Protein 3KC2 (pdb70)

Solvent-accessible surface area: 25862 Å² total

Sequence (640 aa):
KKIAFAFDIDGVLFRGKKPIAGASDALKLLNRNKIPYILLTNGGGFSERARTEFISSKLDVDVSPLQIIQSHTPYKSLVNKYSRILAVGTPSVRGVAEGYGFQDVVHQTDIVRYNRDIAPFSGLSDEQVEYSRDIPDLTTKKFDAVLVFNDPHDWAADIQIISDAINSENGLNTLRNEKSGKPSIPIYFSNQDLLWANPYKLNRFGQGAFRLLVRRLYLELNGEPLQDYTLGKPTKLTYDFAHHVLIDWEKRLSGTKPSTSPFHAVFVGDNPASDIIGAQNYGWNSCLVKTGVYNEGDDLKECKPTLIVNDVFDAVTKTLEKYAKIAFAFDIDGVLFRGKKPIAGASDALKLLNRNKIPYILLTNGGGFSERARTEFISSSKLDVDVSPLQIIQSHTPYKSLVNKYSRILAVGTPSVRGVAEEGYGFQDVVHQTDIVRYNRDIAPFSGLSDEQVEYSRDIPDLTTKKFDAVLVFNDPHDWAADIQIISDAINSENGLNTLRNEKSGKPSIPIYFSNQDLLWANPYKLNRFGQGAFRLLVRRLYLELNGEPLQDYTLGKPTKLTYDFAHHVLIDWEKRLSPFHAVFVGDNPASDIIGAQNYGWNSCCLVKTGVYNEGDDLKECKPTLIVNDVFDAVTKTLEKYA

B-factor: mean 12.55, std 7.12, range [2.0, 49.91]

Nearest PDB structures (foldseek):
  3kc2-assembly1_A  TM=1.002E+00  e=7.718E-72  Saccharomyces cerevisiae
  2hx1-assembly1_D  TM=7.689E-01  e=4.331E-15  Cytophaga hutchinsonii
  1ydf-assembly1_A  TM=7.908E-01  e=2.152E-14  Streptococcus pneumoniae TIGR4
  1yv9-assembly1_B  TM=8.209E-01  e=1.863E-13  Enterococcus faecalis V583
  2p69-assembly1_A-2  TM=7.576E-01  e=8.704E-13  Homo sapiens

Foldseek 3Di:
DAEEEEDEPFLFQAFALAGDPCNLVLVVVCVVVVHYYAYAYQADQAQLVVVQVSVCVRSVHRDDSLRYDYLCPVVLVCQVPWQEEAEEAELSSQVNCVVSPRNFYAYLLQVCLVPVVLQVQFPDDPVNVCRYDPGPCPPPDFGAEYEYGFHHDGLSSRLSSVLCQQQACLGPPGGDDAADLETSHAYEERDLAQWKGHPDPATDGTVVVVVVVSQVVSCVVRVHTHDHHYHGFLDPVSLVVSQVSRVVVVVVVVCPDVSNPPYNAYEEDADLRGQQNSCVVSPHAYEHECSMDDHPPDDNVPGDHPYYYHHNNCVSVVCVVPRD/DEAEEAEPFLAQAFALAGDPLNLVLVVVCVVVVHYYAYAYQADQAQLQVVQVSSCVRSVHRDDSLRYDYLCPVCLVCQVPWQEEAEEAELSSQVNCVVSPRNHYAYLLQVCLVPVVLQVQFPADPVNVVRHDHDPCQPPDFGAEYEYGFHHDGLSSRLSSVLCQQQAQLGPPGGDPAADLETSHAYEQRDLDQWKGHPDPATDGTVVVSVVVSQVVSCVVRVHTHPYHYHGFLDPVSVVVSVVSRVVVVVVSVDDPAYEEEADLRGQQNSQVVNVHAYEHECSMDDHPVDDSPPGDHPYYYHHNSCVSVVCVVPPD

Structure (mmCIF, N/CA/C/O backbone):
data_3KC2
#
_entry.id   3KC2
#
_cell.length_a   143.734
_cell.length_b   67.095
_cell.length_c   76.899
_cell.angle_alpha   90.00
_cell.angle_beta   110.45
_cell.angle_gamma   90.00
#
_symmetry.space_group_name_H-M   'C 1 2 1'
#
loop_
_entity.id
_entity.type
_entity.pdbx_description
1 polymer 'Uncharacterized protein YKR070W'
2 non-polymer 'PHOSPHATE ION'
3 non-polymer 'MAGNESIUM ION'
4 water water
#
loop_
_atom_site.group_PDB
_atom_site.id
_atom_site.type_symbol
_atom_site.label_atom_id
_atom_site.label_alt_id
_atom_site.label_comp_id
_atom_site.label_asym_id
_atom_site.label_entity_id
_atom_site.label_seq_id
_atom_site.pdbx_PDB_ins_code
_atom_site.Cartn_x
_atom_site.Cartn_y
_atom_site.Cartn_z
_atom_site.occupancy
_atom_site.B_iso_or_equiv
_atom_site.auth_seq_id
_atom_site.auth_comp_id
_atom_site.auth_asym_id
_atom_site.auth_atom_id
_atom_site.pdbx_PDB_model_num
ATOM 1 N N . LYS A 1 12 ? 17.623 68.366 -22.451 1.00 23.75 12 LYS A N 1
ATOM 2 C CA . LYS A 1 12 ? 18.209 69.201 -21.355 1.00 22.82 12 LYS A CA 1
ATOM 3 C C . LYS A 1 12 ? 17.238 70.260 -20.824 1.00 22.01 12 LYS A C 1
ATOM 4 O O . LYS A 1 12 ? 17.648 71.390 -20.464 1.00 22.27 12 LYS A O 1
ATOM 10 N N . LYS A 1 13 ? 15.963 69.907 -20.706 1.00 20.28 13 LYS A N 1
ATOM 11 C CA . LYS A 1 13 ? 15.027 70.822 -20.075 1.00 19.83 13 LYS A CA 1
ATOM 12 C C . LYS A 1 13 ? 15.335 70.870 -18.579 1.00 17.81 13 LYS A C 1
ATOM 13 O O . LYS A 1 13 ? 15.236 71.930 -17.951 1.00 19.04 13 LYS A O 1
ATOM 19 N N . ILE A 1 14 ? 15.635 69.724 -17.987 1.00 14.28 14 ILE A N 1
ATOM 20 C CA . ILE A 1 14 ? 15.670 69.698 -16.512 1.00 13.63 14 ILE A CA 1
ATOM 21 C C . ILE A 1 14 ? 16.545 68.568 -15.971 1.00 11.70 14 ILE A C 1
ATOM 22 O O . ILE A 1 14 ? 16.647 67.492 -16.580 1.00 10.92 14 ILE A O 1
ATOM 27 N N . ALA A 1 15 ? 17.180 68.845 -14.822 1.00 10.06 15 ALA A N 1
ATOM 28 C CA . ALA A 1 15 ? 17.907 67.816 -14.049 1.00 9.21 15 ALA A CA 1
ATOM 29 C C . ALA A 1 15 ? 17.532 68.020 -12.588 1.00 9.12 15 ALA A C 1
ATOM 30 O O . ALA A 1 15 ? 17.129 69.130 -12.203 1.00 8.44 15 ALA A O 1
ATOM 32 N N . PHE A 1 16 ? 17.673 66.948 -11.809 1.00 8.92 16 PHE A N 1
ATOM 33 C CA . PHE A 1 16 ? 17.430 66.946 -10.371 1.00 8.93 16 PHE A CA 1
ATOM 34 C C . PHE A 1 16 ? 18.709 66.659 -9.603 1.00 8.45 16 PHE A C 1
ATOM 35 O O . PHE A 1 16 ? 19.560 65.896 -10.035 1.00 8.51 16 PHE A O 1
ATOM 43 N N . ALA A 1 17 ? 18.824 67.304 -8.446 1.00 7.87 17 ALA A N 1
ATOM 44 C CA . ALA A 1 17 ? 19.877 67.000 -7.487 1.00 7.62 17 ALA A CA 1
ATOM 45 C C . ALA A 1 17 ? 19.193 66.606 -6.183 1.00 7.72 17 ALA A C 1
ATOM 46 O O . ALA A 1 17 ? 18.544 67.455 -5.524 1.00 8.36 17 ALA A O 1
ATOM 48 N N . PHE A 1 18 ? 19.304 65.333 -5.794 1.00 7.39 18 PHE A N 1
ATOM 49 C CA . PHE A 1 18 ? 18.605 64.853 -4.598 1.00 6.40 18 PHE A CA 1
ATOM 50 C C . PHE A 1 18 ? 19.519 64.843 -3.401 1.00 7.60 18 PHE A C 1
ATOM 51 O O . PHE A 1 18 ? 20.629 64.307 -3.444 1.00 7.95 18 PHE A O 1
ATOM 59 N N . ASP A 1 19 ? 19.045 65.433 -2.323 1.00 7.64 19 ASP A N 1
ATOM 60 C CA . ASP A 1 19 ? 19.581 65.140 -1.007 1.00 7.93 19 ASP A CA 1
ATOM 61 C C . ASP A 1 19 ? 19.257 63.669 -0.648 1.00 8.08 19 ASP A C 1
ATOM 62 O O . ASP A 1 19 ? 18.345 63.083 -1.241 1.00 9.35 19 ASP A O 1
ATOM 67 N N . ILE A 1 20 ? 20.016 63.071 0.270 1.00 7.94 20 ILE A N 1
ATOM 68 C CA . ILE A 1 20 ? 19.758 61.694 0.702 1.00 7.58 20 ILE A CA 1
ATOM 69 C C . ILE A 1 20 ? 19.049 61.644 2.048 1.00 7.39 20 ILE A C 1
ATOM 70 O O . ILE A 1 20 ? 17.869 61.217 2.104 1.00 8.02 20 ILE A O 1
ATOM 75 N N . ASP A 1 21 ? 19.700 62.095 3.125 1.00 7.37 21 ASP A N 1
ATOM 76 C CA . ASP A 1 21 ? 19.075 61.970 4.455 1.00 7.81 21 ASP A CA 1
ATOM 77 C C . ASP A 1 21 ? 17.845 62.883 4.609 1.00 7.31 21 ASP A C 1
ATOM 78 O O . ASP A 1 21 ? 17.934 64.080 4.460 1.00 7.75 21 ASP A O 1
ATOM 83 N N . GLY A 1 22 ? 16.690 62.265 4.869 1.00 7.20 22 GLY A N 1
ATOM 84 C CA . GLY A 1 22 ? 15.432 62.975 4.996 1.00 6.67 22 GLY A CA 1
ATOM 85 C C . GLY A 1 22 ? 14.686 63.189 3.693 1.00 6.48 22 GLY A C 1
ATOM 86 O O . GLY A 1 22 ? 13.608 63.807 3.683 1.00 7.05 22 GLY A O 1
ATOM 87 N N . VAL A 1 23 ? 15.245 62.686 2.609 1.00 6.84 23 VAL A N 1
ATOM 88 C CA . VAL A 1 23 ? 14.650 62.787 1.276 1.00 7.28 23 VAL A CA 1
ATOM 89 C C . VAL A 1 23 ? 14.517 61.397 0.627 1.00 7.75 23 VAL A C 1
ATOM 90 O O . VAL A 1 23 ? 13.413 60.984 0.289 1.00 8.45 23 VAL A O 1
ATOM 94 N N . LEU A 1 24 ? 15.620 60.680 0.449 1.00 7.96 24 LEU A N 1
ATOM 95 C CA . LEU A 1 24 ? 15.589 59.317 -0.085 1.00 7.74 24 LEU A CA 1
ATOM 96 C C . LEU A 1 24 ? 15.612 58.225 1.003 1.00 8.73 24 LEU A C 1
ATOM 97 O O . LEU A 1 24 ? 15.090 57.118 0.774 1.00 8.72 24 LEU A O 1
ATOM 102 N N . PHE A 1 25 ? 16.248 58.534 2.143 1.00 8.28 25 PHE A N 1
ATOM 103 C CA . PHE A 1 25 ? 16.472 57.561 3.223 1.00 7.77 25 PHE A CA 1
ATOM 104 C C . PHE A 1 25 ? 16.279 58.229 4.555 1.00 9.32 25 PHE A C 1
ATOM 105 O O . PHE A 1 25 ? 16.506 59.436 4.702 1.00 8.29 25 PHE A O 1
ATOM 113 N N . ARG A 1 26 ? 15.884 57.422 5.536 1.00 8.50 26 ARG A N 1
ATOM 114 C CA . ARG A 1 26 ? 16.117 57.750 6.942 1.00 9.37 26 ARG A CA 1
ATOM 115 C C . ARG A 1 26 ? 16.992 56.578 7.445 1.00 8.89 26 ARG A C 1
ATOM 116 O O . ARG A 1 26 ? 16.523 55.439 7.515 1.00 9.18 26 ARG A O 1
ATOM 124 N N . GLY A 1 27 ? 18.268 56.843 7.724 1.00 8.13 27 GLY A N 1
ATOM 125 C CA . GLY A 1 27 ? 19.214 55.789 8.027 1.00 7.74 27 GLY A CA 1
ATOM 126 C C . GLY A 1 27 ? 19.431 54.916 6.834 1.00 9.31 27 GLY A C 1
ATOM 127 O O . GLY A 1 27 ? 19.661 55.398 5.737 1.00 9.48 27 GLY A O 1
ATOM 128 N N . LYS A 1 28 ? 19.300 53.609 7.054 1.00 9.04 28 LYS A N 1
ATOM 129 C CA . LYS A 1 28 ? 19.462 52.616 6.015 1.00 9.95 28 LYS A CA 1
ATOM 130 C C . LYS A 1 28 ? 18.140 52.325 5.295 1.00 9.65 28 LYS A C 1
ATOM 131 O O . LYS A 1 28 ? 18.113 51.560 4.336 1.00 10.24 28 LYS A O 1
ATOM 137 N N . LYS A 1 29 ? 17.048 52.926 5.762 1.00 10.18 29 LYS A N 1
ATOM 138 C CA . LYS A 1 29 ? 15.722 52.603 5.255 1.00 10.96 29 LYS A CA 1
ATOM 139 C C . LYS A 1 29 ? 15.252 53.620 4.217 1.00 10.27 29 LYS A C 1
ATOM 140 O O . LYS A 1 29 ? 15.149 54.823 4.507 1.00 9.20 29 LYS A O 1
ATOM 146 N N . PRO A 1 30 ? 14.933 53.147 3.010 1.00 10.09 30 PRO A N 1
ATOM 147 C CA . PRO A 1 30 ? 14.350 54.062 2.043 1.00 10.69 30 PRO A CA 1
ATOM 148 C C . PRO A 1 30 ? 13.084 54.715 2.538 1.00 10.17 30 PRO A C 1
ATOM 149 O O . PRO A 1 30 ? 12.243 54.066 3.209 1.00 10.97 30 PRO A O 1
ATOM 153 N N . ILE A 1 31 ? 12.908 55.991 2.198 1.00 10.74 31 ILE A N 1
ATOM 154 C CA . ILE A 1 31 ? 11.624 56.670 2.353 1.00 10.45 31 ILE A CA 1
ATOM 155 C C . ILE A 1 31 ? 10.641 56.204 1.278 1.00 11.20 31 ILE A C 1
ATOM 156 O O . ILE A 1 31 ? 11.014 55.953 0.141 1.00 10.77 31 ILE A O 1
ATOM 161 N N . ALA A 1 32 ? 9.392 56.014 1.675 1.00 11.73 32 ALA A N 1
ATOM 162 C CA . ALA A 1 32 ? 8.350 55.554 0.749 1.00 11.94 32 ALA A CA 1
ATOM 163 C C . ALA A 1 32 ? 8.312 56.530 -0.425 1.00 12.87 32 ALA A C 1
ATOM 164 O O . ALA A 1 32 ? 8.265 57.758 -0.222 1.00 14.14 32 ALA A O 1
ATOM 166 N N . GLY A 1 33 ? 8.332 55.981 -1.637 1.00 13.26 33 GLY A N 1
ATOM 167 C CA . GLY A 1 33 ? 8.313 56.773 -2.850 1.00 13.24 33 GLY A CA 1
ATOM 168 C C . GLY A 1 33 ? 9.682 57.129 -3.399 1.00 13.06 33 GLY A C 1
ATOM 169 O O . GLY A 1 33 ? 9.774 57.572 -4.539 1.00 13.62 33 GLY A O 1
ATOM 170 N N . ALA A 1 34 ? 10.747 56.942 -2.617 1.00 12.70 34 ALA A N 1
ATOM 171 C CA . ALA A 1 34 ? 12.074 57.322 -3.091 1.00 12.42 34 ALA A CA 1
ATOM 172 C C . ALA A 1 34 ? 12.487 56.515 -4.314 1.00 13.03 34 ALA A C 1
ATOM 173 O O . ALA A 1 34 ? 12.951 57.085 -5.306 1.00 13.68 34 ALA A O 1
ATOM 175 N N . SER A 1 35 ? 12.305 55.196 -4.244 1.00 12.81 35 SER A N 1
ATOM 176 C CA . SER A 1 35 ? 12.657 54.317 -5.347 1.00 13.11 35 SER A CA 1
ATOM 177 C C . SER A 1 35 ? 11.817 54.690 -6.560 1.00 13.55 35 SER A C 1
ATOM 178 O O . SER A 1 35 ? 12.342 54.824 -7.667 1.00 12.68 35 SER A O 1
ATOM 181 N N . ASP A 1 36 ? 10.521 54.896 -6.336 1.00 13.70 36 ASP A N 1
ATOM 182 C CA . ASP A 1 36 ? 9.595 55.267 -7.413 1.00 14.56 36 ASP A CA 1
ATOM 183 C C . ASP A 1 36 ? 9.965 56.596 -8.084 1.00 13.96 36 ASP A C 1
ATOM 184 O O . ASP A 1 36 ? 9.854 56.737 -9.296 1.00 14.29 36 ASP A O 1
ATOM 189 N N . ALA A 1 37 ? 10.415 57.566 -7.305 1.00 13.26 37 ALA A N 1
ATOM 190 C CA . ALA A 1 37 ? 10.841 58.852 -7.860 1.00 12.26 37 ALA A CA 1
ATOM 191 C C . ALA A 1 37 ? 12.022 58.717 -8.832 1.00 12.69 37 ALA A C 1
ATOM 192 O O . ALA A 1 37 ? 11.989 59.289 -9.935 1.00 12.74 37 ALA A O 1
ATOM 194 N N . LEU A 1 38 ? 13.048 57.978 -8.435 1.00 12.23 38 LEU A N 1
ATOM 195 C CA . LEU A 1 38 ? 14.189 57.762 -9.313 1.00 12.35 38 LEU A CA 1
ATOM 196 C C . LEU A 1 38 ? 13.806 56.926 -10.536 1.00 13.04 38 LEU A C 1
ATOM 197 O O . LEU A 1 38 ? 14.277 57.207 -11.640 1.00 12.98 38 LEU A O 1
ATOM 202 N N . LYS A 1 39 ? 12.962 55.907 -10.345 1.00 12.39 39 LYS A N 1
ATOM 203 C CA . LYS A 1 39 ? 12.499 55.085 -11.480 1.00 13.26 39 LYS A CA 1
ATOM 204 C C . LYS A 1 39 ? 11.714 55.952 -12.456 1.00 13.44 39 LYS A C 1
ATOM 205 O O . LYS A 1 39 ? 11.852 55.802 -13.676 1.00 13.65 39 LYS A O 1
ATOM 211 N N . LEU A 1 40 ? 10.903 56.868 -11.925 1.00 13.89 40 LEU A N 1
ATOM 212 C CA . LEU A 1 40 ? 10.154 57.807 -12.771 1.00 13.71 40 LEU A CA 1
ATOM 213 C C . LEU A 1 40 ? 11.110 58.658 -13.597 1.00 13.61 40 LEU A C 1
ATOM 214 O O . LEU A 1 40 ? 10.937 58.781 -14.803 1.00 14.78 40 LEU A O 1
ATOM 219 N N . LEU A 1 41 ? 12.173 59.175 -12.984 1.00 12.85 41 LEU A N 1
ATOM 220 C CA . LEU A 1 41 ? 13.133 59.957 -13.752 1.00 12.73 41 LEU A CA 1
ATOM 221 C C . LEU A 1 41 ? 13.795 59.127 -14.831 1.00 13.15 41 LEU A C 1
ATOM 222 O O . LEU A 1 41 ? 13.926 59.587 -15.983 1.00 12.88 41 LEU A O 1
ATOM 227 N N . ASN A 1 42 ? 14.200 57.907 -14.468 1.00 12.41 42 ASN A N 1
ATOM 228 C CA . ASN A 1 42 ? 14.867 57.016 -15.406 1.00 13.12 42 ASN A CA 1
ATOM 229 C C . ASN A 1 42 ? 13.982 56.597 -16.586 1.00 14.09 42 ASN A C 1
ATOM 230 O O . ASN A 1 42 ? 14.484 56.484 -17.701 1.00 14.59 42 ASN A O 1
ATOM 235 N N . ARG A 1 43 ? 12.686 56.393 -16.347 1.00 14.32 43 ARG A N 1
ATOM 236 C CA . ARG A 1 43 ? 11.749 56.084 -17.462 1.00 15.65 43 ARG A CA 1
ATOM 237 C C . ARG A 1 43 ? 11.667 57.246 -18.422 1.00 15.27 43 ARG A C 1
ATOM 238 O O . ARG A 1 43 ? 11.483 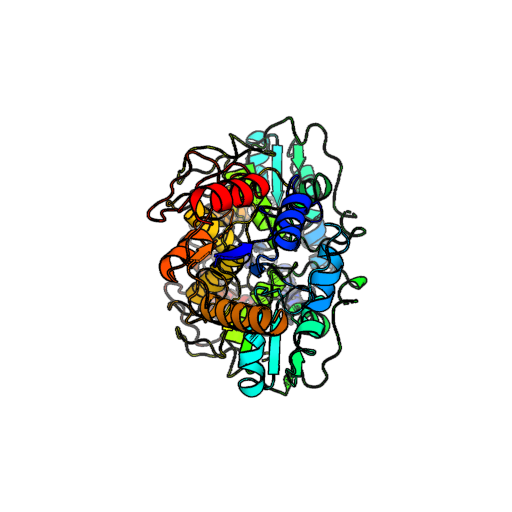57.046 -19.622 1.00 15.57 43 ARG A O 1
ATOM 246 N N . ASN A 1 44 ? 11.824 58.455 -17.898 1.00 14.91 44 ASN A N 1
ATOM 247 C CA . ASN A 1 44 ? 11.720 59.687 -18.670 1.00 15.18 44 ASN A CA 1
ATOM 248 C C . ASN A 1 44 ? 13.053 60.218 -19.168 1.00 15.26 44 ASN A C 1
ATOM 249 O O . ASN A 1 44 ? 13.087 61.267 -19.826 1.00 15.12 44 ASN A O 1
ATOM 254 N N . LYS A 1 45 ? 14.137 59.492 -18.871 1.00 14.50 45 LYS A N 1
ATOM 255 C CA . LYS A 1 45 ? 15.492 59.867 -19.268 1.00 14.99 45 LYS A CA 1
ATOM 256 C C . LYS A 1 45 ? 15.861 61.256 -18.751 1.00 13.66 45 LYS A C 1
ATOM 257 O O . LYS A 1 45 ? 16.573 62.013 -19.392 1.00 13.00 45 LYS A O 1
ATOM 263 N N . ILE A 1 46 ? 15.398 61.564 -17.549 1.00 13.06 46 ILE A N 1
ATOM 264 C CA . ILE A 1 46 ? 15.712 62.841 -16.929 1.00 12.34 46 ILE A CA 1
ATOM 265 C C . ILE A 1 46 ? 16.879 62.618 -15.977 1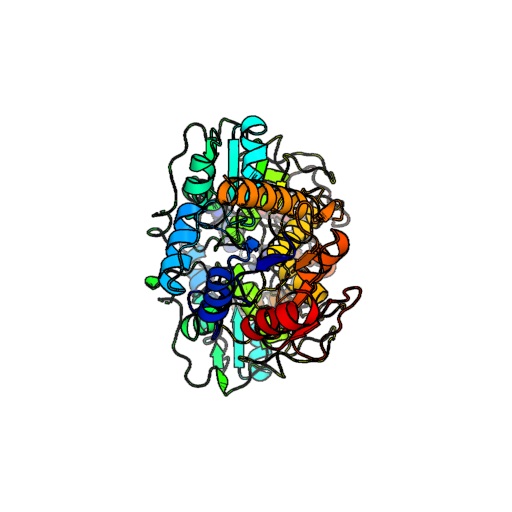.00 11.56 46 ILE A C 1
ATOM 266 O O . ILE A 1 46 ? 16.778 61.800 -15.061 1.00 11.14 46 ILE A O 1
ATOM 271 N N . PRO A 1 47 ? 17.989 63.330 -16.200 1.00 10.95 47 PRO A N 1
ATOM 272 C CA . PRO A 1 47 ? 19.155 63.019 -15.389 1.00 10.40 47 PRO A CA 1
ATOM 273 C C . PRO A 1 47 ? 19.084 63.526 -13.972 1.00 8.97 47 PRO A C 1
ATOM 274 O O . PRO A 1 47 ? 18.435 64.556 -13.680 1.00 8.47 47 PRO A O 1
ATOM 278 N N . TYR A 1 48 ? 19.802 62.842 -13.096 1.00 7.68 48 TYR A N 1
ATOM 279 C CA . TYR A 1 48 ? 19.952 63.322 -11.732 1.00 7.89 48 TYR A CA 1
ATOM 280 C C . TYR A 1 48 ? 21.301 62.993 -11.124 1.00 8.01 48 TYR A C 1
ATOM 281 O O . TYR A 1 48 ? 22.007 62.102 -11.590 1.00 8.18 48 TYR A O 1
ATOM 290 N N . ILE A 1 49 ? 21.624 63.747 -10.086 1.00 7.37 49 ILE A N 1
ATOM 291 C CA . ILE A 1 49 ? 22.734 63.471 -9.187 1.00 7.10 49 ILE A CA 1
ATOM 292 C C . ILE A 1 49 ? 22.211 63.418 -7.755 1.00 6.87 49 ILE A C 1
ATOM 293 O O . ILE A 1 49 ? 21.087 63.837 -7.450 1.00 8.17 49 ILE A O 1
ATOM 298 N N . LEU A 1 50 ? 23.043 62.842 -6.893 1.00 7.69 50 LEU A N 1
ATOM 299 C CA . LEU A 1 50 ? 22.845 62.836 -5.450 1.00 7.36 50 LEU A CA 1
ATOM 300 C C . LEU A 1 50 ? 23.854 63.759 -4.810 1.00 7.17 50 LEU A C 1
ATOM 301 O O . LEU A 1 50 ? 25.044 63.687 -5.108 1.00 8.20 50 LEU A O 1
ATOM 306 N N . LEU A 1 51 ? 23.359 64.666 -3.979 1.00 7.24 51 LEU A N 1
ATOM 307 C CA . LEU A 1 51 ? 24.205 65.680 -3.329 1.00 7.78 51 LEU A CA 1
ATOM 308 C C . LEU A 1 51 ? 23.884 65.639 -1.856 1.00 8.15 51 LEU A C 1
ATOM 309 O O . LEU A 1 51 ? 22.869 66.171 -1.394 1.00 7.21 51 LEU A O 1
ATOM 314 N N . THR A 1 52 ? 24.799 65.022 -1.105 1.00 7.43 52 THR A N 1
ATOM 315 C CA . THR A 1 52 ? 24.597 64.773 0.304 1.00 7.14 52 THR A CA 1
ATOM 316 C C . THR A 1 52 ? 25.729 65.385 1.127 1.00 6.15 52 THR A C 1
ATOM 317 O O . THR A 1 52 ? 26.886 65.355 0.727 1.00 6.75 52 THR A O 1
ATOM 321 N N . ASN A 1 53 ? 25.394 65.882 2.309 1.00 6.44 53 ASN A N 1
ATOM 322 C CA . ASN A 1 53 ? 26.377 66.249 3.309 1.00 6.19 53 ASN A CA 1
ATOM 323 C C . ASN A 1 53 ? 26.803 65.077 4.208 1.00 6.64 53 ASN A C 1
ATOM 324 O O . ASN A 1 53 ? 27.626 65.275 5.108 1.00 7.66 53 ASN A O 1
ATOM 329 N N . GLY A 1 54 ? 26.256 63.904 3.942 1.00 7.17 54 GLY A N 1
ATOM 330 C CA . GLY A 1 54 ? 26.693 62.661 4.559 1.00 6.78 54 GLY A CA 1
ATOM 331 C C . GLY A 1 54 ? 27.954 62.181 3.892 1.00 6.78 54 GLY A C 1
ATOM 332 O O . GLY A 1 54 ? 28.427 62.782 2.940 1.00 7.75 54 GLY A O 1
ATOM 333 N N . GLY A 1 55 ? 28.527 61.124 4.459 1.00 7.95 55 GLY A N 1
ATOM 334 C CA . GLY A 1 55 ? 29.781 60.580 3.975 1.00 6.74 55 GLY A CA 1
ATOM 335 C C . GLY A 1 55 ? 30.288 59.521 4.939 1.00 6.52 55 GLY A C 1
ATOM 336 O O . GLY A 1 55 ? 29.625 59.165 5.942 1.00 7.33 55 GLY A O 1
ATOM 337 N N . GLY A 1 56 ? 31.444 59.002 4.639 1.00 7.14 56 GLY A N 1
ATOM 338 C CA . GLY A 1 56 ? 32.103 57.979 5.436 1.00 7.29 56 GLY A CA 1
ATOM 339 C C . GLY A 1 56 ? 32.703 56.868 4.606 1.00 7.49 56 GLY A C 1
ATOM 340 O O . GLY A 1 56 ? 33.743 56.354 4.946 1.00 7.86 56 GLY A O 1
ATOM 341 N N . PHE A 1 57 ? 31.976 56.446 3.581 1.00 7.91 57 PHE A N 1
ATOM 342 C CA . PHE A 1 57 ? 32.409 55.383 2.691 1.00 8.19 57 PHE A CA 1
ATOM 343 C C . PHE A 1 57 ? 32.744 55.970 1.333 1.00 8.03 57 PHE A C 1
ATOM 344 O O . PHE A 1 57 ? 32.441 57.133 1.017 1.00 8.13 57 PHE A O 1
ATOM 352 N N . SER A 1 58 ? 33.422 55.178 0.521 1.00 8.48 58 SER A N 1
ATOM 353 C CA . SER A 1 58 ? 33.746 55.626 -0.796 1.00 8.19 58 SER A CA 1
ATOM 354 C C . SER A 1 58 ? 32.496 55.916 -1.604 1.00 8.53 58 SER A C 1
ATOM 355 O O . SER A 1 58 ? 31.405 55.407 -1.324 1.00 8.38 58 SER A O 1
ATOM 358 N N . GLU A 1 59 ? 32.664 56.702 -2.649 1.00 9.14 59 GLU A N 1
ATOM 359 C CA . GLU A 1 59 ? 31.532 57.002 -3.539 1.00 9.24 59 GLU A CA 1
ATOM 360 C C . GLU A 1 59 ? 31.012 55.695 -4.148 1.00 9.46 59 GLU A C 1
ATOM 361 O O . GLU A 1 59 ? 29.799 55.512 -4.316 1.00 8.50 59 GLU A O 1
ATOM 367 N N . ARG A 1 60 ? 31.929 54.788 -4.458 1.00 10.31 60 ARG A N 1
ATOM 368 C CA . ARG A 1 60 ? 31.514 53.479 -4.975 1.00 10.96 60 ARG A CA 1
ATOM 369 C C . ARG A 1 60 ? 30.706 52.664 -3.944 1.00 10.50 60 ARG A C 1
ATOM 370 O O . ARG A 1 60 ? 29.609 52.158 -4.248 1.00 9.65 60 ARG A O 1
ATOM 378 N N . ALA A 1 61 ? 31.230 52.531 -2.730 1.00 9.32 61 ALA A N 1
ATOM 379 C CA . ALA A 1 61 ? 30.534 51.734 -1.727 1.00 8.57 61 ALA A CA 1
ATOM 380 C C . ALA A 1 61 ? 29.149 52.348 -1.426 1.00 8.75 61 ALA A C 1
ATOM 381 O O . ALA A 1 61 ? 28.144 51.622 -1.220 1.00 8.54 61 ALA A O 1
ATOM 383 N N . ARG A 1 62 ? 29.100 53.677 -1.340 1.00 8.05 62 ARG A N 1
ATOM 384 C CA . ARG A 1 62 ? 27.853 54.343 -1.002 1.00 7.88 62 ARG A CA 1
ATOM 385 C C . ARG A 1 62 ? 26.784 54.148 -2.085 1.00 8.08 62 ARG A C 1
ATOM 386 O O . ARG A 1 62 ? 25.625 53.812 -1.781 1.00 8.23 62 ARG A O 1
ATOM 394 N N . THR A 1 63 ? 27.167 54.341 -3.341 1.00 9.09 63 THR A N 1
ATOM 395 C CA . THR A 1 63 ? 26.228 54.112 -4.440 1.00 10.05 63 THR A CA 1
ATOM 396 C C . THR A 1 63 ? 25.848 52.624 -4.606 1.00 10.83 63 THR A C 1
ATOM 397 O O . THR A 1 63 ? 24.712 52.324 -5.074 1.00 11.02 63 THR A O 1
ATOM 401 N N . GLU A 1 64 ? 26.755 51.689 -4.266 1.00 11.16 64 GLU A N 1
ATOM 402 C CA . GLU A 1 64 ? 26.395 50.254 -4.274 1.00 12.10 64 GLU A CA 1
ATOM 403 C C . GLU A 1 64 ? 25.266 49.996 -3.294 1.00 11.74 64 GLU A C 1
ATOM 404 O O . GLU A 1 64 ? 24.276 49.339 -3.629 1.00 11.67 64 GLU A O 1
ATOM 410 N N . PHE A 1 65 ? 25.383 50.561 -2.090 1.00 10.75 65 PHE A N 1
ATOM 411 C CA . PHE A 1 65 ? 24.366 50.382 -1.087 1.00 10.98 65 PHE A CA 1
ATOM 412 C C . PHE A 1 65 ? 23.037 51.018 -1.532 1.00 10.62 65 PHE A C 1
ATOM 413 O O . PHE A 1 65 ? 21.984 50.394 -1.470 1.00 11.63 65 PHE A O 1
ATOM 421 N N . ILE A 1 66 ? 23.093 52.253 -1.995 1.00 10.44 66 ILE A N 1
ATOM 422 C CA . ILE A 1 66 ? 21.880 52.958 -2.405 1.00 10.91 66 ILE A CA 1
ATOM 423 C C . ILE A 1 66 ? 21.187 52.224 -3.584 1.00 11.62 66 ILE A C 1
ATOM 424 O O . ILE A 1 66 ? 19.954 52.067 -3.579 1.00 11.46 66 ILE A O 1
ATOM 429 N N . SER A 1 67 ? 21.987 51.764 -4.546 1.00 11.97 67 SER A N 1
ATOM 430 C CA . SER A 1 67 ? 21.501 50.989 -5.684 1.00 10.84 67 SER A CA 1
ATOM 431 C C . SER A 1 67 ? 20.718 49.760 -5.235 1.00 11.96 67 SER A C 1
ATOM 432 O O . SER A 1 67 ? 19.588 49.491 -5.730 1.00 11.90 67 SER A O 1
ATOM 435 N N . SER A 1 68 ? 21.299 49.021 -4.294 1.00 12.17 68 SER A N 1
ATOM 436 C CA . SER A 1 68 ? 20.685 47.811 -3.803 1.00 14.06 68 SER A CA 1
ATOM 437 C C . SER A 1 68 ? 19.376 48.114 -3.103 1.00 13.94 68 SER A C 1
ATOM 438 O O . SER A 1 68 ? 18.389 47.425 -3.315 1.00 12.69 68 SER A O 1
ATOM 441 N N . LYS A 1 69 ? 19.366 49.144 -2.266 1.00 13.43 69 LYS A N 1
ATOM 442 C CA . LYS A 1 69 ? 18.188 49.453 -1.474 1.00 12.82 69 LYS A CA 1
ATOM 443 C C . LYS A 1 69 ? 17.036 50.096 -2.240 1.00 12.88 69 LYS A C 1
ATOM 444 O O . LYS A 1 69 ? 15.891 49.874 -1.886 1.00 13.35 69 LYS A O 1
ATOM 450 N N . LEU A 1 70 ? 17.342 50.903 -3.259 1.00 12.74 70 LEU A N 1
ATOM 451 C CA . LEU A 1 70 ? 16.319 51.546 -4.104 1.00 12.75 70 LEU A CA 1
ATOM 452 C C . LEU A 1 70 ? 15.999 50.799 -5.402 1.00 14.44 70 LEU A C 1
ATOM 453 O O . LEU A 1 70 ? 15.134 51.253 -6.170 1.00 15.16 70 LEU A O 1
ATOM 458 N N . ASP A 1 71 ? 16.708 49.698 -5.657 1.00 14.39 71 ASP A N 1
ATOM 459 C CA . ASP A 1 71 ? 16.517 48.908 -6.890 1.00 15.05 71 ASP A CA 1
ATOM 460 C C . ASP A 1 71 ? 16.639 49.782 -8.141 1.00 14.35 71 ASP A C 1
ATOM 461 O O . ASP A 1 71 ? 15.832 49.671 -9.086 1.00 14.55 71 ASP A O 1
ATOM 466 N N . VAL A 1 72 ? 17.622 50.673 -8.125 1.00 13.92 72 VAL A N 1
ATOM 467 C CA . VAL A 1 72 ? 18.017 51.437 -9.312 1.00 13.79 72 VAL A CA 1
ATOM 468 C C . VAL A 1 72 ? 19.529 51.407 -9.433 1.00 12.87 72 VAL A C 1
ATOM 469 O O . VAL A 1 72 ? 20.252 51.187 -8.465 1.00 13.77 72 VAL A O 1
ATOM 473 N N . ASP A 1 73 ? 20.016 51.648 -10.631 1.00 11.91 73 ASP A N 1
ATOM 474 C CA . ASP A 1 73 ? 21.443 51.672 -10.854 1.00 11.77 73 ASP A CA 1
ATOM 475 C C . ASP A 1 73 ? 21.987 53.097 -10.673 1.00 11.36 73 ASP A C 1
ATOM 476 O O . ASP A 1 73 ? 21.810 53.945 -11.541 1.00 10.89 73 ASP A O 1
ATOM 481 N N . VAL A 1 74 ? 22.605 53.367 -9.518 1.00 10.39 74 VAL A N 1
ATOM 482 C CA . VAL A 1 74 ? 23.230 54.660 -9.252 1.00 10.96 74 VAL A CA 1
ATOM 483 C C . VAL A 1 74 ? 24.723 54.497 -9.482 1.00 9.94 74 VAL A C 1
ATOM 484 O O . VAL A 1 74 ? 25.399 53.653 -8.871 1.00 9.74 74 VAL A O 1
ATOM 488 N N . SER A 1 75 ? 25.250 55.283 -10.412 1.00 9.09 75 SER A N 1
ATOM 489 C CA . SER A 1 75 ? 26.652 55.247 -10.727 1.00 8.96 75 SER A CA 1
ATOM 490 C C . SER A 1 75 ? 27.489 55.948 -9.660 1.00 9.09 75 SER A C 1
ATOM 491 O O . SER A 1 75 ? 27.048 56.930 -9.109 1.00 9.18 75 SER A O 1
ATOM 494 N N . PRO A 1 76 ? 28.694 55.457 -9.386 1.00 8.82 76 PRO A N 1
ATOM 495 C CA . PRO A 1 76 ? 29.582 56.232 -8.534 1.00 10.15 76 PRO A CA 1
ATOM 496 C C . PRO A 1 76 ? 29.906 57.627 -9.082 1.00 11.18 76 PRO A C 1
ATOM 497 O O . PRO A 1 76 ? 30.427 58.460 -8.338 1.00 12.25 76 PRO A O 1
ATOM 501 N N . LEU A 1 77 ? 29.614 57.871 -10.349 1.00 10.85 77 LEU A N 1
ATOM 502 C CA . LEU A 1 77 ? 29.820 59.179 -10.992 1.00 9.90 77 LEU A CA 1
ATOM 503 C C . LEU A 1 77 ? 28.626 60.135 -10.804 1.00 9.61 77 LEU A C 1
ATOM 504 O O . LEU A 1 77 ? 28.659 61.257 -11.304 1.00 10.86 77 LEU A O 1
ATOM 509 N N . GLN A 1 78 ? 27.600 59.695 -10.077 1.00 8.96 78 GLN A N 1
ATOM 510 C CA . GLN A 1 78 ? 26.390 60.489 -9.851 1.00 9.31 78 GLN A CA 1
ATOM 511 C C . GLN A 1 78 ? 26.285 61.053 -8.445 1.00 9.74 78 GLN A C 1
ATOM 512 O O . GLN A 1 78 ? 25.251 61.611 -8.117 1.00 9.12 78 GLN A O 1
ATOM 518 N N . ILE A 1 79 ? 27.319 60.933 -7.616 1.00 8.58 79 ILE A N 1
ATOM 519 C CA . ILE A 1 79 ? 27.185 61.282 -6.203 1.00 8.75 79 ILE A CA 1
ATOM 520 C C . ILE A 1 79 ? 28.244 62.267 -5.757 1.00 8.70 79 ILE A C 1
ATOM 521 O O . ILE A 1 79 ? 29.423 62.138 -6.150 1.00 9.63 79 ILE A O 1
ATOM 526 N N . ILE A 1 80 ? 27.831 63.251 -4.959 1.00 7.60 80 ILE A N 1
ATOM 527 C CA . ILE A 1 80 ? 28.743 64.117 -4.223 1.00 7.99 80 ILE A CA 1
ATOM 528 C C . ILE A 1 80 ? 28.417 63.982 -2.758 1.00 7.65 80 ILE A C 1
ATOM 529 O O . ILE A 1 80 ? 27.296 64.229 -2.350 1.00 8.22 80 ILE A O 1
ATOM 534 N N . GLN A 1 81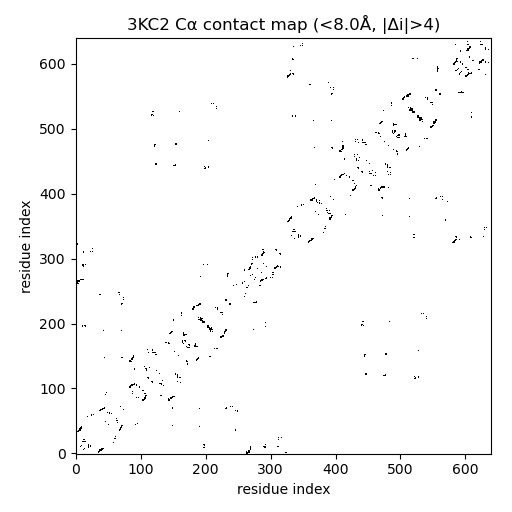 ? 29.399 63.533 -1.979 1.00 7.77 81 GLN A N 1
ATOM 535 C CA . GLN A 1 81 ? 29.283 63.440 -0.549 1.00 6.88 81 GLN A CA 1
ATOM 536 C C . GLN A 1 81 ? 30.055 64.607 0.066 1.00 7.41 81 GLN A C 1
ATOM 537 O O . GLN A 1 81 ? 30.791 65.323 -0.626 1.00 7.95 81 GLN A O 1
ATOM 543 N N . SER A 1 82 ? 29.965 64.737 1.380 1.00 8.09 82 SER A N 1
ATOM 544 C CA . SER A 1 82 ? 30.606 65.866 2.077 1.00 9.12 82 SER A CA 1
ATOM 545 C C . SER A 1 82 ? 32.067 65.964 1.718 1.00 9.20 82 SER A C 1
ATOM 546 O O . SER A 1 82 ? 32.565 67.054 1.396 1.00 9.17 82 SER A O 1
ATOM 549 N N . HIS A 1 83 ? 32.744 64.819 1.746 1.00 9.38 83 HIS A N 1
ATOM 550 C CA . HIS A 1 83 ? 34.208 64.760 1.515 1.00 9.02 83 HIS A CA 1
ATOM 551 C C . HIS A 1 83 ? 34.686 64.597 0.096 1.00 8.61 83 HIS A C 1
ATOM 552 O O . HIS A 1 83 ? 35.883 64.612 -0.133 1.00 8.60 83 HIS A O 1
ATOM 559 N N . THR A 1 84 ? 33.769 64.450 -0.857 1.00 7.92 84 THR A N 1
ATOM 560 C CA . THR A 1 84 ? 34.192 64.220 -2.206 1.00 7.50 84 THR A CA 1
ATOM 561 C C . THR A 1 84 ? 35.101 65.358 -2.706 1.00 6.96 84 THR A C 1
ATOM 562 O O . THR A 1 84 ? 36.099 65.086 -3.369 1.00 7.22 84 THR A O 1
ATOM 566 N N . PRO A 1 85 ? 34.805 66.630 -2.377 1.00 7.54 85 PRO A N 1
ATOM 567 C CA . PRO A 1 85 ? 35.722 67.690 -2.860 1.00 8.10 85 PRO A CA 1
ATOM 568 C C . PRO A 1 85 ? 37.108 67.708 -2.205 1.00 7.98 85 PRO A C 1
ATOM 569 O O . PRO A 1 85 ? 37.991 68.396 -2.682 1.00 10.07 85 PRO A O 1
ATOM 573 N N . TYR A 1 86 ? 37.322 66.920 -1.162 1.00 8.97 86 TYR A N 1
ATOM 574 C CA . TYR A 1 86 ? 38.677 66.789 -0.613 1.00 8.70 86 TYR A CA 1
ATOM 575 C C . TYR A 1 86 ? 39.672 66.179 -1.607 1.00 10.80 86 TYR A C 1
ATOM 576 O O . TYR A 1 86 ? 40.881 66.275 -1.413 1.00 9.70 86 TYR A O 1
ATOM 585 N N . LYS A 1 87 ? 39.172 65.593 -2.690 1.00 10.69 87 LYS A N 1
ATOM 586 C CA . LYS A 1 87 ? 40.077 65.174 -3.773 1.00 11.72 87 LYS A CA 1
ATOM 587 C C . LYS A 1 87 ? 40.985 66.307 -4.266 1.00 11.77 87 LYS A C 1
ATOM 588 O O . LYS A 1 87 ? 42.096 66.066 -4.714 1.00 13.86 87 LYS A O 1
ATOM 594 N N . SER A 1 88 ? 40.511 67.542 -4.181 1.00 12.47 88 SER A N 1
ATOM 595 C CA . SER A 1 88 ? 41.266 68.711 -4.643 1.00 13.11 88 SER A CA 1
ATOM 596 C C . SER A 1 88 ? 42.461 69.067 -3.749 1.00 12.51 88 SER A C 1
ATOM 597 O O . SER A 1 88 ? 43.304 69.875 -4.136 1.00 13.26 88 SER A O 1
ATOM 600 N N . LEU A 1 89 ? 42.525 68.461 -2.561 1.00 12.00 89 LEU A N 1
ATOM 601 C CA . LEU A 1 89 ? 43.531 68.806 -1.557 1.00 11.43 89 LEU A CA 1
ATOM 602 C C . LEU A 1 89 ? 44.692 67.825 -1.479 1.00 12.02 89 LEU A C 1
ATOM 603 O O . LEU A 1 89 ? 45.616 68.036 -0.705 1.00 12.47 89 LEU A O 1
ATOM 608 N N . VAL A 1 90 ? 44.684 66.787 -2.297 1.00 12.99 90 VAL A N 1
ATOM 609 C CA . VAL A 1 90 ? 45.638 65.686 -2.146 1.00 14.09 90 VAL A CA 1
ATOM 610 C C . VAL A 1 90 ? 47.096 66.087 -2.424 1.00 15.44 90 VAL A C 1
ATOM 611 O O . VAL A 1 90 ? 48.027 65.500 -1.841 1.00 16.38 90 VAL A O 1
ATOM 615 N N . ASN A 1 91 ? 47.308 67.090 -3.271 1.00 16.58 91 ASN A N 1
ATOM 616 C CA . ASN A 1 91 ? 48.671 67.542 -3.546 1.00 17.63 91 ASN A CA 1
ATOM 617 C C . ASN A 1 91 ? 49.075 68.746 -2.702 1.00 17.76 91 ASN A C 1
ATOM 618 O O . ASN A 1 91 ? 50.178 69.258 -2.836 1.00 17.02 91 ASN A O 1
ATOM 623 N N . LYS A 1 92 ? 48.193 69.143 -1.798 1.00 16.64 92 LYS A N 1
ATOM 624 C CA . LYS A 1 92 ? 48.356 70.317 -0.959 1.00 17.44 92 LYS A CA 1
ATOM 625 C C . LYS A 1 92 ? 48.969 69.934 0.392 1.00 16.38 92 LYS A C 1
ATOM 626 O O . LYS A 1 92 ? 49.766 70.679 0.959 1.00 15.88 92 LYS A O 1
ATOM 632 N N . TYR A 1 93 ? 48.532 68.795 0.931 1.00 15.36 93 TYR A N 1
ATOM 633 C CA . TYR A 1 93 ? 48.854 68.377 2.308 1.00 15.24 93 TYR A CA 1
ATOM 634 C C . TYR A 1 93 ? 49.361 66.945 2.342 1.00 15.34 93 TYR A C 1
ATOM 635 O O . TYR A 1 93 ? 48.611 66.032 1.985 1.00 17.53 93 TYR A O 1
ATOM 644 N N . SER A 1 94 ? 50.598 66.754 2.783 1.00 14.73 94 SER A N 1
ATOM 645 C CA . SER A 1 94 ? 51.216 65.435 2.799 1.00 15.07 94 SER A CA 1
ATOM 646 C C . SER A 1 94 ? 50.610 64.559 3.876 1.00 14.02 94 SER A C 1
ATOM 647 O O . SER A 1 94 ? 50.023 63.516 3.593 1.00 15.60 94 SER A O 1
ATOM 650 N N . ARG A 1 95 ? 50.707 65.024 5.115 1.00 10.25 95 ARG A N 1
ATOM 651 C CA . ARG A 1 95 ? 50.113 64.301 6.232 1.00 8.53 95 ARG A CA 1
ATOM 652 C C . ARG A 1 95 ? 48.849 64.987 6.642 1.00 7.31 95 ARG A C 1
ATOM 653 O O . ARG A 1 95 ? 48.846 66.180 6.924 1.00 8.27 95 ARG A O 1
ATOM 661 N N . ILE A 1 96 ? 47.752 64.228 6.683 1.00 7.65 96 ILE A N 1
ATOM 662 C CA . ILE A 1 96 ? 46.487 64.758 7.193 1.00 7.62 96 ILE A CA 1
ATOM 663 C C . ILE A 1 96 ? 46.008 63.944 8.380 1.00 7.51 96 ILE A C 1
ATOM 664 O O . ILE A 1 96 ? 46.258 62.739 8.488 1.00 7.71 96 ILE A O 1
ATOM 669 N N . LEU A 1 97 ? 45.388 64.650 9.319 1.00 6.65 97 LEU A N 1
ATOM 670 C CA . LEU A 1 97 ? 44.561 64.011 10.336 1.00 7.01 97 LEU A CA 1
ATOM 671 C C . LEU A 1 97 ? 43.186 63.904 9.667 1.00 7.26 97 LEU A C 1
ATOM 672 O O . LEU A 1 97 ? 42.474 64.922 9.509 1.00 8.50 97 LEU A O 1
ATOM 677 N N . ALA A 1 98 ? 42.807 62.680 9.292 1.00 7.61 98 ALA A N 1
ATOM 678 C CA . ALA A 1 98 ? 41.518 62.391 8.636 1.00 8.00 98 ALA A CA 1
ATOM 679 C C . ALA A 1 98 ? 40.530 61.971 9.696 1.00 7.39 98 ALA A C 1
ATOM 680 O O . ALA A 1 98 ? 40.584 60.872 10.213 1.00 9.36 98 ALA A O 1
ATOM 682 N N . VAL A 1 99 ? 39.658 62.903 10.075 1.00 6.37 99 VAL A N 1
ATOM 683 C CA . VAL A 1 99 ? 38.730 62.705 11.183 1.00 6.16 99 VAL A CA 1
ATOM 684 C C . VAL A 1 99 ? 37.404 62.190 10.648 1.00 5.82 99 VAL A C 1
ATOM 685 O O . VAL A 1 99 ? 36.840 62.723 9.703 1.00 7.14 99 VAL A O 1
ATOM 689 N N . GLY A 1 100 ? 36.881 61.162 11.289 1.00 6.15 100 GLY A N 1
ATOM 690 C CA . GLY A 1 100 ? 35.579 60.620 10.946 1.00 7.03 100 GLY A CA 1
ATOM 691 C C . GLY A 1 100 ? 35.516 59.187 11.421 1.00 6.97 100 GLY A C 1
ATOM 692 O O . GLY A 1 100 ? 36.348 58.751 12.210 1.00 8.17 100 GLY A O 1
ATOM 693 N N . THR A 1 101 ? 34.523 58.452 10.955 1.00 7.52 101 THR A N 1
ATOM 694 C CA . THR A 1 101 ? 34.433 57.024 11.276 1.00 7.33 101 THR A CA 1
ATOM 695 C C . THR A 1 101 ? 35.632 56.310 10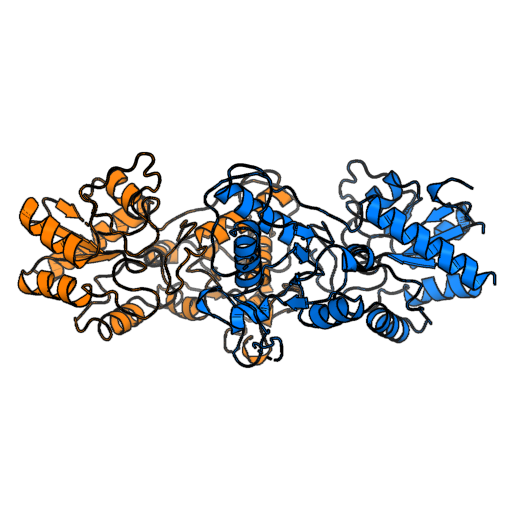.690 1.00 7.89 101 THR A C 1
ATOM 696 O O . THR A 1 101 ? 36.325 56.836 9.791 1.00 7.38 101 THR A O 1
ATOM 700 N N . PRO A 1 102 ? 35.969 55.126 11.232 1.00 9.41 102 PRO A N 1
ATOM 701 C CA . PRO A 1 102 ? 37.186 54.469 10.785 1.00 9.24 102 PRO A CA 1
ATOM 702 C C . PRO A 1 102 ? 37.304 54.253 9.268 1.00 9.28 102 PRO A C 1
ATOM 703 O O . PRO A 1 102 ? 38.418 54.236 8.737 1.00 8.54 102 PRO A O 1
ATOM 707 N N . SER A 1 103 ? 36.176 54.107 8.579 1.00 9.04 103 SER A N 1
ATOM 708 C CA . SER A 1 103 ? 36.151 53.924 7.146 1.00 9.48 103 SER A CA 1
ATOM 709 C C . SER A 1 103 ? 36.743 55.101 6.389 1.00 8.76 103 SER A C 1
ATOM 710 O O . SER A 1 103 ? 37.134 54.942 5.249 1.00 9.20 103 SER A O 1
ATOM 713 N N . VAL A 1 104 ? 36.817 56.291 7.000 1.00 8.35 104 VAL A N 1
ATOM 714 C CA . VAL A 1 104 ? 37.377 57.429 6.287 1.00 7.99 104 VAL A CA 1
ATOM 715 C C . VAL A 1 104 ? 38.885 57.300 6.032 1.00 8.32 104 VAL A C 1
ATOM 716 O O . VAL A 1 104 ? 39.374 57.942 5.123 1.00 9.16 104 VAL A O 1
ATOM 720 N N . ARG A 1 105 ? 39.608 56.462 6.782 1.00 8.35 105 ARG A N 1
ATOM 721 C CA . ARG A 1 105 ? 41.034 56.175 6.480 1.00 8.40 105 ARG A CA 1
ATOM 722 C C . ARG A 1 105 ? 41.171 55.661 5.057 1.00 8.43 105 ARG A C 1
ATOM 723 O O . ARG A 1 105 ? 41.916 56.208 4.277 1.00 9.52 105 ARG A O 1
ATOM 731 N N . GLY A 1 106 ? 40.378 54.648 4.726 1.00 9.22 106 GLY A N 1
ATOM 732 C CA . GLY A 1 106 ? 40.380 54.060 3.369 1.00 8.70 106 GLY A CA 1
ATOM 733 C C . GLY A 1 106 ? 39.898 55.018 2.292 1.00 8.65 106 GLY A C 1
ATOM 734 O O . GLY A 1 106 ? 40.426 55.048 1.172 1.00 10.17 106 GLY A O 1
ATOM 735 N N . VAL A 1 107 ? 38.923 55.849 2.622 1.00 7.41 107 VAL A N 1
ATOM 736 C CA . VAL A 1 107 ? 38.445 56.815 1.641 1.00 8.17 107 VAL A CA 1
ATOM 737 C C . VAL A 1 107 ? 39.545 57.833 1.316 1.00 8.53 107 VAL A C 1
ATOM 738 O O . VAL A 1 107 ? 39.808 58.145 0.140 1.00 9.06 107 VAL A O 1
ATOM 742 N N . ALA A 1 108 ? 40.178 58.354 2.367 1.00 8.69 108 ALA A N 1
ATOM 743 C CA . ALA A 1 108 ? 41.291 59.305 2.170 1.00 7.78 108 ALA A CA 1
ATOM 744 C C . ALA A 1 108 ? 42.467 58.691 1.407 1.00 9.37 108 ALA A C 1
ATOM 745 O O . ALA A 1 108 ? 43.034 59.312 0.494 1.00 9.90 108 ALA A O 1
ATOM 747 N N . GLU A 1 109 ? 42.823 57.478 1.782 1.00 9.04 109 GLU A N 1
ATOM 748 C CA . GLU A 1 109 ? 43.918 56.803 1.109 1.00 9.68 109 GLU A CA 1
ATOM 749 C C . GLU A 1 109 ? 43.524 56.578 -0.360 1.00 10.23 109 GLU A C 1
ATOM 750 O O . GLU A 1 109 ? 44.375 56.713 -1.258 1.00 11.53 109 GLU A O 1
ATOM 756 N N . GLY A 1 110 ? 42.262 56.234 -0.589 1.00 10.47 110 GLY A N 1
ATOM 757 C CA . GLY A 1 110 ? 41.765 56.005 -1.965 1.00 10.05 110 GLY A CA 1
ATOM 758 C C . GLY A 1 110 ? 41.849 57.255 -2.825 1.00 10.80 110 GLY A C 1
ATOM 759 O O . GLY A 1 110 ? 42.147 57.182 -4.016 1.00 11.86 110 GLY A O 1
ATOM 760 N N . TYR A 1 111 ? 41.614 58.413 -2.226 1.00 10.16 111 TYR A N 1
ATOM 761 C CA . TYR A 1 111 ? 41.716 59.685 -2.932 1.00 10.48 111 TYR A CA 1
ATOM 762 C C . TYR A 1 111 ? 43.146 60.027 -3.315 1.00 11.02 111 TYR A C 1
ATOM 763 O O . TYR A 1 111 ? 43.358 60.800 -4.230 1.00 12.20 111 TYR A O 1
ATOM 772 N N . GLY A 1 112 ? 44.127 59.496 -2.587 1.00 11.12 112 GLY A N 1
ATOM 773 C CA . GLY A 1 112 ? 45.528 59.713 -2.923 1.00 11.16 112 GLY A CA 1
ATOM 774 C C . GLY A 1 112 ? 46.319 60.454 -1.870 1.00 10.80 112 GLY A C 1
ATOM 775 O O . GLY A 1 112 ? 47.492 60.757 -2.099 1.00 12.19 112 GLY A O 1
ATOM 776 N N . PHE A 1 113 ? 45.715 60.752 -0.719 1.00 10.60 113 PHE A N 1
ATOM 777 C CA . PHE A 1 113 ? 46.479 61.383 0.339 1.00 11.17 113 PHE A CA 1
ATOM 778 C C . PHE A 1 113 ? 47.675 60.506 0.704 1.00 11.71 113 PHE A C 1
ATOM 779 O O . PHE A 1 113 ? 47.521 59.296 0.882 1.00 11.97 113 PHE A O 1
ATOM 787 N N . GLN A 1 114 ? 48.845 61.139 0.798 1.00 13.66 114 GLN A N 1
ATOM 788 C CA . GLN A 1 114 ? 50.138 60.465 0.976 1.00 14.23 114 GLN A CA 1
ATOM 789 C C . GLN A 1 114 ? 50.302 59.765 2.326 1.00 13.17 114 GLN A C 1
ATOM 790 O O . GLN A 1 114 ? 50.885 58.680 2.411 1.00 13.29 114 GLN A O 1
ATOM 796 N N . ASP A 1 115 ? 49.796 60.381 3.377 1.00 11.28 115 ASP A N 1
ATOM 797 C CA . ASP A 1 115 ? 50.131 59.960 4.749 1.00 11.04 115 ASP A CA 1
ATOM 798 C C . ASP A 1 115 ? 48.926 60.292 5.580 1.00 10.92 115 ASP A C 1
ATOM 799 O O . ASP A 1 115 ? 48.783 61.418 6.066 1.00 12.51 115 ASP A O 1
ATOM 804 N N . VAL A 1 116 ? 48.044 59.310 5.704 1.00 8.96 116 VAL A N 1
ATOM 805 C CA . VAL A 1 116 ? 46.770 59.470 6.405 1.00 9.00 116 VAL A CA 1
ATOM 806 C C . VAL A 1 116 ? 46.870 58.947 7.819 1.00 8.36 116 VAL A C 1
ATOM 807 O O . VAL A 1 116 ? 47.318 57.816 8.048 1.00 8.84 116 VAL A O 1
ATOM 811 N N . VAL A 1 117 ? 46.483 59.792 8.776 1.00 7.73 117 VAL A N 1
ATOM 812 C CA . VAL A 1 117 ? 46.402 59.412 10.170 1.00 7.54 117 VAL A CA 1
ATOM 813 C C . VAL A 1 117 ? 44.952 59.575 10.620 1.00 6.67 117 VAL A C 1
ATOM 814 O O . VAL A 1 117 ? 44.324 60.614 10.400 1.00 8.12 117 VAL A O 1
ATOM 818 N N . HIS A 1 118 ? 44.390 58.533 11.227 1.00 7.17 118 HIS A N 1
ATOM 819 C CA . HIS A 1 118 ? 43.039 58.566 11.756 1.00 6.90 118 HIS A CA 1
ATOM 820 C C . HIS A 1 118 ? 43.102 58.943 13.219 1.00 6.41 118 HIS A C 1
ATOM 821 O O . HIS A 1 118 ? 44.100 58.667 13.911 1.00 7.05 118 HIS A O 1
ATOM 828 N N . GLN A 1 119 ? 42.073 59.580 13.747 1.00 6.96 119 GLN A N 1
ATOM 829 C CA . GLN A 1 119 ? 42.157 60.016 15.139 1.00 6.75 119 GLN A CA 1
ATOM 830 C C . GLN A 1 119 ? 42.375 58.862 16.138 1.00 7.20 119 GLN A C 1
ATOM 831 O O . GLN A 1 119 ? 43.036 59.025 17.161 1.00 7.63 119 GLN A O 1
ATOM 837 N N . THR A 1 120 ? 41.851 57.658 15.823 1.00 7.27 120 THR A N 1
ATOM 838 C CA . THR A 1 120 ? 42.042 56.541 16.707 1.00 7.29 120 THR A CA 1
ATOM 839 C C . THR A 1 120 ? 43.513 56.092 16.768 1.00 6.80 120 THR A C 1
ATOM 840 O O . THR A 1 120 ? 43.906 55.475 17.741 1.00 6.33 120 THR A O 1
ATOM 844 N N . ASP A 1 121 ? 44.341 56.435 15.772 1.00 7.26 121 ASP A N 1
ATOM 845 C CA . ASP A 1 121 ? 45.762 56.111 15.814 1.00 6.72 121 ASP A CA 1
ATOM 846 C C . ASP A 1 121 ? 46.466 56.856 16.935 1.00 7.04 121 ASP A C 1
ATOM 847 O O . ASP A 1 121 ? 47.417 56.362 17.512 1.00 7.58 121 ASP A O 1
ATOM 852 N N . ILE A 1 122 ? 45.986 58.060 17.229 1.00 7.19 122 ILE A N 1
ATOM 853 C CA . ILE A 1 122 ? 46.588 58.871 18.291 1.00 6.45 122 ILE A CA 1
ATOM 854 C C . ILE A 1 122 ? 46.140 58.333 19.647 1.00 6.06 122 ILE A C 1
ATOM 855 O O . ILE A 1 122 ? 46.949 58.267 20.573 1.00 6.94 122 ILE A O 1
ATOM 860 N N . VAL A 1 123 ? 44.858 57.974 19.785 1.00 5.88 123 VAL A N 1
ATOM 861 C CA . VAL A 1 123 ? 44.409 57.335 21.013 1.00 6.18 123 VAL A CA 1
ATOM 862 C C . VAL A 1 123 ? 45.203 56.033 21.279 1.00 6.20 123 VAL A C 1
ATOM 863 O O . VAL A 1 123 ? 45.628 55.744 22.402 1.00 7.42 123 VAL A O 1
ATOM 867 N N . ARG A 1 124 ? 45.413 55.227 20.248 1.00 6.04 124 ARG A N 1
ATOM 868 C CA . ARG A 1 124 ? 46.183 53.993 20.434 1.00 6.97 124 ARG A CA 1
ATOM 869 C C . ARG A 1 124 ? 47.632 54.277 20.888 1.00 6.33 124 ARG A C 1
ATOM 870 O O . ARG A 1 124 ? 48.179 53.620 21.772 1.00 7.17 124 ARG A O 1
ATOM 878 N N . TYR A 1 125 ? 48.238 55.295 20.269 1.00 5.49 125 TYR A N 1
ATOM 879 C CA . TYR A 1 125 ? 49.582 55.723 20.616 1.00 6.27 125 TYR A CA 1
ATOM 880 C C . TYR A 1 125 ? 49.714 56.083 22.096 1.00 5.90 125 TYR A C 1
ATOM 881 O O . TYR A 1 125 ? 50.692 55.698 22.779 1.00 6.96 125 TYR A O 1
ATOM 890 N N . ASN A 1 126 ? 48.761 56.836 22.608 1.00 6.28 126 ASN A N 1
ATOM 891 C CA . ASN A 1 126 ? 48.817 57.209 24.019 1.00 5.93 126 ASN A CA 1
ATOM 892 C C . ASN A 1 126 ? 47.424 57.485 24.510 1.00 6.70 126 ASN A C 1
ATOM 893 O O . ASN A 1 126 ? 46.845 58.506 24.189 1.00 6.69 126 ASN A O 1
ATOM 898 N N . ARG A 1 127 ? 46.885 56.559 25.304 1.00 8.08 127 ARG A N 1
ATOM 899 C CA . ARG A 1 127 ? 45.501 56.660 25.757 1.00 8.33 127 ARG A CA 1
ATOM 900 C C . ARG A 1 127 ? 45.303 57.899 26.608 1.00 7.76 127 ARG A C 1
ATOM 901 O O . ARG A 1 127 ? 44.205 58.431 26.661 1.00 9.82 127 ARG A O 1
ATOM 909 N N . ASP A 1 128 ? 46.373 58.367 27.252 1.00 7.64 128 ASP A N 1
ATOM 910 C CA . ASP A 1 128 ? 46.238 59.514 28.140 1.00 8.44 128 ASP A CA 1
ATOM 911 C C . ASP A 1 128 ? 46.060 60.807 27.372 1.00 6.93 128 ASP A C 1
ATOM 912 O O . ASP A 1 128 ? 45.764 61.832 27.976 1.00 7.26 128 ASP A O 1
ATOM 917 N N . ILE A 1 129 ? 46.252 60.791 26.060 1.00 6.44 129 ILE A N 1
ATOM 918 C CA . ILE A 1 129 ? 45.918 61.978 25.262 1.00 6.00 129 ILE A CA 1
ATOM 919 C C . ILE A 1 129 ? 44.426 62.256 25.319 1.00 6.29 129 ILE A C 1
ATOM 920 O O . ILE A 1 129 ? 43.987 63.433 25.280 1.00 6.81 129 ILE A O 1
ATOM 925 N N . ALA A 1 130 ? 43.638 61.183 25.380 1.00 6.45 130 ALA A N 1
ATOM 926 C CA . ALA A 1 130 ? 42.181 61.280 25.322 1.00 5.86 130 ALA A CA 1
ATOM 927 C C . ALA A 1 130 ? 41.598 60.578 26.516 1.00 6.43 130 ALA A C 1
ATOM 928 O O . ALA A 1 130 ? 41.041 59.472 26.407 1.00 6.98 130 ALA A O 1
ATOM 930 N N . PRO A 1 131 ? 41.622 61.244 27.688 1.00 6.89 131 PRO A N 1
ATOM 931 C CA . PRO A 1 131 ? 41.154 60.585 28.885 1.00 6.93 131 PRO A CA 1
ATOM 932 C C . PRO A 1 131 ? 39.697 60.155 28.864 1.00 6.75 131 PRO A C 1
ATOM 933 O O . PRO A 1 131 ? 39.314 59.236 29.594 1.00 7.10 131 PRO A O 1
ATOM 937 N N . PHE A 1 132 ? 38.881 60.799 28.042 1.00 6.21 132 PHE A N 1
ATOM 938 C CA . PHE A 1 132 ? 37.461 60.480 28.006 1.00 6.28 132 PHE A CA 1
ATOM 939 C C . PHE A 1 132 ? 37.085 59.773 26.710 1.00 6.64 132 PHE A C 1
ATOM 940 O O . PHE A 1 132 ? 35.914 59.772 26.319 1.00 7.22 132 PHE A O 1
ATOM 948 N N . SER A 1 133 ? 38.071 59.155 26.055 1.00 6.55 133 SER A N 1
ATOM 949 C CA . SER A 1 133 ? 37.756 58.230 24.956 1.00 6.23 133 SER A CA 1
ATOM 950 C C . SER A 1 133 ? 36.916 57.081 25.447 1.00 6.19 133 SER A C 1
ATOM 951 O O . SER A 1 133 ? 37.168 56.513 26.505 1.00 6.65 133 SER A O 1
ATOM 954 N N . GLY A 1 134 ? 35.918 56.737 24.647 1.00 5.82 134 GLY A N 1
ATOM 955 C CA . GLY A 1 134 ? 35.099 55.563 24.898 1.00 6.19 134 GLY A CA 1
ATOM 956 C C . GLY A 1 134 ? 35.582 54.297 24.237 1.00 6.89 134 GLY A C 1
ATOM 957 O O . GLY A 1 134 ? 34.862 53.259 24.297 1.00 7.01 134 GLY A O 1
ATOM 958 N N . LEU A 1 135 ? 36.732 54.347 23.561 1.00 6.68 135 LEU A N 1
ATOM 959 C CA . LEU A 1 135 ? 37.165 53.153 22.818 1.00 7.65 135 LEU A CA 1
ATOM 960 C C . LEU A 1 135 ? 37.429 51.973 23.747 1.00 8.01 135 LEU A C 1
ATOM 961 O O . LEU A 1 135 ? 38.160 52.071 24.730 1.00 10.34 135 LEU A O 1
ATOM 966 N N . SER A 1 136 ? 36.852 50.833 23.416 1.00 10.19 136 SER A N 1
ATOM 967 C CA . SER A 1 136 ? 37.215 49.586 24.063 1.00 9.35 136 SER A CA 1
ATOM 968 C C . SER A 1 136 ? 38.535 49.087 23.474 1.00 9.91 136 SER A C 1
ATOM 969 O O . SER A 1 136 ? 38.951 49.487 22.390 1.00 9.89 136 SER A O 1
ATOM 972 N N . ASP A 1 137 ? 39.183 48.160 24.164 1.00 9.90 137 ASP A N 1
ATOM 973 C CA . ASP A 1 137 ? 40.425 47.605 23.631 1.00 10.40 137 ASP A CA 1
ATOM 974 C C . ASP A 1 137 ? 40.171 46.966 22.277 1.00 10.19 137 ASP A C 1
ATOM 975 O O . ASP A 1 137 ? 40.999 47.035 21.366 1.00 8.78 137 ASP A O 1
ATOM 980 N N . GLU A 1 138 ? 39.013 46.322 22.165 1.00 10.15 138 GLU A N 1
ATOM 981 C CA . GLU A 1 138 ? 38.623 45.642 20.953 1.00 10.37 138 GLU A CA 1
ATOM 982 C C . GLU A 1 138 ? 38.421 46.663 19.807 1.00 10.20 138 GLU A C 1
ATOM 983 O O . GLU A 1 138 ? 38.872 46.463 18.692 1.00 11.90 138 GLU A O 1
ATOM 989 N N . GLN A 1 139 ? 37.830 47.812 20.115 1.00 9.95 139 GLN A N 1
ATOM 990 C CA . GLN A 1 139 ? 37.693 48.870 19.111 1.00 9.68 139 GLN A CA 1
ATOM 991 C C . GLN A 1 139 ? 39.041 49.441 18.692 1.00 10.09 139 GLN A C 1
ATOM 992 O O . GLN A 1 139 ? 39.270 49.741 17.528 1.00 10.45 139 GLN A O 1
ATOM 998 N N . VAL A 1 140 ? 39.942 49.649 19.641 1.00 10.41 140 VAL A N 1
ATOM 999 C CA . VAL A 1 140 ? 41.286 50.147 19.302 1.00 10.83 140 VAL A CA 1
ATOM 1000 C C . VAL A 1 140 ? 41.957 49.195 18.330 1.00 10.56 140 VAL A C 1
ATOM 1001 O O . VAL A 1 140 ? 42.514 49.633 17.318 1.00 11.00 140 VAL A O 1
ATOM 1018 N N . GLU A 1 142 ? 40.503 47.071 16.291 1.00 11.65 142 GLU A N 1
ATOM 1019 C CA . GLU A 1 142 ? 39.755 47.050 15.050 1.00 12.35 142 GLU A CA 1
ATOM 1020 C C . GLU A 1 142 ? 40.002 48.289 14.206 1.00 11.44 142 GLU A C 1
ATOM 1021 O O . GLU A 1 142 ? 40.049 48.207 12.960 1.00 11.95 142 GLU A O 1
ATOM 1027 N N . TYR A 1 143 ? 40.078 49.459 14.854 1.00 9.88 143 TYR A N 1
ATOM 1028 C CA . TYR A 1 143 ? 40.023 50.717 14.094 1.00 9.25 143 TYR A CA 1
ATOM 1029 C C . TYR A 1 143 ? 41.364 51.342 13.761 1.00 9.68 143 TYR A C 1
ATOM 1030 O O . TYR A 1 143 ? 41.481 52.053 12.745 1.00 9.82 143 TYR A O 1
ATOM 1039 N N . SER A 1 144 ? 42.317 51.181 14.677 1.00 9.27 144 SER A N 1
ATOM 1040 C CA . SER A 1 144 ? 43.544 51.965 14.629 1.00 8.34 144 SER A CA 1
ATOM 1041 C C . SER A 1 144 ? 44.685 51.225 13.962 1.00 8.06 144 SER A C 1
ATOM 1042 O O . SER A 1 144 ? 44.623 50.026 13.702 1.00 8.95 144 SER A O 1
ATOM 1045 N N . ARG A 1 145 ? 45.725 51.996 13.707 1.00 8.04 145 ARG A N 1
ATOM 1046 C CA . ARG A 1 145 ? 46.949 51.479 13.133 1.00 8.59 145 ARG A CA 1
ATOM 1047 C C . ARG A 1 145 ? 48.175 52.100 13.748 1.00 8.15 145 ARG A C 1
ATOM 1048 O O . ARG A 1 145 ? 48.143 53.246 14.211 1.00 9.21 145 ARG A O 1
ATOM 1056 N N . ASP A 1 146 ? 49.255 51.325 13.751 1.00 8.42 146 ASP A N 1
ATOM 1057 C CA . ASP A 1 146 ? 50.578 51.893 14.025 1.00 9.01 146 ASP A CA 1
ATOM 1058 C C . ASP A 1 146 ? 51.044 52.720 12.830 1.00 9.65 146 ASP A C 1
ATOM 1059 O O . ASP A 1 146 ? 50.981 52.265 11.665 1.00 9.98 146 ASP A O 1
ATOM 1064 N N . ILE A 1 147 ? 51.494 53.939 13.118 1.00 10.12 147 ILE A N 1
ATOM 1065 C CA . ILE A 1 147 ? 51.812 54.904 12.095 1.00 10.17 147 ILE A CA 1
ATOM 1066 C C . ILE A 1 147 ? 53.288 55.240 12.153 1.00 11.08 147 ILE A C 1
ATOM 1067 O O . ILE A 1 147 ? 53.747 55.758 13.165 1.00 11.20 147 ILE A O 1
ATOM 1072 N N . PRO A 1 148 ? 54.032 54.894 11.082 1.00 12.89 148 PRO A N 1
ATOM 1073 C CA . PRO A 1 148 ? 55.410 55.332 10.959 1.00 13.38 148 PRO A CA 1
ATOM 1074 C C . PRO A 1 148 ? 55.579 56.824 11.116 1.00 12.89 148 PRO A C 1
ATOM 1075 O O . PRO A 1 148 ? 54.887 57.659 10.485 1.00 12.93 148 PRO A O 1
ATOM 1079 N N . ASP A 1 149 ? 56.509 57.153 11.990 1.00 11.96 149 ASP A N 1
ATOM 1080 C CA . ASP A 1 149 ? 56.868 58.532 12.216 1.00 11.49 149 ASP A CA 1
ATOM 1081 C C . ASP A 1 149 ? 55.709 59.362 12.741 1.00 10.14 149 ASP A C 1
ATOM 1082 O O . ASP A 1 149 ? 55.630 60.524 12.441 1.00 9.60 149 ASP A O 1
ATOM 1087 N N . LEU A 1 150 ? 54.800 58.771 13.520 1.00 8.96 150 LEU A N 1
ATOM 1088 C CA . LEU A 1 150 ? 53.692 59.538 14.072 1.00 8.28 150 LEU A CA 1
ATOM 1089 C C . LEU A 1 150 ? 54.197 60.752 14.839 1.00 8.99 150 LEU A C 1
ATOM 1090 O O . LEU A 1 150 ? 53.595 61.827 14.740 1.00 8.18 150 LEU A O 1
ATOM 1095 N N . THR A 1 151 ? 55.268 60.564 15.597 1.00 8.68 151 THR A N 1
ATOM 1096 C CA . THR A 1 151 ? 55.752 61.587 16.536 1.00 8.55 151 THR A CA 1
ATOM 1097 C C . THR A 1 151 ? 56.874 62.476 15.987 1.00 8.32 151 THR A C 1
ATOM 1098 O O . THR A 1 151 ? 57.309 63.387 16.681 1.00 8.67 151 THR A O 1
ATOM 1102 N N . THR A 1 152 ? 57.317 62.207 14.766 1.00 8.38 152 THR A N 1
ATOM 1103 C CA . THR A 1 152 ? 58.499 62.846 14.212 1.00 9.33 152 THR A CA 1
ATOM 1104 C C . THR A 1 152 ? 58.287 63.496 12.844 1.00 9.75 152 THR A C 1
ATOM 1105 O O . THR A 1 152 ? 59.259 63.929 12.204 1.00 11.11 152 THR A O 1
ATOM 1109 N N . LYS A 1 153 ? 57.046 63.534 12.397 1.00 9.21 153 LYS A N 1
ATOM 1110 C CA . LYS A 1 153 ? 56.680 64.178 11.158 1.00 9.46 153 LYS A CA 1
ATOM 1111 C C . LYS A 1 153 ? 55.426 65.011 11.407 1.00 9.08 153 LYS A C 1
ATOM 1112 O O . LYS A 1 153 ? 54.500 64.545 11.994 1.00 8.79 153 LYS A O 1
ATOM 1118 N N . LYS A 1 154 ? 55.451 66.239 10.964 1.00 9.18 154 LYS A N 1
ATOM 1119 C CA . LYS A 1 154 ? 54.347 67.119 11.234 1.00 8.83 154 LYS A CA 1
ATOM 1120 C C . LYS A 1 154 ? 53.093 66.773 10.460 1.00 9.14 154 LYS A C 1
ATOM 1121 O O . LYS A 1 154 ? 53.166 66.252 9.413 1.00 9.58 154 LYS A O 1
ATOM 1127 N N . PHE A 1 155 ? 51.976 67.131 11.052 1.00 7.12 155 PHE A N 1
ATOM 1128 C CA . PHE A 1 155 ? 50.712 67.085 10.384 1.00 7.54 155 PHE A CA 1
ATOM 1129 C C . PHE A 1 155 ? 50.559 68.383 9.594 1.00 7.00 155 PHE A C 1
ATOM 1130 O O . PHE A 1 155 ? 50.913 69.400 10.061 1.00 8.83 155 PHE A O 1
ATOM 1138 N N . ASP A 1 156 ? 50.018 68.287 8.384 1.00 7.43 156 ASP A N 1
ATOM 1139 C CA . ASP A 1 156 ? 49.860 69.447 7.527 1.00 7.82 156 ASP A CA 1
ATOM 1140 C C . ASP A 1 156 ? 48.441 70.037 7.499 1.00 6.76 156 ASP A C 1
ATOM 1141 O O . ASP A 1 156 ? 48.257 71.218 7.178 1.00 8.81 156 ASP A O 1
A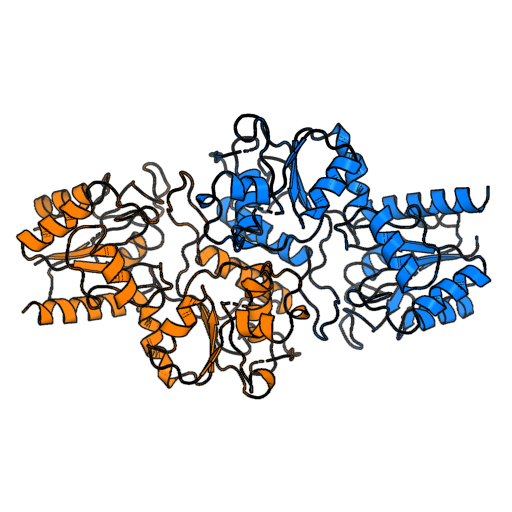TOM 1146 N N . ALA A 1 157 ? 47.436 69.228 7.836 1.00 6.38 157 ALA A N 1
ATOM 1147 C CA . ALA A 1 157 ? 46.060 69.701 7.928 1.00 6.02 157 ALA A CA 1
ATOM 1148 C C . ALA A 1 157 ? 45.216 68.720 8.683 1.00 6.39 157 ALA A C 1
ATOM 1149 O O . ALA A 1 157 ? 45.526 67.539 8.775 1.00 6.92 157 ALA A O 1
ATOM 1151 N N . VAL A 1 158 ? 44.098 69.223 9.191 1.00 6.69 158 VAL A N 1
ATOM 1152 C CA . VAL A 1 158 ? 43.025 68.397 9.754 1.00 6.56 158 VAL A CA 1
ATOM 1153 C C . VAL A 1 158 ? 41.851 68.456 8.781 1.00 7.01 158 VAL A C 1
ATOM 1154 O O . VAL A 1 158 ? 41.376 69.552 8.426 1.00 7.59 158 VAL A O 1
ATOM 1158 N N . LEU A 1 159 ? 41.403 67.303 8.304 1.00 6.87 159 LEU A N 1
ATOM 1159 C CA . LEU A 1 159 ? 40.254 67.205 7.376 1.00 7.43 159 LEU A CA 1
ATOM 1160 C C . LEU A 1 159 ? 39.175 66.373 8.024 1.00 6.49 159 LEU A C 1
ATOM 1161 O O . LEU A 1 159 ? 39.383 65.174 8.282 1.00 7.36 159 LEU A O 1
ATOM 1166 N N . VAL A 1 160 ? 38.043 66.991 8.340 1.00 6.29 160 VAL A N 1
ATOM 1167 C CA . VAL A 1 160 ? 36.915 66.270 8.921 1.00 5.54 160 VAL A CA 1
ATOM 1168 C C . VAL A 1 160 ? 36.090 65.723 7.765 1.00 5.94 160 VAL A C 1
ATOM 1169 O O . VAL A 1 160 ? 35.474 66.486 7.006 1.00 5.93 160 VAL A O 1
ATOM 1173 N N . PHE A 1 161 ? 36.067 64.407 7.644 1.00 6.08 161 PHE A N 1
ATOM 1174 C CA . PHE A 1 161 ? 35.417 63.723 6.519 1.00 6.07 161 PHE A CA 1
ATOM 1175 C C . PHE A 1 161 ? 33.943 63.498 6.785 1.00 5.90 161 PHE A C 1
ATOM 1176 O O . PHE A 1 161 ? 33.088 63.684 5.901 1.00 7.32 161 PHE A O 1
ATOM 1184 N N . ASN A 1 162 ? 33.642 63.053 7.997 1.00 6.26 162 ASN A N 1
ATOM 1185 C CA . ASN A 1 162 ? 32.264 62.880 8.463 1.00 6.07 162 ASN A CA 1
ATOM 1186 C C . ASN A 1 162 ? 32.295 62.941 9.970 1.00 6.27 162 ASN A C 1
ATOM 1187 O O . ASN A 1 162 ? 33.351 63.246 10.549 1.00 7.17 162 ASN A O 1
ATOM 1192 N N . ASP A 1 163 ? 31.156 62.729 10.616 1.00 7.00 163 ASP A N 1
ATOM 1193 C CA . ASP A 1 163 ? 31.113 62.807 12.062 1.00 7.59 163 ASP A CA 1
ATOM 1194 C C . ASP A 1 163 ? 31.791 61.581 12.671 1.00 7.14 163 ASP A C 1
ATOM 1195 O O . ASP A 1 163 ? 31.391 60.456 12.391 1.00 6.79 163 ASP A O 1
ATOM 1200 N N . PRO A 1 164 ? 32.828 61.781 13.487 1.00 6.21 164 PRO A N 1
ATOM 1201 C CA . PRO A 1 164 ? 33.402 60.642 14.199 1.00 6.04 164 PRO A CA 1
ATOM 1202 C C . PRO A 1 164 ? 32.509 60.278 15.353 1.00 6.62 164 PRO A C 1
ATOM 1203 O O . PRO A 1 164 ? 31.548 60.993 15.641 1.00 7.27 164 PRO A O 1
ATOM 1207 N N . HIS A 1 165 ? 32.781 59.130 15.967 1.00 7.15 165 HIS A N 1
ATOM 1208 C CA . HIS A 1 165 ? 31.894 58.552 16.969 1.00 6.42 165 HIS A CA 1
ATOM 1209 C C . HIS A 1 165 ? 32.616 58.425 18.337 1.00 8.17 165 HIS A C 1
ATOM 1210 O O . HIS A 1 165 ? 32.358 57.486 19.081 1.00 8.04 165 HIS A O 1
ATOM 1217 N N . ASP A 1 166 ? 33.429 59.409 18.729 1.00 6.90 166 ASP A N 1
ATOM 1218 C CA . ASP A 1 166 ? 34.060 59.375 20.081 1.00 6.06 166 ASP A CA 1
ATOM 1219 C C . ASP A 1 166 ? 34.462 60.789 20.476 1.00 5.16 166 ASP A C 1
ATOM 1220 O O . ASP A 1 166 ? 35.650 61.091 20.656 1.00 6.07 166 ASP A O 1
ATOM 1225 N N . TRP A 1 167 ? 33.481 61.657 20.613 1.00 5.92 167 TRP A N 1
ATOM 1226 C CA . TRP A 1 167 ? 33.774 63.098 20.533 1.00 6.24 167 TRP A CA 1
ATOM 1227 C C . TRP A 1 167 ? 34.680 63.651 21.595 1.00 5.94 167 TRP A C 1
ATOM 1228 O O . TRP A 1 167 ? 35.365 64.625 21.321 1.00 6.56 167 TRP A O 1
ATOM 1239 N N . ALA A 1 168 ? 34.705 63.108 22.805 1.00 6.46 168 ALA A N 1
ATOM 1240 C CA . ALA A 1 168 ? 35.698 63.619 23.774 1.00 6.67 168 ALA A CA 1
ATOM 1241 C C . ALA A 1 168 ? 37.147 63.451 23.280 1.00 7.33 168 ALA A C 1
ATOM 1242 O O . ALA A 1 168 ? 37.998 64.320 23.509 1.00 9.70 168 ALA A O 1
ATOM 1244 N N . ALA A 1 169 ? 37.428 62.330 22.633 1.00 6.81 169 ALA A N 1
ATOM 1245 C CA . ALA A 1 169 ? 38.723 62.076 22.053 1.00 6.50 169 ALA A CA 1
ATOM 1246 C C . ALA A 1 169 ? 38.919 62.921 20.801 1.00 6.41 169 ALA A C 1
ATOM 1247 O O . ALA A 1 169 ? 39.969 63.564 20.615 1.00 6.56 169 ALA A O 1
ATOM 1249 N N . ASP A 1 170 ? 37.916 62.896 19.925 1.00 6.43 170 ASP A N 1
ATOM 1250 C CA . ASP A 1 170 ? 37.983 63.554 18.652 1.00 5.50 170 ASP A CA 1
ATOM 1251 C C . ASP A 1 170 ? 38.253 65.073 18.823 1.00 5.72 170 ASP A C 1
ATOM 1252 O O . ASP A 1 170 ? 39.141 65.674 18.165 1.00 6.63 170 ASP A O 1
ATOM 1257 N N . ILE A 1 171 ? 37.493 65.693 19.710 1.00 5.30 171 ILE A N 1
ATOM 1258 C CA . ILE A 1 171 ? 37.610 67.135 19.957 1.00 5.17 171 ILE A CA 1
ATOM 1259 C C . ILE A 1 171 ? 38.950 67.456 20.637 1.00 5.60 171 ILE A C 1
ATOM 1260 O O . ILE A 1 171 ? 39.625 68.421 20.281 1.00 5.72 171 ILE A O 1
ATOM 1265 N N . GLN A 1 172 ? 39.336 66.663 21.630 1.00 5.14 172 GLN A N 1
ATOM 1266 C CA . GLN A 1 172 ? 40.651 66.842 22.248 1.00 4.77 172 GLN A CA 1
ATOM 1267 C C . GLN A 1 172 ? 41.785 66.788 21.245 1.00 5.50 172 GLN A C 1
ATOM 1268 O O . GLN A 1 172 ? 42.701 67.638 21.266 1.00 5.31 172 GLN A O 1
ATOM 1274 N N . ILE A 1 173 ? 41.739 65.780 20.384 1.00 5.00 173 ILE A N 1
ATOM 1275 C CA . ILE A 1 173 ? 42.811 65.536 19.430 1.00 5.22 173 ILE A CA 1
ATOM 1276 C C . ILE A 1 173 ? 42.847 66.621 18.360 1.00 4.74 173 ILE A C 1
ATOM 1277 O O . ILE A 1 173 ? 43.932 67.081 17.972 1.00 6.60 173 ILE A O 1
ATOM 1282 N N . ILE A 1 174 ? 41.677 67.022 17.872 1.00 5.31 174 ILE A N 1
ATOM 1283 C CA . ILE A 1 174 ? 41.631 68.156 16.942 1.00 5.86 174 ILE A CA 1
ATOM 1284 C C . ILE A 1 174 ? 42.185 69.416 17.604 1.00 5.24 174 ILE A C 1
ATOM 1285 O O . ILE A 1 174 ? 43.008 70.115 17.013 1.00 5.34 174 ILE A O 1
ATOM 1290 N N . SER A 1 175 ? 41.760 69.707 18.821 1.00 4.51 175 SER A N 1
ATOM 1291 C CA . SER A 1 175 ? 42.257 70.866 19.523 1.00 5.18 175 SER A CA 1
ATOM 1292 C C . SER A 1 175 ? 43.766 70.834 19.669 1.00 5.49 175 SER A C 1
ATOM 1293 O O . SER A 1 175 ? 44.444 71.856 19.441 1.00 6.24 175 SER A O 1
ATOM 1296 N N . ASP A 1 176 ? 44.321 69.671 20.021 1.00 6.38 176 ASP A N 1
ATOM 1297 C CA . ASP A 1 176 ? 45.778 69.519 20.121 1.00 6.07 176 ASP A CA 1
ATOM 1298 C C . ASP A 1 176 ? 46.442 69.918 18.811 1.00 6.70 176 ASP A C 1
ATOM 1299 O O . ASP A 1 176 ? 47.381 70.694 18.794 1.00 7.40 176 ASP A O 1
ATOM 1304 N N . ALA A 1 177 ? 45.914 69.443 17.695 1.00 5.40 177 ALA A N 1
ATOM 1305 C CA . ALA A 1 177 ? 46.524 69.738 16.386 1.00 5.22 177 ALA A CA 1
ATOM 1306 C C . ALA A 1 177 ? 46.490 71.195 16.031 1.00 4.39 177 ALA A C 1
ATOM 1307 O O . ALA A 1 177 ? 47.477 71.754 15.543 1.00 6.38 177 ALA A O 1
ATOM 1309 N N . ILE A 1 178 ? 45.357 71.837 16.269 1.00 5.33 178 ILE A N 1
ATOM 1310 C CA . ILE A 1 178 ? 45.189 73.217 15.799 1.00 6.01 178 ILE A CA 1
ATOM 1311 C C . ILE A 1 178 ? 45.804 74.263 16.749 1.00 6.39 178 ILE A C 1
ATOM 1312 O O . ILE A 1 178 ? 45.844 75.463 16.426 1.00 7.44 178 ILE A O 1
ATOM 1317 N N . ASN A 1 179 ? 46.273 73.805 17.906 1.00 6.37 179 ASN A N 1
ATOM 1318 C CA . ASN A 1 179 ? 47.029 74.603 18.858 1.00 5.76 179 ASN A CA 1
ATOM 1319 C C . ASN A 1 179 ? 48.489 74.113 19.031 1.00 6.34 179 ASN A C 1
ATOM 1320 O O . ASN A 1 179 ? 49.212 74.593 19.884 1.00 5.93 179 ASN A O 1
ATOM 1325 N N . SER A 1 180 ? 48.913 73.193 18.186 1.00 6.34 180 SER A N 1
ATOM 1326 C CA . SER A 1 180 ? 50.244 72.620 18.262 1.00 6.95 180 SER A CA 1
ATOM 1327 C C . SER A 1 180 ? 51.321 73.542 17.770 1.00 7.22 180 SER A C 1
ATOM 1328 O O . SER A 1 180 ? 51.057 74.620 17.222 1.00 6.95 180 SER A O 1
ATOM 1331 N N . GLU A 1 181 ? 52.554 73.109 17.951 1.00 8.17 181 GLU A N 1
ATOM 1332 C CA . GLU A 1 181 ? 53.677 73.795 17.357 1.00 9.12 181 GLU A CA 1
ATOM 1333 C C . GLU A 1 181 ? 53.830 73.275 15.925 1.00 9.36 181 GLU A C 1
ATOM 1334 O O . GLU A 1 181 ? 54.385 72.186 15.709 1.00 10.74 181 GLU A O 1
ATOM 1340 N N . ASN A 1 182 ? 53.258 74.024 14.989 1.00 10.41 182 ASN A N 1
ATOM 1341 C CA . ASN A 1 182 ? 53.245 73.752 13.541 1.00 12.53 182 ASN A CA 1
ATOM 1342 C C . ASN A 1 182 ? 52.928 72.304 13.181 1.00 11.58 182 ASN A C 1
ATOM 1343 O O . ASN A 1 182 ? 53.603 71.685 12.335 1.00 13.32 182 ASN A O 1
ATOM 1348 N N . GLY A 1 183 ? 51.922 71.768 13.847 1.00 10.03 183 GLY A N 1
ATOM 1349 C CA . GLY A 1 183 ? 51.438 70.456 13.486 1.00 9.09 183 GLY A CA 1
ATOM 1350 C C . GLY A 1 183 ? 52.156 69.263 14.095 1.00 8.21 183 GLY A C 1
ATOM 1351 O O . GLY A 1 183 ? 51.816 68.121 13.774 1.00 8.03 183 GLY A O 1
ATOM 1360 N N . LEU A 1 185 ? 52.817 66.462 16.794 1.00 8.67 185 LEU A N 1
ATOM 1361 C CA . LEU A 1 185 ? 52.151 65.818 17.910 1.00 8.29 185 LEU A CA 1
ATOM 1362 C C . LEU A 1 185 ? 52.937 66.095 19.191 1.00 9.20 185 LEU A C 1
ATOM 1363 O O . LEU A 1 185 ? 54.139 66.320 19.147 1.00 8.83 185 LEU A O 1
ATOM 1368 N N . ASN A 1 186 ? 52.230 66.132 20.321 1.00 8.53 186 ASN A N 1
ATOM 1369 C CA . ASN A 1 186 ? 52.841 66.290 21.660 1.00 8.41 186 ASN A CA 1
ATOM 1370 C C . ASN A 1 186 ? 53.381 67.686 21.920 1.00 9.11 186 ASN A C 1
ATOM 1371 O O . ASN A 1 186 ? 54.247 67.842 22.815 1.00 9.93 186 ASN A O 1
ATOM 1376 N N . THR A 1 187 ? 52.874 68.695 21.188 1.00 8.80 187 THR A N 1
ATOM 1377 C CA . THR A 1 187 ? 53.342 70.076 21.373 1.00 8.45 187 THR A CA 1
ATOM 1378 C C . THR A 1 187 ? 52.164 71.052 21.543 1.00 8.39 187 THR A C 1
ATOM 1379 O O . THR A 1 187 ? 51.012 70.772 21.133 1.00 8.75 187 THR A O 1
ATOM 1383 N N . LEU A 1 188 ? 52.500 72.228 22.057 1.00 8.70 188 LEU A N 1
ATOM 1384 C CA . LEU A 1 188 ? 51.567 73.317 22.238 1.00 8.39 188 LEU A CA 1
ATOM 1385 C C . LEU A 1 188 ? 52.277 74.618 21.948 1.00 9.11 188 LEU A C 1
ATOM 1386 O O . LEU A 1 188 ? 53.311 74.897 22.541 1.00 9.08 188 LEU A O 1
ATOM 1391 N N . ARG A 1 189 ? 51.755 75.392 21.009 1.00 9.51 189 ARG A N 1
ATOM 1392 C CA . ARG A 1 189 ? 52.377 76.678 20.664 1.00 9.31 189 ARG A CA 1
ATOM 1393 C C . ARG A 1 189 ? 52.188 77.690 21.768 1.00 10.19 189 ARG A C 1
ATOM 1394 O O . ARG A 1 189 ? 51.239 77.615 22.564 1.00 10.12 189 ARG A O 1
ATOM 1402 N N . ASN A 1 190 ? 53.060 78.692 21.790 1.00 11.16 190 ASN A N 1
ATOM 1403 C CA . ASN A 1 190 ? 52.950 79.725 22.807 1.00 12.68 190 ASN A CA 1
ATOM 1404 C C . ASN A 1 190 ? 51.925 80.792 22.447 1.00 13.80 190 ASN A C 1
ATOM 1405 O O . ASN A 1 190 ? 51.307 81.396 23.317 1.00 14.32 190 ASN A O 1
ATOM 1410 N N . GLU A 1 191 ? 51.771 81.074 21.173 1.00 13.45 191 GLU A N 1
ATOM 1411 C CA . GLU A 1 191 ? 50.942 82.217 20.809 1.00 14.86 191 GLU A CA 1
ATOM 1412 C C . GLU A 1 191 ? 49.485 81.875 20.635 1.00 13.67 191 GLU A C 1
ATOM 1413 O O . GLU A 1 191 ? 49.104 80.735 20.365 1.00 16.06 191 GLU A O 1
ATOM 1419 N N . LYS A 1 192 ? 48.666 82.886 20.839 1.00 12.69 192 LYS A N 1
ATOM 1420 C CA . LYS A 1 192 ? 47.247 82.794 20.610 1.00 11.32 192 LYS A CA 1
ATOM 1421 C C . LYS A 1 192 ? 46.914 83.542 19.343 1.00 11.03 192 LYS A C 1
ATOM 1422 O O . LYS A 1 192 ? 47.447 84.613 19.075 1.00 11.23 192 LYS A O 1
ATOM 1428 N N . SER A 1 193 ? 46.040 82.961 18.538 1.00 9.02 193 SER A N 1
ATOM 1429 C CA . SER A 1 193 ? 45.705 83.533 17.269 1.00 8.91 193 SER A CA 1
ATOM 1430 C C . SER A 1 193 ? 44.382 82.986 16.765 1.00 8.76 193 SER A C 1
ATOM 1431 O O . SER A 1 193 ? 43.992 81.885 17.150 1.00 8.00 193 SER A O 1
ATOM 1434 N N . GLY A 1 194 ? 43.749 83.715 15.849 1.00 8.20 194 GLY A N 1
ATOM 1435 C CA . GLY A 1 194 ? 42.606 83.174 15.120 1.00 8.85 194 GLY A CA 1
ATOM 1436 C C . GLY A 1 194 ? 43.018 82.122 14.092 1.00 8.55 194 GLY A C 1
ATOM 1437 O O . GLY A 1 194 ? 42.199 81.316 13.625 1.00 9.09 194 GLY A O 1
ATOM 1438 N N . LYS A 1 195 ? 44.295 82.151 13.703 1.00 7.40 195 LYS A N 1
ATOM 1439 C CA . LYS A 1 195 ? 44.823 81.237 12.723 1.00 8.07 195 LYS A CA 1
ATOM 1440 C C . LYS A 1 195 ? 45.304 79.973 13.387 1.00 8.44 195 LYS A C 1
ATOM 1441 O O . LYS A 1 195 ? 46.162 80.031 14.230 1.00 8.25 195 LYS A O 1
ATOM 1447 N N . PRO A 1 196 ? 44.724 78.823 13.016 1.00 7.99 196 PRO A N 1
ATOM 1448 C CA . PRO A 1 196 ? 45.126 77.574 13.663 1.00 8.09 196 PRO A CA 1
ATOM 1449 C C . PRO A 1 196 ? 46.516 77.166 13.238 1.00 7.64 196 PRO A C 1
ATOM 1450 O O . PRO A 1 196 ? 47.023 77.635 12.212 1.00 7.68 196 PRO A O 1
ATOM 1454 N N . SER A 1 197 ? 47.153 76.332 14.037 1.00 7.01 197 SER A N 1
ATOM 1455 C CA . SER A 1 197 ? 48.531 75.945 13.771 1.00 6.46 197 SER A CA 1
ATOM 1456 C C . SER A 1 197 ? 48.715 75.299 12.415 1.00 7.26 197 SER A C 1
ATOM 1457 O O . SER A 1 197 ? 49.721 75.506 11.746 1.00 6.99 197 SER A O 1
ATOM 1460 N N . ILE A 1 198 ? 47.724 74.506 12.032 1.00 7.09 198 ILE A N 1
ATOM 1461 C CA . ILE A 1 198 ? 47.582 73.957 10.686 1.00 7.32 198 ILE A CA 1
ATOM 1462 C C . ILE A 1 198 ? 46.126 74.153 10.255 1.00 8.10 198 ILE A C 1
ATOM 1463 O O . ILE A 1 198 ? 45.257 74.288 11.089 1.00 7.99 198 ILE A O 1
ATOM 1468 N N . PRO A 1 199 ? 45.870 74.179 8.951 1.00 7.64 199 PRO A N 1
ATOM 1469 C CA . PRO A 1 199 ? 44.506 74.372 8.465 1.00 8.51 199 PRO A CA 1
ATOM 1470 C C . PRO A 1 199 ? 43.579 73.252 8.877 1.00 7.61 199 PRO A C 1
ATOM 1471 O O . PRO A 1 199 ? 44.013 72.091 8.972 1.00 7.32 199 PRO A O 1
ATOM 1475 N N . ILE A 1 200 ? 42.337 73.628 9.089 1.00 7.65 200 ILE A N 1
ATOM 1476 C CA . ILE A 1 200 ? 41.296 72.693 9.429 1.00 7.49 200 ILE A CA 1
ATOM 1477 C C . ILE A 1 200 ? 40.107 72.877 8.505 1.00 6.50 200 ILE A C 1
ATOM 1478 O O . ILE A 1 200 ? 39.663 74.020 8.293 1.00 6.38 200 ILE A O 1
ATOM 1483 N N . TYR A 1 201 ? 39.604 71.760 7.979 1.00 6.29 201 TYR A N 1
ATOM 1484 C CA . TYR A 1 201 ? 38.468 71.741 7.066 1.00 6.67 201 TYR A CA 1
ATOM 1485 C C . TYR A 1 201 ? 37.316 70.947 7.700 1.00 6.93 201 TYR A C 1
ATOM 1486 O O . TYR A 1 201 ? 37.533 69.848 8.208 1.00 7.19 201 TYR A O 1
ATOM 1495 N N . PHE A 1 202 ? 36.116 71.512 7.598 1.00 7.02 202 PHE A N 1
ATOM 1496 C CA . PHE A 1 202 ? 34.895 70.813 7.929 1.00 7.24 202 PHE A CA 1
ATOM 1497 C C . PHE A 1 202 ? 34.130 70.612 6.634 1.00 8.10 202 PHE A C 1
ATOM 1498 O O . PHE A 1 202 ? 34.094 71.503 5.806 1.00 9.28 202 PHE A O 1
ATOM 1506 N N . SER A 1 203 ? 33.544 69.440 6.471 1.00 7.96 203 SER A N 1
ATOM 1507 C CA . SER A 1 203 ? 32.883 69.113 5.233 1.00 7.75 203 SER A CA 1
ATOM 1508 C C . SER A 1 203 ? 31.367 69.276 5.228 1.00 7.79 203 SER A C 1
ATOM 1509 O O . SER A 1 203 ? 30.742 69.073 4.196 1.00 6.74 203 SER A O 1
ATOM 1512 N N . ASN A 1 204 ? 30.784 69.674 6.353 1.00 8.38 204 ASN A N 1
ATOM 1513 C CA . ASN A 1 204 ? 29.335 69.746 6.515 1.00 9.76 204 ASN A CA 1
ATOM 1514 C C . ASN A 1 204 ? 29.090 70.655 7.699 1.00 9.08 204 ASN A C 1
ATOM 1515 O O . ASN A 1 204 ? 29.628 70.382 8.775 1.00 11.75 204 ASN A O 1
ATOM 1520 N N . GLN A 1 205 ? 28.308 71.711 7.532 1.00 7.24 205 GLN A N 1
ATOM 1521 C CA . GLN A 1 205 ? 27.913 72.593 8.624 1.00 7.32 205 GLN A CA 1
ATOM 1522 C C . GLN A 1 205 ? 26.477 72.348 9.080 1.00 6.92 205 GLN A C 1
ATOM 1523 O O . GLN A 1 205 ? 25.870 73.229 9.721 1.00 7.20 205 GLN A O 1
ATOM 1529 N N . ASP A 1 206 ? 25.928 71.158 8.821 1.00 7.47 206 ASP A N 1
ATOM 1530 C CA . ASP A 1 206 ? 24.549 70.865 9.220 1.00 7.30 206 ASP A CA 1
ATOM 1531 C C . ASP A 1 206 ? 24.437 70.813 10.730 1.00 6.20 206 ASP A C 1
ATOM 1532 O O . ASP A 1 206 ? 24.941 69.867 11.373 1.00 6.76 206 ASP A O 1
ATOM 1537 N N . LEU A 1 207 ? 23.687 71.756 11.316 1.00 6.16 207 LEU A N 1
ATOM 1538 C CA . LEU A 1 207 ? 23.436 71.656 12.754 1.00 6.64 207 LEU A CA 1
ATOM 1539 C C . LEU A 1 207 ? 22.603 70.408 13.041 1.00 6.06 207 LEU A C 1
ATOM 1540 O O . LEU A 1 207 ? 22.869 69.699 14.015 1.00 6.67 207 LEU A O 1
ATOM 1545 N N . LEU A 1 208 ? 21.618 70.159 12.183 1.00 6.13 208 LEU A N 1
ATOM 1546 C CA . LEU A 1 208 ? 20.678 69.069 12.347 1.00 6.53 208 LEU A CA 1
ATOM 1547 C C . LEU A 1 208 ? 20.545 68.229 11.095 1.00 6.83 208 LEU A C 1
ATOM 1548 O O . LEU A 1 208 ? 20.774 68.717 9.976 1.00 6.96 208 LEU A O 1
ATOM 1553 N N . TRP A 1 209 ? 20.146 66.980 11.278 1.00 5.27 209 TRP A N 1
ATOM 1554 C CA . TRP A 1 209 ? 19.860 66.086 10.175 1.00 5.38 209 TRP A CA 1
ATOM 1555 C C . TRP A 1 209 ? 18.812 65.067 10.591 1.00 5.83 209 TRP A C 1
ATOM 1556 O O . TRP A 1 209 ? 18.508 64.952 11.782 1.00 6.39 209 TRP A O 1
ATOM 1567 N N . ALA A 1 210 ? 18.264 64.361 9.608 1.00 5.59 210 ALA A N 1
ATOM 1568 C CA . ALA A 1 210 ? 17.171 63.420 9.818 1.00 6.40 210 ALA A CA 1
ATOM 1569 C C . ALA A 1 210 ? 17.686 61.987 9.625 1.00 6.44 210 ALA A C 1
ATOM 1570 O O . ALA A 1 210 ? 18.154 61.624 8.560 1.00 6.84 210 ALA A O 1
ATOM 1572 N N . ASN A 1 211 ? 17.640 61.214 10.703 1.00 7.22 211 ASN A N 1
ATOM 1573 C CA . ASN A 1 211 ? 17.967 59.788 10.731 1.00 7.19 211 ASN A CA 1
ATOM 1574 C C . ASN A 1 211 ? 16.654 59.021 11.054 1.00 7.56 211 ASN A C 1
ATOM 1575 O O . ASN A 1 211 ? 15.574 59.587 10.943 1.00 8.64 211 ASN A O 1
ATOM 1580 N N . PRO A 1 212 ? 16.727 57.735 11.451 1.00 8.22 212 PRO A N 1
ATOM 1581 C CA . PRO A 1 212 ? 15.462 57.039 11.692 1.00 8.68 212 PRO A CA 1
ATOM 1582 C C . PRO A 1 212 ? 14.629 57.581 12.852 1.00 9.08 212 PRO A C 1
ATOM 1583 O O . PRO A 1 212 ? 13.443 57.352 12.907 1.00 11.25 212 PRO A O 1
ATOM 1587 N N . TYR A 1 213 ? 15.262 58.288 13.771 1.00 8.13 213 TYR A N 1
ATOM 1588 C CA . TYR A 1 213 ? 14.563 58.788 14.947 1.00 7.09 213 TYR A CA 1
ATOM 1589 C C . TYR A 1 213 ? 13.663 59.951 14.606 1.00 8.31 213 TYR A C 1
ATOM 1590 O O . TYR A 1 213 ? 13.963 60.722 13.716 1.00 8.06 213 TYR A O 1
ATOM 1599 N N . LYS A 1 214 ? 12.548 60.095 15.312 1.00 9.53 214 LYS A N 1
ATOM 1600 C CA . LYS A 1 214 ? 11.569 61.099 14.922 1.00 10.01 214 LYS A CA 1
ATOM 1601 C C . LYS A 1 214 ? 11.987 62.555 15.181 1.00 10.07 214 LYS A C 1
ATOM 1602 O O . LYS A 1 214 ? 11.449 63.453 14.529 1.00 12.08 214 LYS A O 1
ATOM 1608 N N . LEU A 1 215 ? 12.930 62.779 16.099 1.00 8.35 215 LEU A N 1
ATOM 1609 C CA . LEU A 1 215 ? 13.472 64.109 16.391 1.00 8.00 215 LEU A CA 1
ATOM 1610 C C . LEU A 1 215 ? 14.780 64.335 15.664 1.00 7.58 215 LEU A C 1
ATOM 1611 O O . LEU A 1 215 ? 15.636 63.444 15.634 1.00 7.74 215 LEU A O 1
ATOM 1616 N N . ASN A 1 216 ? 14.956 65.525 15.124 1.00 7.35 216 ASN A N 1
ATOM 1617 C CA . ASN A 1 216 ? 16.178 65.829 14.417 1.00 6.90 216 ASN A CA 1
ATOM 1618 C C . ASN A 1 216 ? 17.386 65.645 15.317 1.00 7.01 216 ASN A C 1
ATOM 1619 O O . ASN A 1 216 ? 17.331 66.017 16.421 1.00 8.18 216 ASN A O 1
ATOM 1624 N N . ARG A 1 217 ? 18.461 65.082 14.773 1.00 6.31 217 ARG A N 1
ATOM 1625 C CA . ARG A 1 217 ? 19.689 64.872 15.528 1.00 5.73 217 ARG A CA 1
ATOM 1626 C C . ARG A 1 217 ? 20.812 65.787 15.044 1.00 5.82 217 ARG A C 1
ATOM 1627 O O . ARG A 1 217 ? 20.864 66.166 13.874 1.00 7.51 217 ARG A O 1
ATOM 1635 N N . PHE A 1 218 ? 21.707 66.134 15.962 1.00 5.29 218 PHE A N 1
ATOM 1636 C CA . PHE A 1 218 ? 22.839 66.978 15.676 1.00 5.87 218 PHE A CA 1
ATOM 1637 C C . PHE A 1 218 ? 23.743 66.305 14.653 1.00 6.71 218 PHE A C 1
ATOM 1638 O O . PHE A 1 218 ? 23.959 65.140 14.706 1.00 6.68 218 PHE A O 1
ATOM 1646 N N . GLY A 1 219 ? 24.269 67.120 13.751 1.00 5.99 219 GLY A N 1
ATOM 1647 C CA . GLY A 1 219 ? 25.171 66.700 12.698 1.00 6.89 219 GLY A CA 1
ATOM 1648 C C . GLY A 1 219 ? 26.540 67.375 12.822 1.00 6.27 219 GLY A C 1
ATOM 1649 O O . GLY A 1 219 ? 26.911 67.926 13.866 1.00 6.54 219 GLY A O 1
ATOM 1650 N N . GLN A 1 220 ? 27.298 67.319 11.738 1.00 6.17 220 GLN A N 1
ATOM 1651 C CA . GLN A 1 220 ? 28.698 67.798 11.771 1.00 6.28 220 GLN A CA 1
ATOM 1652 C C . GLN A 1 220 ? 28.784 69.291 12.043 1.00 6.09 220 GLN A C 1
ATOM 1653 O O . GLN A 1 220 ? 29.758 69.767 12.590 1.00 6.92 220 GLN A O 1
ATOM 1659 N N . GLY A 1 221 ? 27.751 70.032 11.663 1.00 6.54 221 GLY A N 1
ATOM 1660 C CA . GLY A 1 221 ? 27.675 71.447 12.037 1.00 6.20 221 GLY A CA 1
ATOM 1661 C C . GLY A 1 221 ? 27.733 71.658 13.539 1.00 6.04 221 GLY A C 1
ATOM 1662 O O . GLY A 1 221 ? 28.404 72.576 14.019 1.00 6.70 221 GLY A O 1
ATOM 1663 N N . ALA A 1 222 ? 27.051 70.806 14.299 1.00 5.96 222 ALA A N 1
ATOM 1664 C CA . ALA A 1 222 ? 27.167 70.881 15.736 1.00 6.00 222 ALA A CA 1
ATOM 1665 C C . ALA A 1 222 ? 28.582 70.575 16.185 1.00 5.39 222 ALA A C 1
ATOM 1666 O O . ALA A 1 222 ? 29.127 71.278 17.026 1.00 6.37 222 ALA A O 1
ATOM 1668 N N . PHE A 1 223 ? 29.157 69.495 15.674 1.00 5.57 223 PHE A N 1
ATOM 1669 C CA . PHE A 1 223 ? 30.565 69.145 15.983 1.00 5.20 223 PHE A CA 1
ATOM 1670 C C . PHE A 1 223 ? 31.501 70.328 15.725 1.00 4.64 223 PHE A C 1
ATOM 1671 O O . PHE A 1 223 ? 32.350 70.667 16.569 1.00 5.24 223 PHE A O 1
ATOM 1679 N N . ARG A 1 224 ? 31.356 70.954 14.556 1.00 5.12 224 ARG A N 1
ATOM 1680 C CA . ARG A 1 224 ? 32.126 72.148 14.226 1.00 5.13 224 ARG A CA 1
ATOM 1681 C C . ARG A 1 224 ? 31.955 73.264 15.256 1.00 5.72 224 ARG A C 1
ATOM 1682 O O . ARG A 1 224 ? 32.946 73.891 15.648 1.00 6.13 224 ARG A O 1
ATOM 1690 N N . LEU A 1 225 ? 30.717 73.562 15.638 1.00 5.59 225 LEU A N 1
ATOM 1691 C CA . LEU A 1 225 ? 30.487 74.593 16.661 1.00 5.57 225 LEU A CA 1
ATOM 1692 C C . LEU A 1 225 ? 31.224 74.257 17.971 1.00 5.63 225 LEU A C 1
ATOM 1693 O O . LEU A 1 225 ? 31.709 75.164 18.675 1.00 5.21 225 LEU A O 1
ATOM 1698 N N . LEU A 1 226 ? 31.317 72.977 18.303 1.00 5.28 226 LEU A N 1
ATOM 1699 C CA . LEU A 1 226 ? 32.028 72.558 19.533 1.00 5.14 226 LEU A CA 1
ATOM 1700 C C . LEU A 1 226 ? 33.540 72.773 19.444 1.00 5.45 226 LEU A C 1
ATOM 1701 O O . LEU A 1 226 ? 34.156 73.342 20.369 1.00 6.48 226 LEU A O 1
ATOM 1706 N N . VAL A 1 227 ? 34.137 72.326 18.334 1.00 5.42 227 VAL A N 1
ATOM 1707 C CA . VAL A 1 227 ? 35.542 72.577 18.072 1.00 5.91 227 VAL A CA 1
ATOM 1708 C C . VAL A 1 227 ? 35.817 74.093 18.145 1.00 6.78 227 VAL A C 1
ATOM 1709 O O . VAL A 1 227 ? 36.766 74.558 18.804 1.00 6.86 227 VAL A O 1
ATOM 1713 N N . ARG A 1 228 ? 34.974 74.855 17.472 1.00 5.58 228 ARG A N 1
ATOM 1714 C CA . ARG A 1 228 ? 35.127 76.324 17.447 1.00 5.79 228 ARG A CA 1
ATOM 1715 C C . ARG A 1 228 ? 35.024 76.948 18.830 1.00 5.33 228 ARG A C 1
ATOM 1716 O O . ARG A 1 228 ? 35.771 77.900 19.158 1.00 5.72 228 ARG A O 1
ATOM 1724 N N . ARG A 1 229 ? 34.110 76.435 19.643 1.00 4.81 229 ARG A N 1
ATOM 1725 C CA . ARG A 1 229 ? 33.938 76.999 20.975 1.00 5.49 229 ARG A CA 1
ATOM 1726 C C . ARG A 1 229 ? 35.201 76.839 21.819 1.00 4.88 229 ARG A C 1
ATOM 1727 O O . ARG A 1 229 ? 35.608 77.773 22.538 1.00 5.60 229 ARG A O 1
ATOM 1735 N N . LEU A 1 230 ? 35.824 75.671 21.765 1.00 5.38 230 LEU A N 1
ATOM 1736 C CA . LEU A 1 230 ? 37.012 75.445 22.598 1.00 5.01 230 LEU A CA 1
ATOM 1737 C C . LEU A 1 230 ? 38.220 76.140 22.010 1.00 5.55 230 LEU A C 1
ATOM 1738 O O . LEU A 1 230 ? 39.113 76.522 22.755 1.00 7.06 230 LEU A O 1
ATOM 1743 N N . TYR A 1 231 ? 38.263 76.314 20.698 1.00 5.28 231 TYR A N 1
ATOM 1744 C CA . TYR A 1 231 ? 39.314 77.107 20.084 1.00 5.33 231 TYR A CA 1
ATOM 1745 C C . TYR A 1 231 ? 39.245 78.559 20.554 1.00 5.92 231 TYR A C 1
ATOM 1746 O O . TYR A 1 231 ? 40.263 79.135 20.942 1.00 4.90 231 TYR A O 1
ATOM 1755 N N . LEU A 1 232 ? 38.043 79.137 20.540 1.00 5.39 232 LEU A N 1
ATOM 1756 C CA . LEU A 1 232 ? 37.847 80.482 21.068 1.00 5.88 232 LEU A CA 1
ATOM 1757 C C . LEU A 1 232 ? 38.260 80.556 22.514 1.00 6.74 232 LEU A C 1
ATOM 1758 O O . LEU A 1 232 ? 38.917 81.534 22.927 1.00 7.70 232 LEU A O 1
ATOM 1763 N N . GLU A 1 233 ? 37.896 79.541 23.306 1.00 5.25 233 GLU A N 1
ATOM 1764 C CA . GLU A 1 233 ? 38.240 79.604 24.733 1.00 6.77 233 GLU A CA 1
ATOM 1765 C C . GLU A 1 233 ? 39.778 79.669 24.941 1.00 7.26 233 GLU A C 1
ATOM 1766 O O . GLU A 1 233 ? 40.272 80.417 25.778 1.00 8.32 233 GLU A O 1
ATOM 1772 N N . LEU A 1 234 ? 40.524 78.876 24.183 1.00 7.81 234 LEU A N 1
ATOM 1773 C CA . LEU A 1 234 ? 41.967 78.886 24.324 1.00 7.86 234 LEU A CA 1
ATOM 1774 C C . LEU A 1 234 ? 42.668 80.091 23.677 1.00 8.55 234 LEU A C 1
ATOM 1775 O O . LEU A 1 234 ? 43.719 80.465 24.152 1.00 10.50 234 LEU A O 1
ATOM 1780 N N . ASN A 1 235 ? 42.098 80.670 22.623 1.00 6.62 235 ASN A N 1
ATOM 1781 C CA . ASN A 1 235 ? 42.796 81.656 21.819 1.00 6.91 235 ASN A CA 1
ATOM 1782 C C . ASN A 1 235 ? 42.301 83.084 21.948 1.00 7.44 235 ASN A C 1
ATOM 1783 O O . ASN A 1 235 ? 43.032 84.005 21.586 1.00 8.84 235 ASN A O 1
ATOM 1788 N N . GLY A 1 236 ? 41.046 83.242 22.368 1.00 8.11 236 GLY A N 1
ATOM 1789 C CA . GLY A 1 236 ? 40.393 84.546 22.465 1.00 8.86 236 GLY A CA 1
ATOM 1790 C C . GLY A 1 236 ? 40.069 85.185 21.122 1.00 10.36 236 GLY A C 1
ATOM 1791 O O . GLY A 1 236 ? 39.712 86.385 21.054 1.00 11.26 236 GLY A O 1
ATOM 1792 N N . GLU A 1 237 ? 40.186 84.397 20.059 1.00 8.65 237 GLU A N 1
ATOM 1793 C CA . GLU A 1 237 ? 39.844 84.793 18.707 1.00 9.95 237 GLU A CA 1
ATOM 1794 C C . GLU A 1 237 ? 39.079 83.646 18.055 1.00 9.22 237 GLU A C 1
ATOM 1795 O O . GLU A 1 237 ? 39.340 82.465 18.352 1.00 9.12 237 GLU A O 1
ATOM 1801 N N . PRO A 1 238 ? 38.152 83.984 17.154 1.00 9.22 238 PRO A N 1
ATOM 1802 C CA . PRO A 1 238 ? 37.424 82.892 16.470 1.00 9.15 238 PRO A CA 1
ATOM 1803 C C . PRO A 1 238 ? 38.318 82.112 15.532 1.00 8.10 238 PRO A C 1
ATOM 1804 O O . PRO A 1 238 ? 39.225 82.672 14.915 1.00 9.15 238 PRO A O 1
ATOM 1808 N N . LEU A 1 239 ? 38.032 80.832 15.381 1.00 6.92 239 LEU A N 1
ATOM 1809 C CA . LEU A 1 239 ? 38.793 79.958 14.506 1.00 6.29 239 LEU A CA 1
ATOM 1810 C C . LEU A 1 239 ? 38.635 80.314 13.037 1.00 7.31 239 LEU A C 1
ATOM 1811 O O . LEU A 1 239 ? 37.506 80.444 12.525 1.00 8.59 239 LEU A O 1
ATOM 1816 N N . GLN A 1 240 ? 39.774 80.428 12.371 1.00 7.10 240 GLN A N 1
ATOM 1817 C CA . GLN A 1 240 ? 39.797 80.540 10.920 1.00 6.92 240 GLN A CA 1
ATOM 1818 C C . GLN A 1 240 ? 39.784 79.148 10.342 1.00 8.89 240 GLN A C 1
ATOM 1819 O O . GLN A 1 240 ? 40.817 78.493 10.295 1.00 10.21 240 GLN A O 1
ATOM 1825 N N . ASP A 1 241 ? 38.595 78.639 10.008 1.00 8.88 241 ASP A N 1
ATOM 1826 C CA . ASP A 1 241 ? 38.493 77.330 9.377 1.00 8.54 241 ASP A CA 1
ATOM 1827 C C . ASP A 1 241 ? 38.046 77.443 7.914 1.00 8.29 241 ASP A C 1
ATOM 1828 O O . ASP A 1 241 ? 37.679 78.527 7.428 1.00 9.29 241 ASP A O 1
ATOM 1833 N N . TYR A 1 242 ? 38.135 76.314 7.224 1.00 8.91 242 TYR A N 1
ATOM 1834 C CA . TYR A 1 242 ? 37.593 76.138 5.879 1.00 8.45 242 TYR A CA 1
ATOM 1835 C C . TYR A 1 242 ? 36.378 75.246 5.981 1.00 8.80 242 TYR A C 1
ATOM 1836 O O . TYR A 1 242 ? 36.372 74.279 6.732 1.00 9.01 242 TYR A O 1
ATOM 1845 N N . THR A 1 243 ? 35.300 75.608 5.302 1.00 9.90 243 THR A N 1
ATOM 1846 C CA . THR A 1 243 ? 34.094 74.835 5.384 1.00 11.19 243 THR A CA 1
ATOM 1847 C C . THR A 1 243 ? 33.631 74.540 3.987 1.00 11.41 243 THR A C 1
ATOM 1848 O O . THR A 1 243 ? 33.619 75.425 3.127 1.00 13.70 243 THR A O 1
ATOM 1852 N N . LEU A 1 244 ? 33.341 73.286 3.709 1.00 9.17 244 LEU A N 1
ATOM 1853 C CA . LEU A 1 244 ? 32.598 72.952 2.505 1.00 9.96 244 LEU A CA 1
ATOM 1854 C C . LEU A 1 244 ? 31.335 72.195 2.861 1.00 7.93 244 LEU A C 1
ATOM 1855 O O . LEU A 1 244 ? 30.895 72.268 3.997 1.00 8.23 244 LEU A O 1
ATOM 1860 N N . GLY A 1 245 ? 30.686 71.563 1.882 1.00 7.97 245 GLY A N 1
ATOM 1861 C CA . GLY A 1 245 ? 29.365 70.973 2.055 1.00 8.31 245 GLY A CA 1
ATOM 1862 C C . GLY A 1 245 ? 28.313 71.990 1.650 1.00 7.30 245 GLY A C 1
ATOM 1863 O O . GLY A 1 245 ? 28.599 73.205 1.552 1.00 7.58 245 GLY A O 1
ATOM 1864 N N . LYS A 1 246 ? 27.089 71.526 1.402 1.00 8.18 246 LYS A N 1
ATOM 1865 C CA . LYS A 1 246 ? 25.969 72.464 1.235 1.00 7.67 246 LYS A CA 1
ATOM 1866 C C . LYS A 1 246 ? 25.928 73.285 2.535 1.00 7.71 246 LYS A C 1
ATOM 1867 O O . LYS A 1 246 ? 26.102 72.726 3.600 1.00 8.25 246 LYS A O 1
ATOM 1873 N N . PRO A 1 247 ? 25.671 74.603 2.457 1.00 8.03 247 PRO A N 1
ATOM 1874 C CA . PRO A 1 247 ? 25.229 75.398 1.306 1.00 8.16 247 PRO A CA 1
ATOM 1875 C C . PRO A 1 247 ? 26.327 76.132 0.561 1.00 8.60 247 PRO A C 1
ATOM 1876 O O . PRO A 1 247 ? 26.024 77.063 -0.205 1.00 9.25 247 PRO A O 1
ATOM 1880 N N . THR A 1 248 ? 27.582 75.708 0.743 1.00 8.74 248 THR A N 1
ATOM 1881 C CA . THR A 1 248 ? 28.720 76.489 0.227 1.00 8.32 248 THR A CA 1
ATOM 1882 C C . THR A 1 248 ? 28.792 76.479 -1.297 1.00 9.65 248 THR A C 1
ATOM 1883 O O . THR A 1 248 ? 28.423 75.486 -1.975 1.00 8.43 248 THR A O 1
ATOM 1887 N N . LYS A 1 249 ? 29.232 77.613 -1.831 1.00 8.82 249 LYS A N 1
ATOM 1888 C CA . LYS A 1 249 ? 29.460 77.734 -3.252 1.00 10.06 249 LYS A CA 1
ATOM 1889 C C . LYS A 1 249 ? 30.450 76.685 -3.740 1.00 9.27 249 LYS A C 1
ATOM 1890 O O . LYS A 1 249 ? 30.278 76.142 -4.815 1.00 8.29 249 LYS A O 1
ATOM 1896 N N . LEU A 1 250 ? 31.476 76.381 -2.952 1.00 9.02 250 LEU A N 1
ATOM 1897 C CA . LEU A 1 250 ? 32.461 75.385 -3.379 1.00 9.32 250 LEU A CA 1
ATOM 1898 C C . LEU A 1 250 ? 31.758 74.064 -3.712 1.00 8.77 250 LEU A C 1
ATOM 1899 O O . LEU A 1 250 ? 32.001 73.425 -4.765 1.00 8.78 250 LEU A O 1
ATOM 1904 N N . THR A 1 251 ? 30.898 73.629 -2.812 1.00 8.61 251 THR A N 1
ATOM 1905 C CA . THR A 1 251 ? 30.221 72.356 -3.035 1.00 7.81 251 THR A CA 1
ATOM 1906 C C . THR A 1 251 ? 29.226 72.395 -4.199 1.00 8.30 251 THR A C 1
ATOM 1907 O O . THR A 1 251 ? 29.131 71.448 -4.990 1.00 8.72 251 THR A O 1
ATOM 1911 N N . TYR A 1 252 ? 28.451 73.466 -4.310 1.00 8.62 252 TYR A N 1
ATOM 1912 C CA . TYR A 1 252 ? 27.558 73.572 -5.473 1.00 7.91 252 TYR A CA 1
ATOM 1913 C C . TYR A 1 252 ? 28.322 73.628 -6.802 1.00 8.30 252 TYR A C 1
ATOM 1914 O O . TYR A 1 252 ? 27.883 73.021 -7.782 1.00 9.12 252 TYR A O 1
ATOM 1923 N N . ASP A 1 253 ? 29.441 74.333 -6.840 1.00 8.14 253 ASP A N 1
ATOM 1924 C CA . ASP A 1 253 ? 30.295 74.332 -8.056 1.00 9.46 253 ASP A CA 1
ATOM 1925 C C . ASP A 1 253 ? 30.757 72.915 -8.365 1.00 9.11 253 ASP A C 1
ATOM 1926 O O . ASP A 1 253 ? 30.701 72.450 -9.515 1.00 8.91 253 ASP A O 1
ATOM 1931 N N . PHE A 1 254 ? 31.240 72.228 -7.341 1.00 9.16 254 PHE A N 1
ATOM 1932 C CA . PHE A 1 254 ? 31.702 70.833 -7.501 1.00 9.67 254 PHE A CA 1
ATOM 1933 C C . PHE A 1 254 ? 30.560 69.937 -8.027 1.00 10.03 254 PHE A C 1
ATOM 1934 O O . PHE A 1 254 ? 30.738 69.187 -8.969 1.00 10.25 254 PHE A O 1
ATOM 1942 N N . ALA A 1 255 ? 29.384 70.061 -7.418 1.00 8.86 255 ALA A N 1
ATOM 1943 C CA . ALA A 1 255 ? 28.225 69.284 -7.846 1.00 9.46 255 ALA A CA 1
ATOM 1944 C C . ALA A 1 255 ? 27.794 69.622 -9.277 1.00 9.41 255 ALA A C 1
ATOM 1945 O O . ALA A 1 255 ? 27.415 68.745 -10.046 1.00 9.42 255 ALA A O 1
ATOM 1947 N N . HIS A 1 256 ? 27.850 70.901 -9.606 1.00 9.33 256 HIS A N 1
ATOM 1948 C CA . HIS A 1 256 ? 27.516 71.359 -10.952 1.00 9.68 256 HIS A CA 1
ATOM 1949 C C . HIS A 1 256 ? 28.459 70.678 -11.952 1.00 9.48 256 HIS A C 1
ATOM 1950 O O . HIS A 1 256 ? 28.031 70.195 -13.005 1.00 8.74 256 HIS A O 1
ATOM 1957 N N . HIS A 1 257 ? 29.741 70.617 -11.641 1.00 9.76 257 HIS A N 1
ATOM 1958 C CA . HIS A 1 257 ? 30.669 69.965 -12.555 1.00 10.86 257 HIS A CA 1
ATOM 1959 C C . HIS A 1 257 ? 30.479 68.460 -12.643 1.00 9.78 257 HIS A C 1
ATOM 1960 O O . HIS A 1 257 ? 30.592 67.904 -13.710 1.00 9.13 257 HIS A O 1
ATOM 1967 N N . VAL A 1 258 ? 30.106 67.807 -11.541 1.00 10.17 258 VAL A N 1
ATOM 1968 C CA . VAL A 1 258 ? 29.769 66.383 -11.576 1.00 10.36 258 VAL A CA 1
ATOM 1969 C C . VAL A 1 258 ? 28.550 66.151 -12.492 1.00 10.30 258 VAL A C 1
ATOM 1970 O O . VAL A 1 258 ? 28.562 65.237 -13.313 1.00 9.85 258 VAL A O 1
ATOM 1974 N N . LEU A 1 259 ? 27.533 67.014 -12.381 1.00 9.89 259 LEU A N 1
ATOM 1975 C CA . LEU A 1 259 ? 26.356 66.954 -13.232 1.00 9.59 259 LEU A CA 1
ATOM 1976 C C . LEU A 1 259 ? 26.698 67.165 -14.712 1.00 9.95 259 LEU A C 1
ATOM 1977 O O . LEU A 1 259 ? 26.223 66.419 -15.564 1.00 10.68 259 LEU A O 1
ATOM 1982 N N . ILE A 1 260 ? 27.505 68.187 -15.003 1.00 9.54 260 ILE A N 1
ATOM 1983 C CA . ILE A 1 260 ? 27.929 68.472 -16.360 1.00 10.04 260 ILE A CA 1
ATOM 1984 C C . ILE A 1 260 ? 28.609 67.244 -16.916 1.00 11.18 260 ILE A C 1
ATOM 1985 O O . ILE A 1 260 ? 28.303 66.799 -18.050 1.00 10.61 260 ILE A O 1
ATOM 1990 N N . ASP A 1 261 ? 29.529 66.698 -16.133 1.00 10.78 261 ASP A N 1
ATOM 1991 C CA . ASP A 1 261 ? 30.309 65.546 -16.609 1.00 11.48 261 ASP A CA 1
ATOM 1992 C C . ASP A 1 261 ? 29.417 64.315 -16.826 1.00 12.21 261 ASP A C 1
ATOM 1993 O O . ASP A 1 261 ? 29.614 63.530 -17.787 1.00 12.12 261 ASP A O 1
ATOM 1998 N N . TRP A 1 262 ? 28.445 64.132 -15.950 1.00 10.94 262 TRP A N 1
ATOM 1999 C CA . TRP A 1 262 ? 27.498 63.033 -16.042 1.00 11.59 262 TRP A CA 1
ATOM 2000 C C . TRP A 1 262 ? 26.611 63.180 -17.295 1.00 12.25 262 TRP A C 1
ATOM 2001 O O . TRP A 1 262 ? 26.460 62.235 -18.050 1.00 12.36 262 TRP A O 1
ATOM 2012 N N . GLU A 1 263 ? 26.047 64.368 -17.522 1.00 11.67 263 GLU A N 1
ATOM 2013 C CA . GLU A 1 263 ? 25.294 64.628 -18.743 1.00 12.59 263 GLU A CA 1
ATOM 2014 C C . GLU A 1 263 ? 26.123 64.370 -20.005 1.00 13.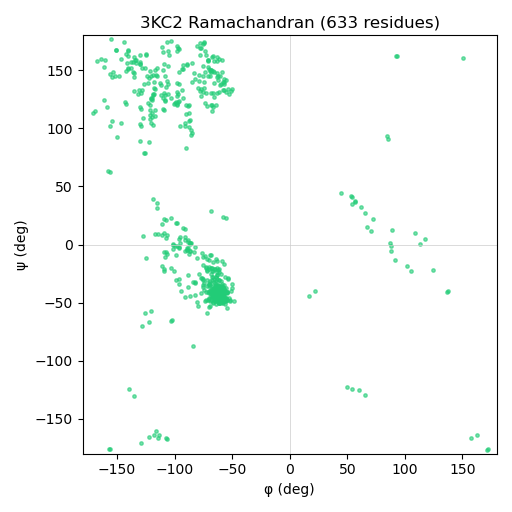79 263 GLU A C 1
ATOM 2015 O O . GLU A 1 263 ? 25.604 63.792 -20.962 1.00 13.56 263 GLU A O 1
ATOM 2021 N N . LYS A 1 264 ? 27.388 64.783 -20.002 1.00 14.00 264 LYS A N 1
ATOM 2022 C CA . LYS A 1 264 ? 28.277 64.545 -21.141 1.00 15.56 264 LYS A CA 1
ATOM 2023 C C . LYS A 1 264 ? 28.421 63.050 -21.382 1.00 15.28 264 LYS A C 1
ATOM 2024 O O . LYS A 1 264 ? 28.412 62.588 -22.528 1.00 15.32 264 LYS A O 1
ATOM 2030 N N . ARG A 1 265 ? 28.571 62.300 -20.289 1.00 15.93 265 ARG A N 1
ATOM 2031 C CA . ARG A 1 265 ? 28.692 60.845 -20.351 1.00 16.21 265 ARG A CA 1
ATOM 2032 C C . ARG A 1 265 ? 27.413 60.225 -20.914 1.00 16.16 265 ARG A C 1
ATOM 2033 O O . ARG A 1 265 ? 27.483 59.391 -21.821 1.00 16.72 265 ARG A O 1
ATOM 2041 N N . LEU A 1 266 ? 26.255 60.656 -20.410 1.00 16.03 266 LEU A N 1
ATOM 2042 C CA . LEU A 1 266 ? 24.954 60.197 -20.915 1.00 15.82 266 LEU A CA 1
ATOM 2043 C C . LEU A 1 266 ? 24.788 60.491 -22.394 1.00 16.63 266 LEU A C 1
ATOM 2044 O O . LEU A 1 266 ? 24.289 59.643 -23.130 1.00 16.95 266 LEU A O 1
ATOM 2049 N N . SER A 1 267 ? 25.184 61.697 -22.811 1.00 17.21 267 SER A N 1
ATOM 2050 C CA . SER A 1 267 ? 24.984 62.181 -24.186 1.00 18.54 267 SER A CA 1
ATOM 2051 C C . SER A 1 267 ? 25.905 61.483 -25.164 1.00 18.80 267 SER A C 1
ATOM 2052 O O . SER A 1 267 ? 25.563 61.329 -26.337 1.00 19.23 267 SER A O 1
ATOM 2055 N N . GLY A 1 268 ? 27.082 61.089 -24.690 1.00 19.59 268 GLY A N 1
ATOM 2056 C CA . GLY A 1 268 ? 28.053 60.367 -25.516 1.00 20.53 268 GLY A CA 1
ATOM 2057 C C . GLY A 1 268 ? 27.587 58.965 -25.865 1.00 21.78 268 GLY A C 1
ATOM 2058 O O . GLY A 1 268 ? 26.731 58.408 -25.174 1.00 23.34 268 GLY A O 1
ATOM 2059 N N . THR A 1 283 ? 19.522 78.531 -21.245 1.00 20.74 283 THR A N 1
ATOM 2060 C CA . THR A 1 283 ? 20.210 78.127 -20.010 1.00 20.14 283 THR A CA 1
ATOM 2061 C C . THR A 1 283 ? 20.751 79.315 -19.199 1.00 18.66 283 THR A C 1
ATOM 2062 O O . THR A 1 283 ? 20.841 80.425 -19.674 1.00 20.70 283 THR A O 1
ATOM 2066 N N . LYS A 1 284 ? 21.001 79.068 -17.933 1.00 16.67 284 LYS A N 1
ATOM 2067 C CA . LYS A 1 284 ? 21.609 80.016 -17.003 1.00 15.54 284 LYS A CA 1
ATOM 2068 C C . LYS A 1 284 ? 23.023 79.497 -16.721 1.00 13.67 284 LYS A C 1
ATOM 2069 O O . LYS A 1 284 ? 23.276 78.291 -16.824 1.00 12.35 284 LYS A O 1
ATOM 2075 N N . PRO A 1 285 ? 23.950 80.395 -16.321 1.00 11.19 285 PRO A N 1
ATOM 2076 C CA . PRO A 1 285 ? 25.290 79.901 -15.981 1.00 10.37 285 PRO A CA 1
ATOM 2077 C C . PRO A 1 285 ? 25.271 78.794 -14.929 1.00 9.73 285 PRO A C 1
ATOM 2078 O O . PRO A 1 285 ? 25.992 77.822 -15.047 1.00 9.91 285 PRO A O 1
ATOM 2082 N N . SER A 1 286 ? 24.456 78.927 -13.905 1.00 8.88 286 SER A N 1
ATOM 2083 C CA . SER A 1 286 ? 24.497 77.956 -12.836 1.00 9.55 286 SER A CA 1
ATOM 2084 C C . SER A 1 286 ? 23.846 76.614 -13.171 1.00 10.39 286 SER A C 1
ATOM 2085 O O . SER A 1 286 ? 24.089 75.648 -12.478 1.00 11.22 286 SER A O 1
ATOM 2088 N N . THR A 1 287 ? 23.013 76.560 -14.204 1.00 11.12 287 THR A N 1
ATOM 2089 C CA . THR A 1 287 ? 22.240 75.345 -14.514 1.00 11.29 287 THR A CA 1
ATOM 2090 C C . THR A 1 287 ? 22.752 74.650 -15.776 1.00 12.03 287 THR A C 1
ATOM 2091 O O . THR A 1 287 ? 22.371 73.521 -16.042 1.00 11.66 287 THR A O 1
ATOM 2095 N N . SER A 1 288 ? 23.636 75.334 -16.505 1.00 12.17 288 SER A N 1
ATOM 2096 C CA . SER A 1 288 ? 24.153 74.846 -17.777 1.00 13.69 288 SER A CA 1
ATOM 2097 C C . SER A 1 288 ? 24.650 73.410 -17.656 1.00 13.75 288 SER A C 1
ATOM 2098 O O . SER A 1 288 ? 25.386 73.077 -16.719 1.00 13.63 288 SER A O 1
ATOM 2101 N N . PRO A 1 289 ? 24.285 72.533 -18.615 1.00 13.45 289 PRO A N 1
ATOM 2102 C CA . PRO A 1 289 ? 23.593 72.786 -19.882 1.00 13.41 289 PRO A CA 1
ATOM 2103 C C . PRO A 1 289 ? 22.073 72.685 -19.800 1.00 13.71 289 PRO A C 1
ATOM 2104 O O . PRO A 1 289 ? 21.412 72.646 -20.855 1.00 14.93 289 PRO A O 1
ATOM 2108 N N . PHE A 1 290 ? 21.520 72.660 -18.589 1.00 12.83 290 PHE A N 1
ATOM 2109 C CA . PHE A 1 290 ? 20.072 72.495 -18.387 1.00 12.78 290 PHE A CA 1
ATOM 2110 C C . PHE A 1 290 ? 19.374 73.838 -18.296 1.00 13.73 290 PHE A C 1
ATOM 2111 O O . PHE A 1 290 ? 19.965 74.837 -17.900 1.00 14.08 290 PHE A O 1
ATOM 2119 N N . HIS A 1 291 ? 18.115 73.857 -18.708 1.00 13.85 291 HIS A N 1
ATOM 2120 C CA . HIS A 1 291 ? 17.252 74.997 -18.443 1.00 14.63 291 HIS A CA 1
ATOM 2121 C C . HIS A 1 291 ? 17.012 75.242 -16.937 1.00 14.43 291 HIS A C 1
ATOM 2122 O O . HIS A 1 291 ? 16.947 76.401 -16.464 1.00 13.28 291 HIS A O 1
ATOM 2129 N N . ALA A 1 292 ? 16.869 74.161 -16.179 1.00 13.78 292 ALA A N 1
ATOM 2130 C CA . ALA A 1 292 ? 16.634 74.268 -14.751 1.00 12.88 292 ALA A CA 1
ATOM 2131 C C . ALA A 1 292 ? 17.264 73.064 -14.057 1.00 11.81 292 ALA A C 1
ATOM 2132 O O . ALA A 1 292 ? 17.286 71.966 -14.600 1.00 11.31 292 ALA A O 1
ATOM 2134 N N . VAL A 1 293 ? 17.784 73.296 -12.864 1.00 11.17 293 VAL A N 1
ATOM 2135 C CA . VAL A 1 293 ? 18.199 72.211 -11.971 1.00 9.82 293 VAL A CA 1
ATOM 2136 C C . VAL A 1 293 ? 17.391 72.350 -10.683 1.00 9.71 293 VAL A C 1
ATOM 2137 O O . VAL A 1 293 ? 17.365 73.420 -10.087 1.00 10.49 293 VAL A O 1
ATOM 2141 N N . PHE A 1 294 ? 16.718 71.274 -10.276 1.00 8.69 294 PHE A N 1
ATOM 2142 C CA . PHE A 1 294 ? 15.940 71.276 -9.037 1.00 9.24 294 PHE A CA 1
ATOM 2143 C C . PHE A 1 294 ? 16.615 70.473 -7.932 1.00 9.30 294 PHE A C 1
ATOM 2144 O O . PHE A 1 294 ? 16.751 69.258 -8.052 1.00 9.05 294 PHE A O 1
ATOM 2160 N N . VAL A 1 296 ? 16.299 68.825 -4.426 1.00 8.70 296 VAL A N 1
ATOM 2161 C CA . VAL A 1 296 ? 15.236 68.269 -3.589 1.00 8.88 296 VAL A CA 1
ATOM 2162 C C . VAL A 1 296 ? 15.852 67.998 -2.230 1.00 8.87 296 VAL A C 1
ATOM 2163 O O . VAL A 1 296 ? 16.727 67.162 -2.079 1.00 8.83 296 VAL A O 1
ATOM 2167 N N . GLY A 1 297 ? 15.395 68.762 -1.232 1.00 7.59 297 GLY A N 1
ATOM 2168 C CA . GLY A 1 297 ? 15.990 68.713 0.081 1.00 8.22 297 GLY A CA 1
ATOM 2169 C C . GLY A 1 297 ? 15.016 68.793 1.234 1.00 8.61 297 GLY A C 1
ATOM 2170 O O . GLY A 1 297 ? 13.873 69.223 1.076 1.00 8.77 297 GLY A O 1
ATOM 2171 N N . ASP A 1 298 ? 15.491 68.391 2.407 1.00 8.10 298 ASP A N 1
ATOM 2172 C CA . ASP A 1 298 ? 14.699 68.489 3.624 1.00 7.83 298 ASP A CA 1
ATOM 2173 C C . ASP A 1 298 ? 15.150 69.587 4.579 1.00 7.58 298 ASP A C 1
ATOM 2174 O O . ASP A 1 298 ? 14.477 69.858 5.572 1.00 8.05 298 ASP A O 1
ATOM 2179 N N . ASN A 1 299 ? 16.277 70.214 4.306 1.00 7.54 299 ASN A N 1
ATOM 2180 C CA . ASN A 1 299 ? 16.875 71.153 5.259 1.00 7.11 299 ASN A CA 1
ATOM 2181 C C . ASN A 1 299 ? 17.026 72.555 4.678 1.00 7.45 299 ASN A C 1
ATOM 2182 O O . ASN A 1 299 ? 17.849 72.800 3.844 1.00 8.80 299 ASN A O 1
ATOM 2187 N N . PRO A 1 300 ? 16.162 73.484 5.077 1.00 7.30 300 PRO A N 1
ATOM 2188 C CA . PRO A 1 300 ? 16.305 74.852 4.552 1.00 7.92 300 PRO A CA 1
ATOM 2189 C C . PRO A 1 300 ? 17.717 75.435 4.667 1.00 8.92 300 PRO A C 1
ATOM 2190 O O . PRO A 1 300 ? 18.150 76.174 3.771 1.00 9.85 300 PRO A O 1
ATOM 2194 N N . ALA A 1 301 ? 18.411 75.124 5.768 1.00 9.10 301 ALA A N 1
ATOM 2195 C CA . ALA A 1 301 ? 19.724 75.703 6.097 1.00 9.59 301 ALA A CA 1
ATOM 2196 C C . ALA A 1 301 ? 20.890 75.132 5.304 1.00 10.05 301 ALA A C 1
ATOM 2197 O O . ALA A 1 301 ? 22.032 75.617 5.383 1.00 10.71 301 ALA A O 1
ATOM 2199 N N . SER A 1 302 ? 20.623 74.093 4.539 1.00 8.73 302 SER A N 1
ATOM 2200 C CA . SER A 1 302 ? 21.670 73.516 3.717 1.00 8.24 302 SER A CA 1
ATOM 2201 C C . SER A 1 302 ? 21.206 73.393 2.270 1.00 8.30 302 SER A C 1
ATOM 2202 O O . SER A 1 302 ? 21.709 74.090 1.375 1.00 8.24 302 SER A O 1
ATOM 2205 N N . ASP A 1 303 ? 20.272 72.480 2.024 1.00 8.57 303 ASP A N 1
ATOM 2206 C CA . ASP A 1 303 ? 19.765 72.241 0.687 1.00 8.56 303 ASP A CA 1
ATOM 2207 C C . ASP A 1 303 ? 19.166 73.478 0.040 1.00 8.64 303 ASP A C 1
ATOM 2208 O O . ASP A 1 303 ? 19.436 73.740 -1.146 1.00 8.91 303 ASP A O 1
ATOM 2213 N N . ILE A 1 304 ? 18.269 74.163 0.752 1.00 8.30 304 ILE A N 1
ATOM 2214 C CA . ILE A 1 304 ? 17.422 75.162 0.106 1.00 7.89 304 ILE A CA 1
ATOM 2215 C C . ILE A 1 304 ? 18.228 76.442 -0.063 1.00 8.15 304 ILE A C 1
ATOM 2216 O O . ILE A 1 304 ? 18.346 76.955 -1.191 1.00 9.09 304 ILE A O 1
ATOM 2221 N N . ILE A 1 305 ? 18.824 76.951 1.004 1.00 7.82 305 ILE A N 1
ATOM 2222 C CA . ILE A 1 305 ? 19.620 78.152 0.870 1.00 8.11 305 ILE A CA 1
ATOM 2223 C C . ILE A 1 305 ? 20.816 77.939 -0.062 1.00 8.01 305 ILE A C 1
ATOM 2224 O O . ILE A 1 305 ? 21.175 78.846 -0.818 1.00 8.39 305 ILE A O 1
ATOM 2229 N N . GLY A 1 306 ? 21.394 76.737 -0.051 1.00 8.28 306 GLY A N 1
ATOM 2230 C CA . GLY A 1 306 ? 22.472 76.424 -0.961 1.00 7.85 306 GLY A CA 1
ATOM 2231 C C . GLY A 1 306 ? 22.044 76.506 -2.418 1.00 8.42 306 GLY A C 1
ATOM 2232 O O . GLY A 1 306 ? 22.719 77.147 -3.229 1.00 7.80 306 GLY A O 1
ATOM 2233 N N . ALA A 1 307 ? 20.948 75.856 -2.749 1.00 8.40 307 ALA A N 1
ATOM 2234 C CA . ALA A 1 307 ? 20.454 75.882 -4.125 1.00 8.52 307 ALA A CA 1
ATOM 2235 C C . ALA A 1 307 ? 20.102 77.315 -4.507 1.00 9.38 307 ALA A C 1
ATOM 2236 O O . ALA A 1 307 ? 20.509 77.794 -5.573 1.00 8.90 307 ALA A O 1
ATOM 2238 N N . GLN A 1 308 ? 19.355 77.994 -3.631 1.00 9.85 308 GLN A N 1
ATOM 2239 C CA . GLN A 1 308 ? 18.899 79.346 -3.889 1.00 11.40 308 GLN A CA 1
ATOM 2240 C C . GLN A 1 308 ? 20.069 80.296 -4.170 1.00 10.13 308 GLN A C 1
ATOM 2241 O O . GLN A 1 308 ? 20.035 81.064 -5.138 1.00 11.18 308 GLN A O 1
ATOM 2247 N N . ASN A 1 309 ? 21.125 80.230 -3.356 1.00 8.68 309 ASN A N 1
ATOM 2248 C CA . ASN A 1 309 ? 22.268 81.132 -3.541 1.00 8.90 309 ASN A CA 1
ATOM 2249 C C . ASN A 1 309 ? 23.025 80.816 -4.797 1.00 9.01 309 ASN A C 1
ATOM 2250 O O . ASN A 1 309 ? 23.624 81.710 -5.398 1.00 9.62 309 ASN A O 1
ATOM 2255 N N . TYR A 1 310 ? 23.031 79.541 -5.182 1.00 8.27 310 TYR A N 1
ATOM 2256 C CA . TYR A 1 310 ? 23.783 79.114 -6.365 1.00 8.72 310 TYR A CA 1
ATOM 2257 C C . TYR A 1 310 ? 23.055 79.436 -7.660 1.00 9.21 310 TYR A C 1
ATOM 2258 O O . TYR A 1 310 ? 23.689 79.587 -8.694 1.00 10.17 310 TYR A O 1
ATOM 2267 N N . GLY A 1 311 ? 21.737 79.542 -7.607 1.00 10.44 311 GLY A N 1
ATOM 2268 C CA . GLY A 1 311 ? 20.936 79.768 -8.792 1.00 10.82 311 GLY A CA 1
ATOM 2269 C C . GLY A 1 311 ? 20.018 78.656 -9.222 1.00 11.30 311 GLY A C 1
ATOM 2270 O O . GLY A 1 311 ? 19.309 78.793 -10.248 1.00 12.73 311 GLY A O 1
ATOM 2271 N N . TRP A 1 312 ? 20.008 77.561 -8.467 1.00 10.81 312 TRP A N 1
ATOM 2272 C CA . TRP A 1 312 ? 19.143 76.419 -8.746 1.00 10.53 312 TRP A CA 1
ATOM 2273 C C . TRP A 1 312 ? 17.764 76.645 -8.135 1.00 11.25 312 TRP A C 1
ATOM 2274 O O . TRP A 1 312 ? 17.610 77.428 -7.186 1.00 12.82 312 TRP A O 1
ATOM 2285 N N . ASN A 1 313 ? 16.771 75.961 -8.701 1.00 10.81 313 ASN A N 1
ATOM 2286 C CA . ASN A 1 313 ? 15.466 75.837 -8.102 1.00 10.77 313 ASN A CA 1
ATOM 2287 C C . ASN A 1 313 ? 15.509 74.792 -6.996 1.00 10.39 313 ASN A C 1
ATOM 2288 O O . ASN A 1 313 ? 16.497 74.037 -6.838 1.00 9.31 313 ASN A O 1
ATOM 2293 N N . SER A 1 314 ? 14.438 74.746 -6.237 1.00 10.67 314 SER A N 1
ATOM 2294 C CA . SER A 1 314 ? 14.395 73.866 -5.103 1.00 11.54 314 SER A CA 1
ATOM 2295 C C . SER A 1 314 ? 13.026 73.389 -4.727 1.00 11.54 314 SER A C 1
ATOM 2296 O O . SER A 1 314 ? 12.084 74.093 -4.804 1.00 12.72 314 SER A O 1
ATOM 2299 N N . CYS A 1 315 ? 12.999 72.161 -4.262 1.00 11.51 315 CYS A N 1
ATOM 2300 C CA . CYS A 1 315 ? 11.840 71.583 -3.662 1.00 11.08 315 CYS A CA 1
ATOM 2301 C C . CYS A 1 315 ? 12.160 71.185 -2.235 1.00 10.18 315 CYS A C 1
ATOM 2302 O O . CYS A 1 315 ? 13.040 70.451 -2.000 1.00 11.01 315 CYS A O 1
ATOM 2305 N N . LEU A 1 316 ? 11.377 71.689 -1.311 1.00 9.91 316 LEU A N 1
ATOM 2306 C CA . LEU A 1 316 ? 11.507 71.363 0.079 1.00 9.13 316 LEU A CA 1
ATOM 2307 C C . LEU A 1 316 ? 10.480 70.323 0.471 1.00 9.71 316 LEU A C 1
ATOM 2308 O O . LEU A 1 316 ? 9.343 70.543 0.305 1.00 10.52 316 LEU A O 1
ATOM 2313 N N . VAL A 1 317 ? 10.950 69.184 0.975 1.00 8.49 317 VAL A N 1
ATOM 2314 C CA . VAL A 1 317 ? 10.076 68.097 1.431 1.00 9.65 317 VAL A CA 1
ATOM 2315 C C . VAL A 1 317 ? 9.866 68.132 2.960 1.00 9.74 317 VAL A C 1
ATOM 2316 O O . VAL A 1 317 ? 10.612 68.799 3.678 1.00 10.27 317 VAL A O 1
ATOM 2320 N N . LYS A 1 318 ? 8.894 67.374 3.436 1.00 9.98 318 LYS A N 1
ATOM 2321 C CA . LYS A 1 318 ? 8.501 67.355 4.858 1.00 10.69 318 LYS A CA 1
ATOM 2322 C C . LYS A 1 318 ? 8.875 66.054 5.580 1.00 10.49 318 LYS A C 1
ATOM 2323 O O . LYS A 1 318 ? 8.472 65.800 6.729 1.00 10.70 318 LYS A O 1
ATOM 2329 N N . THR A 1 319 ? 9.659 65.238 4.889 1.00 9.45 319 THR A N 1
ATOM 2330 C CA . THR A 1 319 ? 10.047 63.922 5.399 1.00 9.43 319 THR A CA 1
ATOM 2331 C C . THR A 1 319 ? 11.351 63.919 6.216 1.00 8.88 319 THR A C 1
ATOM 2332 O O . THR A 1 319 ? 11.852 62.842 6.573 1.00 9.56 319 THR A O 1
ATOM 2336 N N . GLY A 1 320 ? 11.924 65.095 6.501 1.00 9.12 320 GLY A N 1
ATOM 2337 C CA . GLY A 1 320 ? 13.176 65.169 7.248 1.00 7.50 320 GLY A CA 1
ATOM 2338 C C . GLY A 1 320 ? 13.194 66.303 8.265 1.00 8.04 320 GLY A C 1
ATOM 2339 O O . GLY A 1 320 ? 12.273 66.415 9.112 1.00 8.47 320 GLY A O 1
ATOM 2340 N N . VAL A 1 321 ? 14.191 67.168 8.154 1.00 8.16 321 VAL A N 1
ATOM 2341 C CA . VAL A 1 321 ? 14.457 68.205 9.141 1.00 8.16 321 VAL A CA 1
ATOM 2342 C C . VAL A 1 321 ? 13.323 69.227 9.262 1.00 8.60 321 VAL A C 1
ATOM 2343 O O . VAL A 1 321 ? 12.878 69.545 10.369 1.00 7.94 321 VAL A O 1
ATOM 2347 N N . TYR A 1 322 ? 12.825 69.685 8.110 1.00 9.07 322 TYR A N 1
ATOM 2348 C CA . TYR A 1 322 ? 11.773 70.694 8.056 1.00 8.67 322 TYR A CA 1
ATOM 2349 C C . TYR A 1 322 ? 10.428 70.099 8.431 1.00 9.82 322 TYR A C 1
ATOM 2350 O O . TYR A 1 322 ? 10.052 69.030 7.960 1.00 9.32 322 TYR A O 1
ATOM 2359 N N . ASN A 1 323 ? 9.710 70.825 9.283 1.00 11.54 323 ASN A N 1
ATOM 2360 C CA . ASN A 1 323 ? 8.323 70.541 9.605 1.00 13.04 323 ASN A CA 1
ATOM 2361 C C . ASN A 1 323 ? 7.472 71.721 9.128 1.00 13.97 323 ASN A C 1
ATOM 2362 O O . ASN A 1 323 ? 7.895 72.885 9.176 1.00 13.51 323 ASN A O 1
ATOM 2367 N N . GLU A 1 324 ? 6.265 71.413 8.677 1.00 15.65 324 GLU A N 1
ATOM 2368 C CA . GLU A 1 324 ? 5.315 72.424 8.247 1.00 17.59 324 GLU A CA 1
ATOM 2369 C C . GLU A 1 324 ? 5.160 73.496 9.326 1.00 17.83 324 GLU A C 1
ATOM 2370 O O . GLU A 1 324 ? 5.009 73.189 10.514 1.00 17.67 324 GLU A O 1
ATOM 2376 N N . GLY A 1 325 ? 5.236 74.750 8.904 1.00 18.25 325 GLY A N 1
ATOM 2377 C CA . GLY A 1 325 ? 5.154 75.875 9.810 1.00 18.23 325 GLY A CA 1
ATOM 2378 C C . GLY A 1 325 ? 6.473 76.333 10.421 1.00 18.18 325 GLY A C 1
ATOM 2379 O O . GLY A 1 325 ? 6.481 77.328 11.129 1.00 18.47 325 GLY A O 1
ATOM 2380 N N . ASP A 1 326 ? 7.582 75.615 10.188 1.00 17.39 326 ASP A N 1
ATOM 2381 C CA . ASP A 1 326 ? 8.885 76.076 10.670 1.00 17.96 326 ASP A CA 1
ATOM 2382 C C . ASP A 1 326 ? 9.224 77.354 9.928 1.00 19.38 326 ASP A C 1
ATOM 2383 O O . ASP A 1 326 ? 8.838 77.515 8.765 1.00 19.29 326 ASP A O 1
ATOM 2388 N N . ASP A 1 327 ? 9.951 78.260 10.576 1.00 20.30 327 ASP A N 1
ATOM 2389 C CA . ASP A 1 327 ? 10.248 79.518 9.911 1.00 21.37 327 ASP A CA 1
ATOM 2390 C C . ASP A 1 327 ? 11.324 79.315 8.864 1.00 21.21 327 ASP A C 1
ATOM 2391 O O . ASP A 1 327 ? 12.334 78.646 9.097 1.00 22.21 327 ASP A O 1
ATOM 2396 N N . LEU A 1 328 ? 11.058 79.822 7.681 1.00 20.76 328 LEU A N 1
ATOM 2397 C CA . LEU A 1 328 ? 11.932 79.648 6.548 1.00 20.62 328 LEU A CA 1
ATOM 2398 C C . LEU A 1 328 ? 13.033 80.679 6.385 1.00 21.64 328 LEU A C 1
ATOM 2399 O O . LEU A 1 328 ? 13.851 80.554 5.516 1.00 22.19 328 LEU A O 1
ATOM 2404 N N . LYS A 1 329 ? 13.053 81.666 7.262 1.00 22.20 329 LYS A N 1
ATOM 2405 C CA . LYS A 1 329 ? 14.080 82.698 7.281 1.00 23.14 329 LYS A CA 1
ATOM 2406 C C . LYS A 1 329 ? 14.262 83.293 5.908 1.00 23.58 329 LYS A C 1
ATOM 2407 O O . LYS A 1 329 ? 13.327 83.801 5.353 1.00 23.93 329 LYS A O 1
ATOM 2409 N N . GLU A 1 330 ? 15.455 83.240 5.358 1.00 24.02 330 GLU A N 1
ATOM 2410 C CA . GLU A 1 330 ? 15.623 83.844 4.068 1.00 24.20 330 GLU A CA 1
ATOM 2411 C C . GLU A 1 330 ? 15.352 82.901 2.925 1.00 24.28 330 GLU A C 1
ATOM 2412 O O . GLU A 1 330 ? 15.372 83.296 1.775 1.00 24.40 330 GLU A O 1
ATOM 2414 N N . CYS A 1 331 ? 15.099 81.629 3.209 1.00 23.29 331 CYS A N 1
ATOM 2415 C CA . CYS A 1 331 ? 14.915 80.657 2.126 1.00 23.40 331 CYS A CA 1
ATOM 2416 C C . CYS A 1 331 ? 13.538 80.729 1.456 1.00 22.26 331 CYS A C 1
ATOM 2417 O O . CYS A 1 331 ? 12.516 80.761 2.142 1.00 21.97 331 CYS A O 1
ATOM 2420 N N . LYS A 1 332 ? 13.506 80.743 0.122 1.00 20.86 332 LYS A N 1
ATOM 2421 C CA . LYS A 1 332 ? 12.253 80.686 -0.576 1.00 20.43 332 LYS A CA 1
ATOM 2422 C C . LYS A 1 332 ? 12.263 79.482 -1.506 1.00 19.12 332 LYS A C 1
ATOM 2423 O O . LYS A 1 332 ? 12.612 79.604 -2.639 1.00 19.20 332 LYS A O 1
ATOM 2429 N N . PRO A 1 333 ? 11.858 78.335 -1.022 1.00 17.62 333 PRO A N 1
ATOM 2430 C CA . PRO A 1 333 ? 11.855 77.168 -1.887 1.00 16.79 333 PRO A 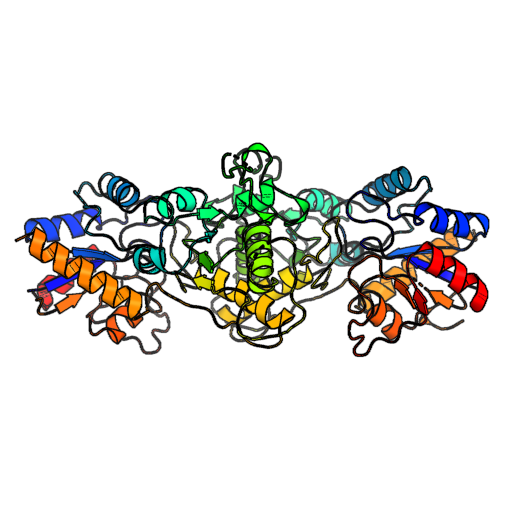CA 1
ATOM 2431 C C . PRO A 1 333 ? 10.970 77.444 -3.083 1.00 15.11 333 PRO A C 1
ATOM 2432 O O . PRO A 1 333 ? 9.993 78.184 -2.963 1.00 15.98 333 PRO A O 1
ATOM 2436 N N . THR A 1 334 ? 11.301 76.869 -4.230 1.00 14.04 334 THR A N 1
ATOM 2437 C CA . THR A 1 334 ? 10.417 76.964 -5.385 1.00 12.85 334 THR A CA 1
ATOM 2438 C C . THR A 1 334 ? 9.059 76.275 -5.125 1.00 12.67 334 THR A C 1
ATOM 2439 O O . THR A 1 334 ? 8.009 76.789 -5.535 1.00 12.34 334 THR A O 1
ATOM 2443 N N . LEU A 1 335 ? 9.099 75.110 -4.481 1.00 11.34 335 LEU A N 1
ATOM 2444 C CA . LEU A 1 335 ? 7.914 74.361 -4.082 1.00 12.31 335 LEU A CA 1
ATOM 2445 C C . LEU A 1 335 ? 8.204 73.738 -2.716 1.00 10.68 335 LEU A C 1
ATOM 2446 O O . LEU A 1 335 ? 9.355 73.409 -2.405 1.00 9.20 335 LEU A O 1
ATOM 2451 N N . ILE A 1 336 ? 7.137 73.587 -1.938 1.00 10.31 336 ILE A N 1
ATOM 2452 C CA . ILE A 1 336 ? 7.134 72.853 -0.678 1.00 9.32 336 ILE A CA 1
ATOM 2453 C C . ILE A 1 336 ? 6.103 71.730 -0.859 1.00 8.73 336 ILE A C 1
ATOM 2454 O O . ILE A 1 336 ? 4.933 71.992 -1.233 1.00 9.34 336 ILE A O 1
ATOM 2459 N N . VAL A 1 337 ? 6.557 70.498 -0.632 1.00 8.40 337 VAL A N 1
ATOM 2460 C CA . VAL A 1 337 ? 5.794 69.282 -0.917 1.00 9.60 337 VAL A CA 1
ATOM 2461 C C . VAL A 1 337 ? 6.010 68.253 0.198 1.00 8.70 337 VAL A C 1
ATOM 2462 O O . VAL A 1 337 ? 6.887 68.398 1.047 1.00 7.82 337 VAL A O 1
ATOM 2466 N N . ASN A 1 338 ? 5.192 67.214 0.200 1.00 8.90 338 ASN A N 1
ATOM 2467 C CA . ASN A 1 338 ? 5.215 66.239 1.275 1.00 9.32 338 ASN A CA 1
ATOM 2468 C C . ASN A 1 338 ? 6.477 65.407 1.223 1.00 7.80 338 ASN A C 1
ATOM 2469 O O . ASN A 1 338 ? 7.182 65.258 2.224 1.00 8.32 338 ASN A O 1
ATOM 2474 N N . ASP A 1 339 ? 6.824 64.934 0.031 1.00 8.63 339 ASP A N 1
ATOM 2475 C CA . ASP A 1 339 ? 7.850 63.946 -0.087 1.00 8.42 339 ASP A CA 1
ATOM 2476 C C . ASP A 1 339 ? 8.514 63.982 -1.459 1.00 8.03 339 ASP A C 1
ATOM 2477 O O . ASP A 1 339 ? 8.105 64.753 -2.334 1.00 7.91 339 ASP A O 1
ATOM 2482 N N . VAL A 1 340 ? 9.517 63.144 -1.627 1.00 7.57 340 VAL A N 1
ATOM 2483 C CA . VAL A 1 340 ? 10.356 63.176 -2.831 1.00 7.70 340 VAL A CA 1
ATOM 2484 C C . VAL A 1 340 ? 9.578 62.820 -4.111 1.00 7.72 340 VAL A C 1
ATOM 2485 O O . VAL A 1 340 ? 9.809 63.391 -5.187 1.00 8.29 340 VAL A O 1
ATOM 2489 N N . PHE A 1 341 ? 8.662 61.876 -4.010 1.00 6.90 341 PHE A N 1
ATOM 2490 C CA . PHE A 1 341 ? 7.856 61.534 -5.190 1.00 6.92 341 PHE A CA 1
ATOM 2491 C C . PHE A 1 341 ? 6.941 62.699 -5.594 1.00 7.92 341 PHE A C 1
ATOM 2492 O O . PHE A 1 341 ? 6.807 62.996 -6.789 1.00 8.96 341 PHE A O 1
ATOM 2500 N N . ASP A 1 342 ? 6.333 63.376 -4.625 1.00 8.73 342 ASP A N 1
ATOM 2501 C CA . ASP A 1 342 ? 5.565 64.603 -4.927 1.00 9.49 342 ASP A CA 1
ATOM 2502 C C . ASP A 1 342 ? 6.463 65.682 -5.516 1.00 10.04 342 ASP A C 1
ATOM 2503 O O . ASP A 1 342 ? 6.054 66.397 -6.419 1.00 9.98 342 ASP A O 1
ATOM 2508 N N . ALA A 1 343 ? 7.679 65.808 -5.009 1.00 9.08 343 ALA A N 1
ATOM 2509 C CA . ALA A 1 343 ? 8.627 66.784 -5.549 1.00 9.55 343 ALA A CA 1
ATOM 2510 C C . ALA A 1 343 ? 8.862 66.523 -7.039 1.00 10.31 343 ALA A C 1
ATOM 2511 O O . ALA A 1 343 ? 8.781 67.442 -7.859 1.00 11.14 343 ALA A O 1
ATOM 2513 N N . VAL A 1 344 ? 9.126 65.276 -7.396 1.00 9.83 344 VAL A N 1
ATOM 2514 C CA . VAL A 1 344 ? 9.410 64.956 -8.805 1.00 10.35 344 VAL A CA 1
ATOM 2515 C C . VAL A 1 344 ? 8.188 65.163 -9.661 1.00 10.51 344 VAL A C 1
ATOM 2516 O O . VAL A 1 344 ? 8.246 65.838 -10.702 1.00 11.18 344 VAL A O 1
ATOM 2520 N N . THR A 1 345 ? 7.071 64.600 -9.220 1.00 10.28 345 THR A N 1
ATOM 2521 C CA . THR A 1 345 ? 5.832 64.649 -10.011 1.00 11.07 345 THR A CA 1
ATOM 2522 C C . THR A 1 345 ? 5.348 66.074 -10.208 1.00 11.94 345 THR A C 1
ATOM 2523 O O . THR A 1 345 ? 5.015 66.470 -11.336 1.00 11.35 345 THR A O 1
ATOM 2527 N N . LYS A 1 346 ? 5.318 66.871 -9.143 1.00 12.17 346 LYS A N 1
ATOM 2528 C CA . LYS A 1 346 ? 4.861 68.259 -9.262 1.00 12.66 346 LYS A CA 1
ATOM 2529 C C . LYS A 1 346 ? 5.842 69.147 -10.044 1.00 12.34 346 LYS A C 1
ATOM 2530 O O . LYS A 1 346 ? 5.403 70.020 -10.796 1.00 12.82 346 LYS A O 1
ATOM 2536 N N . THR A 1 347 ? 7.149 68.907 -9.929 1.00 12.17 347 THR A N 1
ATOM 2537 C CA . THR A 1 347 ? 8.109 69.678 -10.698 1.00 12.99 347 THR A CA 1
ATOM 2538 C C . THR A 1 347 ? 7.979 69.395 -12.192 1.00 14.29 347 THR A C 1
ATOM 2539 O O . THR A 1 347 ? 8.036 70.322 -13.006 1.00 15.59 347 THR A O 1
ATOM 2543 N N . LEU A 1 348 ? 7.826 68.118 -12.546 1.00 15.09 348 LEU A N 1
ATOM 2544 C CA . LEU A 1 348 ? 7.709 67.729 -13.959 1.00 15.61 348 LEU A CA 1
ATOM 2545 C C . LEU A 1 348 ? 6.448 68.324 -14.571 1.00 16.27 348 LEU A C 1
ATOM 2546 O O . LEU A 1 348 ? 6.458 68.797 -15.709 1.00 15.92 348 LEU A O 1
ATOM 2551 N N . GLU A 1 349 ? 5.370 68.320 -13.793 1.00 17.29 349 GLU A N 1
ATOM 2552 C CA . GLU A 1 349 ? 4.097 68.894 -14.224 1.00 18.33 349 GLU A CA 1
ATOM 2553 C C . GLU A 1 349 ? 4.180 70.392 -14.556 1.00 18.91 349 GLU A C 1
ATOM 2554 O O . GLU A 1 349 ? 3.605 70.857 -15.553 1.00 18.90 349 GLU A O 1
ATOM 2560 N N . LYS A 1 350 ? 4.869 71.150 -13.710 1.00 20.15 350 LYS A N 1
ATOM 2561 C CA . LYS A 1 350 ? 4.939 72.602 -13.849 1.00 20.92 350 LYS A CA 1
ATOM 2562 C C . LYS A 1 350 ? 6.123 73.024 -14.704 1.00 21.73 350 LYS A C 1
ATOM 2563 O O . LYS A 1 350 ? 5.988 73.865 -15.579 1.00 21.89 350 LYS A O 1
ATOM 2565 N N . TYR A 1 351 ? 7.285 72.428 -14.450 1.00 22.61 351 TYR A N 1
ATOM 2566 C CA . TYR A 1 351 ? 8.548 72.920 -15.007 1.00 23.32 351 TYR A CA 1
ATOM 2567 C C . TYR A 1 351 ? 9.184 72.075 -16.126 1.00 23.94 351 TYR A C 1
ATOM 2568 O O . TYR A 1 351 ? 10.168 72.507 -16.733 1.00 24.36 351 TYR A O 1
ATOM 2577 N N . ALA A 1 352 ? 8.627 70.900 -16.415 1.00 24.48 352 ALA A N 1
ATOM 2578 C CA . ALA A 1 352 ? 9.079 70.083 -17.553 1.00 24.84 352 ALA A CA 1
ATOM 2579 C C . ALA A 1 352 ? 8.103 70.175 -18.725 1.00 24.98 352 ALA A C 1
ATOM 2580 O O . ALA A 1 352 ? 7.173 70.983 -18.713 1.00 25.42 352 ALA A O 1
ATOM 2582 N N . LYS B 1 13 ? 46.399 76.415 65.162 1.00 24.09 13 LYS B N 1
ATOM 2583 C CA . LYS B 1 13 ? 45.538 75.405 64.490 1.00 23.13 13 LYS B CA 1
ATOM 2584 C C . LYS B 1 13 ? 45.387 75.675 62.982 1.00 21.46 13 LYS B C 1
ATOM 2585 O O . LYS B 1 13 ? 44.780 76.660 62.554 1.00 22.23 13 LYS B O 1
ATOM 2591 N N . ILE B 1 14 ? 45.926 74.760 62.203 1.00 18.88 14 ILE B N 1
ATOM 2592 C CA . ILE B 1 14 ? 45.874 74.811 60.742 1.00 17.24 14 ILE B CA 1
ATOM 2593 C C . ILE B 1 14 ? 45.283 73.477 60.246 1.00 15.10 14 ILE B C 1
ATOM 2594 O O . ILE B 1 14 ? 45.380 72.439 60.934 1.00 13.19 14 ILE B O 1
ATOM 2599 N N . ALA B 1 15 ? 44.635 73.524 59.080 1.00 11.38 15 ALA B N 1
ATOM 2600 C CA . ALA B 1 15 ? 44.166 72.321 58.379 1.00 10.36 15 ALA B CA 1
ATOM 2601 C C . ALA B 1 15 ? 44.536 72.489 56.946 1.00 9.10 15 ALA B C 1
ATOM 2602 O O . ALA B 1 15 ? 44.792 73.596 56.508 1.00 8.57 15 ALA B O 1
ATOM 2604 N N . PHE B 1 16 ? 44.556 71.378 56.214 1.00 8.41 16 PHE B N 1
ATOM 2605 C CA . PHE B 1 16 ? 44.826 71.400 54.797 1.00 7.83 16 PHE B CA 1
ATOM 2606 C C . PHE B 1 16 ? 43.668 70.795 54.020 1.00 7.55 16 PHE B C 1
ATOM 2607 O O . PHE B 1 16 ? 43.014 69.867 54.491 1.00 7.88 16 PHE B O 1
ATOM 2615 N N . ALA B 1 17 ? 43.465 71.289 52.794 1.00 7.56 17 ALA B N 1
ATOM 2616 C CA . ALA B 1 17 ? 42.516 70.720 51.834 1.00 6.91 17 ALA B CA 1
ATOM 2617 C C . ALA B 1 17 ? 43.299 70.496 50.548 1.00 7.20 17 ALA B C 1
ATOM 2618 O O . ALA B 1 17 ? 43.743 71.465 49.898 1.00 8.63 17 ALA B O 1
ATOM 2620 N N . PHE B 1 18 ? 43.546 69.233 50.254 1.00 6.39 18 PHE B N 1
ATOM 2621 C CA . PHE B 1 18 ? 44.336 68.857 49.068 1.00 6.52 18 PHE B CA 1
ATOM 2622 C C . PHE B 1 18 ? 43.456 68.588 47.864 1.00 6.82 18 PHE B C 1
ATOM 2623 O O . PHE B 1 18 ? 42.541 67.777 47.914 1.00 7.17 18 PHE B O 1
ATOM 2631 N N . ASP B 1 19 ? 43.751 69.258 46.772 1.00 6.36 19 ASP B N 1
ATOM 2632 C CA . ASP B 1 19 ? 43.336 68.761 45.475 1.00 6.93 19 ASP B CA 1
ATOM 2633 C C . ASP B 1 19 ? 44.019 67.404 45.187 1.00 7.08 19 ASP B C 1
ATOM 2634 O O . ASP B 1 19 ? 45.009 67.056 45.818 1.00 7.49 19 ASP B O 1
ATOM 2639 N N . ILE B 1 20 ? 43.467 66.646 44.246 1.00 6.18 20 ILE B N 1
ATOM 2640 C CA . ILE B 1 20 ? 44.056 65.365 43.857 1.00 6.10 20 ILE B CA 1
ATOM 2641 C C . ILE B 1 20 ? 44.813 65.449 42.531 1.00 6.09 20 ILE B C 1
ATOM 2642 O O . ILE B 1 20 ? 46.024 65.279 42.498 1.00 7.10 20 ILE B O 1
ATOM 2647 N N . ASP B 1 21 ? 44.102 65.695 41.422 1.00 6.45 21 ASP B N 1
ATOM 2648 C CA . ASP B 1 21 ? 44.752 65.675 40.098 1.00 6.16 21 ASP B CA 1
ATOM 2649 C C . ASP B 1 21 ? 45.730 66.805 39.956 1.00 6.03 21 ASP B C 1
ATOM 2650 O O . ASP B 1 21 ? 45.355 67.968 40.054 1.00 5.95 21 ASP B O 1
ATOM 2655 N N . GLY B 1 22 ? 47.002 66.466 39.732 1.00 6.01 22 GLY B N 1
ATOM 2656 C CA . GLY B 1 22 ? 48.078 67.443 39.557 1.00 5.41 22 GLY B CA 1
ATOM 2657 C C . GLY B 1 22 ? 48.722 67.852 40.892 1.00 5.66 22 GLY B C 1
ATOM 2658 O O . GLY B 1 22 ? 49.626 68.677 40.908 1.00 5.27 22 GLY B O 1
ATOM 2659 N N . VAL B 1 23 ? 48.211 67.309 41.998 1.00 5.74 23 VAL B N 1
ATOM 2660 C CA . VAL B 1 23 ? 48.758 67.584 43.363 1.00 5.79 23 VAL B CA 1
ATOM 2661 C C . VAL B 1 23 ? 49.226 66.296 44.071 1.00 5.98 23 VAL B C 1
ATOM 2662 O O . VAL B 1 23 ? 50.416 66.150 44.426 1.00 5.44 23 VAL B O 1
ATOM 2666 N N . LEU B 1 24 ? 48.323 65.340 44.221 1.00 6.04 24 LEU B N 1
ATOM 2667 C CA . LEU B 1 24 ? 48.669 64.040 44.816 1.00 6.32 24 LEU B CA 1
ATOM 2668 C C . LEU B 1 24 ? 48.928 62.950 43.782 1.00 6.56 24 LEU B C 1
ATOM 2669 O O . LEU B 1 24 ? 49.701 62.029 44.030 1.00 7.24 24 LEU B O 1
ATOM 2674 N N . PHE B 1 25 ? 48.255 63.041 42.639 1.00 6.21 25 PHE B N 1
ATOM 2675 C CA . PHE B 1 25 ? 48.309 62.021 41.594 1.00 6.32 25 PHE B CA 1
ATOM 2676 C C . PHE B 1 25 ? 48.409 62.672 40.234 1.00 6.82 25 PHE B C 1
ATOM 2677 O O . PHE B 1 25 ? 47.919 63.779 40.033 1.00 7.04 25 PHE B O 1
ATOM 2685 N N . ARG B 1 26 ? 49.016 61.969 39.293 1.00 6.67 26 ARG B N 1
ATOM 2686 C CA . ARG B 1 26 ? 48.753 62.182 37.855 1.00 7.49 26 ARG B CA 1
ATOM 2687 C C . ARG B 1 26 ? 48.162 60.854 37.386 1.00 7.74 26 ARG B C 1
ATOM 2688 O O . ARG B 1 26 ? 48.885 59.854 37.326 1.00 8.01 26 ARG B O 1
ATOM 2696 N N . GLY B 1 27 ? 46.862 60.845 37.055 1.00 7.07 27 GLY B N 1
ATOM 2697 C CA . GLY B 1 27 ? 46.150 59.595 36.808 1.00 6.68 27 GLY B CA 1
ATOM 2698 C C . GLY B 1 27 ? 46.151 58.690 38.027 1.00 7.17 27 GLY B C 1
ATOM 2699 O O . GLY B 1 27 ? 45.773 59.117 39.136 1.00 7.43 27 GLY B O 1
ATOM 2700 N N . LYS B 1 28 ? 46.619 57.456 37.846 1.00 7.33 28 LYS B N 1
ATOM 2701 C CA . LYS B 1 28 ? 46.672 56.485 38.943 1.00 8.09 28 LYS B CA 1
ATOM 2702 C C . LYS B 1 28 ? 47.998 56.514 39.708 1.00 7.72 28 LYS B C 1
ATOM 2703 O O . LYS B 1 28 ? 48.172 55.793 40.712 1.00 9.27 28 LYS B O 1
ATOM 2709 N N . LYS B 1 29 ? 48.953 57.307 39.222 1.00 6.88 29 LYS B N 1
ATOM 2710 C CA . LYS B 1 29 ? 50.323 57.308 39.751 1.00 8.17 29 LYS B CA 1
ATOM 2711 C C . LYS B 1 29 ? 50.499 58.434 40.771 1.00 8.54 29 LYS B C 1
ATOM 2712 O O . LYS B 1 29 ? 50.325 59.598 40.437 1.00 7.77 29 LYS B O 1
ATOM 2718 N N . PRO B 1 30 ? 50.921 58.089 41.999 1.00 8.81 30 PRO B N 1
ATOM 2719 C CA . PRO B 1 30 ? 51.216 59.163 42.930 1.00 8.08 30 PRO B CA 1
ATOM 2720 C C . PRO B 1 30 ? 52.296 60.083 42.456 1.00 8.03 30 PRO B C 1
ATOM 2721 O O . PRO B 1 30 ? 53.256 59.665 41.828 1.00 9.13 30 PRO B O 1
ATOM 2725 N N . ILE B 1 31 ? 52.170 61.356 42.775 1.00 8.02 31 ILE B N 1
ATOM 2726 C CA . ILE B 1 31 ? 53.269 62.300 42.572 1.00 8.23 31 ILE B CA 1
ATOM 2727 C C . ILE B 1 31 ? 54.246 62.103 43.719 1.00 8.61 31 ILE B C 1
ATOM 2728 O O . ILE B 1 31 ? 53.840 61.907 44.871 1.00 9.21 31 ILE B O 1
ATOM 2733 N N . ALA B 1 32 ? 55.528 62.164 43.415 1.00 10.68 32 ALA B N 1
ATOM 2734 C CA . ALA B 1 32 ? 56.541 61.997 44.460 1.00 10.88 32 ALA B CA 1
ATOM 2735 C C . ALA B 1 32 ? 56.379 63.093 45.488 1.00 11.12 32 ALA B C 1
ATOM 2736 O O . ALA B 1 32 ? 56.217 64.279 45.168 1.00 11.73 32 ALA B O 1
ATOM 2738 N N . GLY B 1 33 ? 56.357 62.671 46.749 1.00 9.99 33 GLY B N 1
ATOM 2739 C CA . GLY B 1 33 ? 56.135 63.589 47.841 1.00 9.54 33 GLY B CA 1
ATOM 2740 C C . GLY B 1 33 ? 54.738 63.553 48.401 1.00 9.54 33 GLY B C 1
ATOM 2741 O O . GLY B 1 33 ? 54.523 64.021 49.516 1.00 8.72 33 GLY B O 1
ATOM 2742 N N . ALA B 1 34 ? 53.778 63.012 47.642 1.00 9.02 34 ALA B N 1
ATOM 2743 C CA . ALA B 1 34 ? 52.370 62.999 48.078 1.00 8.31 34 ALA B CA 1
ATOM 2744 C C . ALA B 1 34 ? 52.141 62.118 49.281 1.00 9.20 34 ALA B C 1
ATOM 2745 O O . ALA B 1 34 ? 51.551 62.559 50.260 1.00 8.41 34 ALA B O 1
ATOM 2747 N N . SER B 1 35 ? 52.707 60.916 49.254 1.00 8.92 35 SER B N 1
ATOM 2748 C CA . SER B 1 35 ? 52.599 60.024 50.402 1.00 9.46 35 SER B CA 1
ATOM 2749 C C . SER B 1 35 ? 53.250 60.637 51.648 1.00 8.30 35 SER B C 1
ATOM 2750 O O . SER B 1 35 ? 52.639 60.665 52.706 1.00 8.36 35 SER B O 1
ATOM 2753 N N . ASP B 1 36 ? 54.472 61.128 51.510 1.00 7.62 36 ASP B N 1
ATOM 2754 C CA . ASP B 1 36 ? 55.186 61.767 52.624 1.00 8.74 36 ASP B CA 1
ATOM 2755 C C . ASP B 1 36 ? 54.440 62.972 53.183 1.00 7.92 36 ASP B C 1
ATOM 2756 O O . ASP B 1 36 ? 54.474 63.233 54.391 1.00 8.64 36 ASP B O 1
ATOM 2761 N N . ALA B 1 37 ? 53.766 63.724 52.300 1.00 9.07 37 ALA B N 1
ATOM 2762 C CA . ALA B 1 37 ? 53.025 64.911 52.702 1.00 8.06 37 ALA B CA 1
ATOM 2763 C C . ALA B 1 37 ? 51.937 64.533 53.680 1.00 8.57 37 ALA B C 1
ATOM 2764 O O . ALA B 1 37 ? 51.790 65.195 54.740 1.00 8.55 37 ALA B O 1
ATOM 2766 N N . LEU B 1 38 ? 51.156 63.514 53.334 1.00 7.55 38 LEU B N 1
ATOM 2767 C CA . LEU B 1 38 ? 50.047 63.097 54.183 1.00 7.78 38 LEU B CA 1
ATOM 2768 C C . LEU B 1 38 ? 50.548 62.400 55.452 1.00 8.30 38 LEU B C 1
ATOM 2769 O O . LEU B 1 38 ? 49.972 62.579 56.550 1.00 8.50 38 LEU B O 1
ATOM 2774 N N . LYS B 1 39 ? 51.636 61.639 55.329 1.00 7.90 39 LYS B N 1
ATOM 2775 C CA . LYS B 1 39 ? 52.237 60.985 56.491 1.00 8.80 39 LYS B CA 1
ATOM 2776 C C . LYS B 1 39 ? 52.745 62.009 57.511 1.00 8.65 39 LYS B C 1
ATOM 2777 O O . LYS B 1 39 ? 52.625 61.814 58.728 1.00 10.14 39 LYS B O 1
ATOM 2783 N N . LEU B 1 40 ? 53.323 63.086 56.992 1.00 9.40 40 LEU B N 1
ATOM 2784 C CA . LEU B 1 40 ? 53.800 64.177 57.806 1.00 9.34 40 LEU B CA 1
ATOM 2785 C C . LEU B 1 40 ? 52.642 64.822 58.558 1.00 9.09 40 LEU B C 1
ATOM 2786 O O . LEU B 1 40 ? 52.736 65.008 59.769 1.00 9.02 40 LEU B O 1
ATOM 2791 N N . LEU B 1 41 ? 51.529 65.104 57.875 1.00 8.78 41 LEU B N 1
ATOM 2792 C CA . LEU B 1 41 ? 50.363 65.662 58.569 1.00 8.39 41 LEU B CA 1
ATOM 2793 C C . LEU B 1 41 ? 49.852 64.711 59.644 1.00 9.25 41 LEU B C 1
ATOM 2794 O O . LEU B 1 41 ? 49.507 65.126 60.745 1.00 9.97 41 LEU B O 1
ATOM 2799 N N . ASN B 1 42 ? 49.788 63.437 59.324 1.00 9.39 42 ASN B N 1
ATOM 2800 C CA . ASN B 1 42 ? 49.273 62.470 60.296 1.00 9.85 42 ASN B CA 1
ATOM 2801 C C . ASN B 1 42 ? 50.190 62.375 61.525 1.00 10.79 42 ASN B C 1
ATOM 2802 O O . ASN B 1 42 ? 49.698 62.330 62.662 1.00 11.82 42 ASN B O 1
ATOM 2807 N N . ARG B 1 43 ? 51.510 62.355 61.315 1.00 10.94 43 ARG B N 1
ATOM 2808 C CA . ARG B 1 43 ? 52.479 62.381 62.439 1.00 12.98 43 ARG B CA 1
ATOM 2809 C C . ARG B 1 43 ? 52.244 63.564 63.359 1.00 12.62 43 ARG B C 1
ATOM 2810 O O . ARG B 1 43 ? 52.358 63.442 64.585 1.00 12.18 43 ARG B O 1
ATOM 2818 N N . ASN B 1 44 ? 51.957 64.722 62.747 1.00 13.23 44 ASN B N 1
ATOM 2819 C CA . ASN B 1 44 ? 51.793 65.979 63.458 1.00 13.62 44 ASN B CA 1
ATOM 2820 C C . ASN B 1 44 ? 50.335 66.195 63.923 1.00 13.64 44 ASN B C 1
ATOM 2821 O O . ASN B 1 44 ? 49.990 67.225 64.530 1.00 15.15 44 ASN B O 1
ATOM 2826 N N . LYS B 1 45 ? 49.461 65.223 63.665 1.00 13.62 45 LYS B N 1
ATOM 2827 C CA . LYS B 1 45 ? 48.045 65.318 64.011 1.00 12.99 45 LYS B CA 1
ATOM 2828 C C . LYS B 1 45 ? 47.352 66.546 63.409 1.00 12.55 45 LYS B C 1
ATOM 2829 O O . LYS B 1 45 ? 46.506 67.168 64.039 1.00 12.70 45 LYS B O 1
ATOM 2835 N N . ILE B 1 46 ? 47.725 66.888 62.178 1.00 10.96 46 ILE B N 1
ATOM 2836 C CA . ILE B 1 46 ? 47.122 68.025 61.474 1.00 10.94 46 ILE B CA 1
ATOM 2837 C C . ILE B 1 46 ? 46.028 67.479 60.563 1.00 10.76 46 ILE B C 1
ATOM 2838 O O . ILE B 1 46 ? 46.303 66.616 59.721 1.00 11.20 46 ILE B O 1
ATOM 2843 N N . PRO B 1 47 ? 44.788 67.952 60.734 1.00 9.93 47 PRO B N 1
ATOM 2844 C CA . PRO B 1 47 ? 43.692 67.427 59.939 1.00 9.87 47 PRO B CA 1
ATOM 2845 C C . PRO B 1 47 ? 43.754 67.857 58.488 1.00 9.34 47 PRO B C 1
ATOM 2846 O O . PRO B 1 47 ? 44.189 68.964 58.180 1.00 9.25 47 PRO B O 1
ATOM 2850 N N . TYR B 1 48 ? 43.328 66.966 57.615 1.00 9.50 48 TYR B N 1
ATOM 2851 C CA . TYR B 1 48 ? 43.185 67.301 56.208 1.00 8.96 48 TYR B CA 1
ATOM 2852 C C . TYR B 1 48 ? 41.956 66.660 55.603 1.00 8.66 48 TYR B C 1
ATOM 2853 O O . TYR B 1 48 ? 41.415 65.672 56.095 1.00 8.08 48 TYR B O 1
ATOM 2862 N N . ILE B 1 49 ? 41.496 67.279 54.530 1.00 8.03 49 ILE B N 1
ATOM 2863 C CA . ILE B 1 49 ? 40.482 66.697 53.663 1.00 8.18 49 ILE B CA 1
ATOM 2864 C C . ILE B 1 49 ? 41.065 66.690 52.250 1.00 8.37 49 ILE B C 1
ATOM 2865 O O . ILE B 1 49 ? 42.088 67.370 51.942 1.00 9.09 49 ILE B O 1
ATOM 2870 N N . LEU B 1 50 ? 40.436 65.879 51.401 1.00 7.90 50 LEU B N 1
ATOM 2871 C CA . LEU B 1 50 ? 40.689 65.908 49.965 1.00 7.74 50 LEU B CA 1
ATOM 2872 C C . LEU B 1 50 ? 39.479 66.596 49.296 1.00 7.97 50 LEU B C 1
ATOM 2873 O O . LEU B 1 50 ? 38.328 66.215 49.534 1.00 8.65 50 LEU B O 1
ATOM 2878 N N . LEU B 1 51 ? 39.742 67.587 48.457 1.00 8.10 51 LEU B N 1
ATOM 2879 C CA . LEU B 1 51 ? 38.685 68.348 47.778 1.00 8.36 51 LEU B CA 1
ATOM 2880 C C . LEU B 1 51 ? 39.018 68.357 46.306 1.00 8.36 51 LEU B C 1
ATOM 2881 O O . LEU B 1 51 ? 39.912 69.083 45.850 1.00 8.14 51 LEU B O 1
ATOM 2886 N N . THR B 1 52 ? 38.325 67.508 45.582 1.00 7.45 52 THR B N 1
ATOM 2887 C CA . THR B 1 52 ? 38.617 67.246 44.174 1.00 7.78 52 THR B CA 1
ATOM 2888 C C . THR B 1 52 ? 37.386 67.535 43.305 1.00 7.66 52 THR B C 1
ATOM 2889 O O . THR B 1 52 ? 36.260 67.238 43.696 1.00 7.67 52 THR B O 1
ATOM 2893 N N . ASN B 1 53 ? 37.642 68.078 42.100 1.00 6.81 53 ASN B N 1
ATOM 2894 C CA . ASN B 1 53 ? 36.617 68.182 41.068 1.00 6.70 53 ASN B CA 1
ATOM 2895 C C . ASN B 1 53 ? 36.483 66.944 40.177 1.00 7.17 53 ASN B C 1
ATOM 2896 O O . ASN B 1 53 ? 35.614 66.900 39.278 1.00 7.01 53 ASN B O 1
ATOM 2901 N N . GLY B 1 54 ? 37.310 65.935 40.456 1.00 7.65 54 GLY B N 1
ATOM 2902 C CA . GLY B 1 54 ? 37.165 64.610 39.900 1.00 8.36 54 GLY B CA 1
ATOM 2903 C C . GLY B 1 54 ? 36.027 63.874 40.562 1.00 7.95 54 GLY B C 1
ATOM 2904 O O . GLY B 1 54 ? 35.407 64.358 41.502 1.00 8.10 54 GLY B O 1
ATOM 2905 N N . GLY B 1 55 ? 35.711 62.705 40.029 1.00 8.49 55 GLY B N 1
ATOM 2906 C CA . GLY B 1 55 ? 34.647 61.890 40.596 1.00 8.20 55 GLY B CA 1
ATOM 2907 C C . GLY B 1 55 ? 34.372 60.718 39.695 1.00 8.48 55 GLY B C 1
ATOM 2908 O O . GLY B 1 55 ? 35.128 60.484 38.735 1.00 8.15 55 GLY B O 1
ATOM 2909 N N . GLY B 1 56 ? 33.363 59.936 40.066 1.00 8.74 56 GLY B N 1
ATOM 2910 C CA . GLY B 1 56 ? 32.924 58.803 39.264 1.00 9.14 56 GLY B CA 1
ATOM 2911 C C . GLY B 1 56 ? 32.626 57.605 40.133 1.00 9.54 56 GLY B C 1
ATOM 2912 O O . GLY B 1 56 ? 31.687 56.869 39.863 1.00 10.22 56 GLY B O 1
ATOM 2913 N N . PHE B 1 57 ? 33.469 57.402 41.145 1.00 9.47 57 PHE B N 1
ATOM 2914 C CA . PHE B 1 57 ? 33.309 56.318 42.093 1.00 10.00 57 PHE B CA 1
ATOM 2915 C C . PHE B 1 57 ? 32.786 56.823 43.403 1.00 9.95 57 PHE B C 1
ATOM 2916 O O . PHE B 1 57 ? 32.798 58.024 43.674 1.00 9.85 57 PHE B O 1
ATOM 2924 N N . SER B 1 58 ? 32.267 55.904 44.215 1.00 9.96 58 SER B N 1
ATOM 2925 C CA . SER B 1 58 ? 31.819 56.264 45.545 1.00 10.71 58 SER B CA 1
ATOM 2926 C C . SER B 1 58 ? 32.973 56.855 46.340 1.00 10.21 58 SER B C 1
ATOM 2927 O O . SER B 1 58 ? 34.126 56.594 46.058 1.00 11.48 58 SER B O 1
ATOM 2930 N N . GLU B 1 59 ? 32.629 57.612 47.367 1.00 10.74 59 GLU B N 1
ATOM 2931 C CA . GLU B 1 59 ? 33.631 58.188 48.267 1.00 10.34 59 GLU B CA 1
ATOM 2932 C C . GLU B 1 59 ? 34.453 57.094 48.921 1.00 11.46 59 GLU B C 1
ATOM 2933 O O . GLU B 1 59 ? 35.678 57.242 49.082 1.00 11.84 59 GLU B O 1
ATOM 2939 N N . ARG B 1 60 ? 33.788 55.987 49.217 1.00 10.89 60 ARG B N 1
ATOM 2940 C CA . ARG B 1 60 ? 34.458 54.836 49.818 1.00 11.22 60 ARG B CA 1
ATOM 2941 C C . ARG B 1 60 ? 35.443 54.214 48.837 1.00 10.84 60 ARG B C 1
ATOM 2942 O O . ARG B 1 60 ? 36.584 53.942 49.194 1.00 11.76 60 ARG B O 1
ATOM 2950 N N . ALA B 1 61 ? 34.994 53.945 47.617 1.00 10.07 61 ALA B N 1
ATOM 2951 C CA . ALA B 1 61 ? 35.844 53.262 46.658 1.00 9.69 61 ALA B CA 1
ATOM 2952 C C . ALA B 1 61 ? 37.027 54.156 46.306 1.00 9.34 61 ALA B C 1
ATOM 2953 O O . ALA B 1 61 ? 38.138 53.663 46.132 1.00 10.51 61 ALA B O 1
ATOM 2955 N N . ARG B 1 62 ? 36.810 55.465 46.199 1.00 9.25 62 ARG B N 1
ATOM 2956 C CA . ARG B 1 62 ? 37.905 56.358 45.844 1.00 9.20 62 ARG B CA 1
ATOM 2957 C C . ARG B 1 62 ? 38.958 56.457 46.923 1.00 9.59 62 ARG B C 1
ATOM 2958 O O . ARG B 1 62 ? 40.157 56.445 46.627 1.00 9.73 62 ARG B O 1
ATOM 2966 N N . THR B 1 63 ? 38.516 56.610 48.177 1.00 10.14 63 THR B N 1
ATOM 2967 C CA . THR B 1 63 ? 39.442 56.667 49.291 1.00 10.41 63 THR B CA 1
ATOM 2968 C C . THR B 1 63 ? 40.143 55.328 49.529 1.00 10.43 63 THR B C 1
ATOM 2969 O O . THR B 1 63 ? 41.306 55.315 49.962 1.00 12.26 63 THR B O 1
ATOM 2973 N N . GLU B 1 64 ? 39.506 54.220 49.178 1.00 11.20 64 GLU B N 1
ATOM 2974 C CA . GLU B 1 64 ? 40.173 52.927 49.308 1.00 11.69 64 GLU B CA 1
ATOM 2975 C C . GLU B 1 64 ? 41.360 52.839 48.327 1.00 10.81 64 GLU B C 1
ATOM 2976 O O . GLU B 1 64 ? 42.467 52.388 48.688 1.00 10.33 64 GLU B O 1
ATOM 2982 N N . PHE B 1 65 ? 41.122 53.280 47.093 1.00 10.75 65 PHE B N 1
ATOM 2983 C CA . PHE B 1 65 ? 42.171 53.325 46.101 1.00 10.44 65 PHE B CA 1
ATOM 2984 C C . PHE B 1 65 ? 43.304 54.259 46.543 1.00 9.99 65 PHE B C 1
ATOM 2985 O O . PHE B 1 65 ? 44.472 53.894 46.498 1.00 8.88 65 PHE B O 1
ATOM 2993 N N . ILE B 1 66 ? 42.964 55.490 46.946 1.00 10.22 66 ILE B N 1
ATOM 2994 C CA . ILE B 1 66 ? 44.017 56.461 47.321 1.00 10.28 66 ILE B CA 1
ATOM 2995 C C . ILE B 1 66 ? 44.841 55.924 48.516 1.00 10.50 66 ILE B C 1
ATOM 2996 O O . ILE B 1 66 ? 46.077 56.058 48.555 1.00 10.31 66 ILE B O 1
ATOM 3001 N N . SER B 1 67 ? 44.147 55.323 49.482 1.00 9.86 67 SER B N 1
ATOM 3002 C CA . SER B 1 67 ? 44.784 54.754 50.676 1.00 10.41 67 SER B CA 1
ATOM 3003 C C . SER B 1 67 ? 45.826 53.707 50.284 1.00 10.14 67 SER B C 1
ATOM 3004 O O . SER B 1 67 ? 46.968 53.712 50.793 1.00 11.31 67 SER B O 1
ATOM 3007 N N . SER B 1 68 ? 45.442 52.835 49.366 1.00 10.07 68 SER B N 1
ATOM 3008 C CA A SER B 1 68 ? 46.341 51.776 48.909 0.50 10.97 68 SER B CA 1
ATOM 3009 C CA B SER B 1 68 ? 46.338 51.773 48.900 0.50 10.86 68 SER B CA 1
ATOM 3010 C C . SER B 1 68 ? 47.578 52.371 48.219 1.00 11.38 68 SER B C 1
ATOM 3011 O O . SER B 1 68 ? 48.731 51.923 48.465 1.00 11.92 68 SER B O 1
ATOM 3016 N N . LYS B 1 69 ? 47.370 53.375 47.374 1.00 10.13 69 LYS B N 1
ATOM 3017 C CA . LYS B 1 69 ? 48.456 53.909 46.560 1.00 10.65 69 LYS B CA 1
ATOM 3018 C C . LYS B 1 69 ? 49.425 54.778 47.359 1.00 10.07 69 LYS B C 1
ATOM 3019 O O . LYS B 1 69 ? 50.626 54.803 47.051 1.00 10.65 69 LYS B O 1
ATOM 3025 N N . LEU B 1 70 ? 48.912 55.515 48.346 1.00 11.66 70 LEU B N 1
ATOM 3026 C CA . LEU B 1 70 ? 49.725 56.450 49.158 1.00 10.86 70 LEU B CA 1
ATOM 3027 C C . LEU B 1 70 ? 50.175 55.865 50.511 1.00 11.65 70 LEU B C 1
ATOM 3028 O O . LEU B 1 70 ? 50.896 56.544 51.273 1.00 13.09 70 LEU B O 1
ATOM 3033 N N . ASP B 1 71 ? 49.780 54.626 50.804 1.00 11.88 71 ASP B N 1
ATOM 3034 C CA . ASP B 1 71 ? 50.131 53.971 52.078 1.00 12.31 71 ASP B CA 1
ATOM 3035 C C . ASP B 1 71 ? 49.745 54.777 53.319 1.00 12.65 71 ASP B C 1
ATOM 3036 O O . ASP B 1 71 ? 50.517 54.863 54.270 1.00 13.52 71 ASP B O 1
ATOM 3041 N N . VAL B 1 72 ? 48.560 55.379 53.283 1.00 11.59 72 VAL B N 1
ATOM 3042 C CA . VAL B 1 72 ? 47.949 56.045 54.447 1.00 13.12 72 VAL B CA 1
ATOM 3043 C C . VAL B 1 72 ? 46.495 55.676 54.457 1.00 13.86 72 VAL B C 1
ATOM 3044 O O . VAL B 1 72 ? 45.938 55.323 53.427 1.00 15.09 72 VAL B O 1
ATOM 3048 N N . ASP B 1 73 ? 45.886 55.770 55.627 1.00 13.49 73 ASP B N 1
ATOM 3049 C CA . ASP B 1 73 ? 44.464 55.538 55.788 1.00 13.75 73 ASP B CA 1
ATOM 3050 C C . ASP B 1 73 ? 43.678 56.831 55.541 1.00 13.53 73 ASP B C 1
ATOM 3051 O O . ASP B 1 73 ? 43.593 57.711 56.407 1.00 13.64 73 ASP B O 1
ATOM 3056 N N . VAL B 1 74 ? 43.100 56.938 54.356 1.00 12.90 74 VAL B N 1
ATOM 3057 C CA . VAL B 1 74 ? 42.193 58.032 54.036 1.00 12.62 74 VAL B CA 1
ATOM 3058 C C . VAL B 1 74 ? 40.763 57.550 54.211 1.00 11.88 74 VAL B C 1
ATOM 3059 O O . VAL B 1 74 ? 40.349 56.587 53.575 1.00 12.27 74 VAL B O 1
ATOM 3063 N N . SER B 1 75 ? 40.030 58.212 55.104 1.00 11.91 75 SER B N 1
ATOM 3064 C CA . SER B 1 75 ? 38.641 57.855 55.400 1.00 11.54 75 SER B CA 1
ATOM 3065 C C . SER B 1 75 ? 37.700 58.388 54.315 1.00 11.46 75 SER B C 1
ATOM 3066 O O . SER B 1 75 ? 37.938 59.454 53.755 1.00 10.75 75 SER B O 1
ATOM 3069 N N . PRO B 1 76 ? 36.621 57.639 54.023 1.00 11.81 76 PRO B N 1
ATOM 3070 C CA . PRO B 1 76 ? 35.564 58.135 53.154 1.00 11.88 76 PRO B CA 1
ATOM 3071 C C . PRO B 1 76 ? 34.946 59.438 53.668 1.00 11.57 76 PRO B C 1
ATOM 3072 O O . PRO B 1 76 ? 34.260 60.110 52.912 1.00 12.99 76 PRO B O 1
ATOM 3076 N N . LEU B 1 77 ? 35.164 59.761 54.935 1.00 10.90 77 LEU B N 1
ATOM 3077 C CA . LEU B 1 77 ? 34.690 60.983 55.574 1.00 10.43 77 LEU B CA 1
ATOM 3078 C C . LEU B 1 77 ? 35.626 62.180 55.387 1.00 10.10 77 LEU B C 1
ATOM 3079 O O . LEU B 1 77 ? 35.360 63.277 55.880 1.00 11.18 77 LEU B O 1
ATOM 3084 N N . GLN B 1 78 ? 36.723 61.989 54.662 1.00 8.95 78 GLN B N 1
ATOM 3085 C CA . GLN B 1 78 ? 37.706 63.059 54.425 1.00 9.86 78 GLN B CA 1
ATOM 3086 C C . GLN B 1 78 ? 37.680 63.587 53.012 1.00 9.66 78 GLN B C 1
ATOM 3087 O O . GLN B 1 78 ? 38.538 64.409 52.653 1.00 11.88 78 GLN B O 1
ATOM 3093 N N . ILE B 1 79 ? 36.733 63.127 52.199 1.00 8.87 79 ILE B N 1
ATOM 3094 C CA . ILE B 1 79 ? 36.772 63.471 50.776 1.00 7.82 79 ILE B CA 1
ATOM 3095 C C . ILE B 1 79 ? 35.508 64.161 50.293 1.00 8.67 79 ILE B C 1
ATOM 3096 O O . ILE B 1 79 ? 34.389 63.761 50.635 1.00 8.11 79 ILE B O 1
ATOM 3101 N N . ILE B 1 80 ? 35.713 65.175 49.459 1.00 7.78 80 ILE B N 1
ATOM 3102 C CA . ILE B 1 80 ? 34.632 65.769 48.698 1.00 7.87 80 ILE B CA 1
ATOM 3103 C C . ILE B 1 80 ? 35.006 65.681 47.246 1.00 7.59 80 ILE B C 1
ATOM 3104 O O . ILE B 1 80 ? 36.078 66.199 46.860 1.00 7.47 80 ILE B O 1
ATOM 3109 N N . GLN B 1 81 ? 34.171 65.019 46.442 1.00 7.21 81 GLN B N 1
ATOM 3110 C CA . GLN B 1 81 ? 34.382 64.907 44.997 1.00 7.51 81 GLN B CA 1
ATOM 3111 C C . GLN B 1 81 ? 33.364 65.821 44.321 1.00 7.83 81 GLN B C 1
ATOM 3112 O O . GLN B 1 81 ? 32.509 66.423 44.987 1.00 8.14 81 GLN B O 1
ATOM 3118 N N . SER B 1 82 ? 33.463 65.950 43.000 1.00 8.59 82 SER B N 1
ATOM 3119 C CA . SER B 1 82 ? 32.573 66.866 42.284 1.00 9.55 82 SER B CA 1
ATOM 3120 C C . SER B 1 82 ? 31.095 66.702 42.672 1.00 9.02 82 SER B C 1
ATOM 3121 O O . SER B 1 82 ? 30.403 67.685 42.971 1.00 8.56 82 SER B O 1
ATOM 3124 N N . HIS B 1 83 ? 30.666 65.451 42.667 1.00 9.82 83 HIS B N 1
ATOM 3125 C CA . HIS B 1 83 ? 29.289 65.049 42.899 1.00 8.24 83 HIS B CA 1
ATOM 3126 C C . HIS B 1 83 ? 28.831 64.836 44.341 1.00 7.69 83 HIS B C 1
ATOM 3127 O O . HIS B 1 83 ? 27.659 64.600 44.540 1.00 7.72 83 HIS B O 1
ATOM 3134 N N . THR B 1 84 ? 29.735 64.924 45.319 1.00 8.43 84 THR B N 1
ATOM 3135 C CA . THR B 1 84 ? 29.344 64.654 46.704 1.00 7.34 84 THR B CA 1
ATOM 3136 C C . THR B 1 84 ? 28.214 65.574 47.150 1.00 8.09 84 THR B C 1
ATOM 3137 O O . THR B 1 84 ? 27.289 65.105 47.809 1.00 7.57 84 THR B O 1
ATOM 3141 N N . PRO B 1 85 ? 28.252 66.861 46.770 1.00 7.54 85 PRO B N 1
ATOM 3142 C CA . PRO B 1 85 ? 27.137 67.701 47.203 1.00 8.29 85 PRO B CA 1
ATOM 3143 C C . PRO B 1 85 ? 25.790 67.384 46.560 1.00 7.68 85 PRO B C 1
ATOM 3144 O O . PRO B 1 85 ? 24.772 67.952 46.961 1.00 9.25 85 PRO B O 1
ATOM 3148 N N . TYR B 1 86 ? 25.749 66.515 45.551 1.00 8.04 86 TYR B N 1
ATOM 3149 C CA . TYR B 1 86 ? 24.459 66.141 44.996 1.00 7.24 86 TYR B CA 1
ATOM 3150 C C . TYR B 1 86 ? 23.582 65.393 46.010 1.00 8.23 86 TYR B C 1
ATOM 3151 O O . TYR B 1 86 ? 22.374 65.230 45.821 1.00 8.47 86 TYR B O 1
ATOM 3160 N N . LYS B 1 87 ? 24.186 64.966 47.114 1.00 9.62 87 LYS B N 1
ATOM 3161 C CA . LYS B 1 87 ? 23.387 64.465 48.249 1.00 10.59 87 LYS B CA 1
ATOM 3162 C C . LYS B 1 87 ? 22.264 65.418 48.651 1.00 11.49 87 LYS B C 1
ATOM 3163 O O . LYS B 1 87 ? 21.199 64.959 49.084 1.00 11.33 87 LYS B O 1
ATOM 3169 N N . SER B 1 88 ? 22.503 66.716 48.512 1.00 11.85 88 SER B N 1
ATOM 3170 C CA . SER B 1 88 ? 21.522 67.743 48.863 1.00 12.88 88 SER B CA 1
ATOM 3171 C C . SER B 1 88 ? 20.283 67.752 47.969 1.00 12.52 88 SER B C 1
ATOM 3172 O O . SER B 1 88 ? 19.292 68.374 48.347 1.00 14.23 88 SER B O 1
ATOM 3175 N N . LEU B 1 89 ? 20.336 67.068 46.812 1.00 11.32 89 LEU B N 1
ATOM 3176 C CA . LEU B 1 89 ? 19.295 67.124 45.796 1.00 10.65 89 LEU B CA 1
ATOM 3177 C C . LEU B 1 89 ? 18.346 65.918 45.796 1.00 11.78 89 LEU B C 1
ATOM 3178 O O . LEU B 1 89 ? 17.371 65.901 45.062 1.00 11.54 89 LEU B O 1
ATOM 3183 N N . VAL B 1 90 ? 18.613 64.944 46.651 1.00 13.21 90 VAL B N 1
ATOM 3184 C CA . VAL B 1 90 ? 17.902 63.673 46.615 1.00 14.46 90 VAL B CA 1
ATOM 3185 C C . VAL B 1 90 ? 16.409 63.850 46.874 1.00 15.37 90 VAL B C 1
ATOM 3186 O O . VAL B 1 90 ? 15.581 63.130 46.308 1.00 16.57 90 VAL B O 1
ATOM 3190 N N . ASN B 1 91 ? 16.040 64.799 47.722 1.00 15.79 91 ASN B N 1
ATOM 3191 C CA . ASN B 1 91 ? 14.622 65.044 47.952 1.00 16.06 91 ASN B CA 1
ATOM 3192 C C . ASN B 1 91 ? 13.962 66.010 46.966 1.00 14.78 91 ASN B C 1
ATOM 3193 O O . ASN B 1 91 ? 12.740 66.204 47.025 1.00 15.92 91 ASN B O 1
ATOM 3198 N N . LYS B 1 92 ? 14.735 66.620 46.069 1.00 12.62 92 LYS B N 1
ATOM 3199 C CA . LYS B 1 92 ? 14.221 67.610 45.137 1.00 12.56 92 LYS B CA 1
ATOM 3200 C C . LYS B 1 92 ? 13.696 66.985 43.825 1.00 11.75 92 LYS B C 1
ATOM 3201 O O . LYS B 1 92 ? 12.725 67.462 43.237 1.00 11.15 92 LYS B O 1
ATOM 3207 N N . TYR B 1 93 ? 14.386 65.938 43.369 1.00 11.05 93 TYR B N 1
ATOM 3208 C CA . TYR B 1 93 ? 14.181 65.385 42.035 1.00 11.12 93 TYR B CA 1
ATOM 3209 C C . TYR B 1 93 ? 13.967 63.888 42.107 1.00 11.94 93 TYR B C 1
ATOM 3210 O O . TYR B 1 93 ? 14.903 63.167 42.471 1.00 13.93 93 TYR B O 1
ATOM 3219 N N . SER B 1 94 ? 12.785 63.430 41.710 1.00 12.91 94 SER B N 1
ATOM 3220 C CA . SER B 1 94 ? 12.458 61.998 41.772 1.00 13.87 94 SER B CA 1
ATOM 3221 C C . SER B 1 94 ? 13.264 61.201 40.769 1.00 13.36 94 SER B C 1
ATOM 3222 O O . SER B 1 94 ? 13.956 60.272 41.147 1.00 14.80 94 SER B O 1
ATOM 3225 N N . ARG B 1 95 ? 13.228 61.601 39.497 1.00 11.01 95 ARG B N 1
ATOM 3226 C CA . ARG B 1 95 ? 14.001 60.910 38.483 1.00 8.62 95 ARG B CA 1
ATOM 3227 C C . ARG B 1 95 ? 15.119 61.831 37.989 1.00 8.08 95 ARG B C 1
ATOM 3228 O O . ARG B 1 95 ? 14.857 62.966 37.629 1.00 8.79 95 ARG B O 1
ATOM 3236 N N . ILE B 1 96 ? 16.332 61.323 37.988 1.00 7.16 96 ILE B N 1
ATOM 3237 C CA . ILE B 1 96 ? 17.444 62.072 37.432 1.00 7.63 96 ILE B CA 1
ATOM 3238 C C . ILE B 1 96 ? 18.062 61.336 36.260 1.00 8.02 96 ILE B C 1
ATOM 3239 O O . ILE B 1 96 ? 18.138 60.110 36.240 1.00 8.38 96 ILE B O 1
ATOM 3244 N N . LEU B 1 97 ? 18.526 62.109 35.287 1.00 6.90 97 LEU B N 1
ATOM 3245 C CA . LEU B 1 97 ? 19.503 61.620 34.332 1.00 7.34 97 LEU B CA 1
ATOM 3246 C C . LEU B 1 97 ? 20.881 61.875 34.961 1.00 8.06 97 LEU B C 1
ATOM 3247 O O . LEU B 1 97 ? 21.322 63.039 35.082 1.00 8.20 97 LEU B O 1
ATOM 3252 N N . ALA B 1 98 ? 21.510 60.805 35.412 1.00 8.21 98 ALA B N 1
ATOM 3253 C CA . ALA B 1 98 ? 22.843 60.838 36.023 1.00 8.14 98 ALA B CA 1
ATOM 3254 C C . ALA B 1 98 ? 23.864 60.624 34.924 1.00 8.38 98 ALA B C 1
ATOM 3255 O O . ALA B 1 98 ? 24.031 59.528 34.433 1.00 8.98 98 ALA B O 1
ATOM 3257 N N . VAL B 1 99 ? 24.540 61.685 34.520 1.00 7.79 99 VAL B N 1
ATOM 3258 C CA . VAL B 1 99 ? 25.481 61.660 33.390 1.00 7.35 99 VAL B CA 1
ATOM 3259 C C . VAL B 1 99 ? 26.887 61.512 33.974 1.00 6.94 99 VAL B C 1
ATOM 3260 O O . VAL B 1 99 ? 27.287 62.182 34.916 1.00 7.99 99 VAL B O 1
ATOM 3264 N N . GLY B 1 100 ? 27.632 60.571 33.415 1.00 7.30 100 GLY B N 1
ATOM 3265 C CA . GLY B 1 100 ? 29.016 60.354 33.813 1.00 7.90 100 GLY B CA 1
ATOM 3266 C C . GLY B 1 100 ? 29.463 59.002 33.335 1.00 7.51 100 GLY B C 1
ATOM 3267 O O . GLY B 1 100 ? 28.805 58.371 32.516 1.00 8.50 100 GLY B O 1
ATOM 3268 N N . THR B 1 101 ? 30.566 58.509 33.884 1.00 7.74 101 THR B N 1
ATOM 3269 C CA . THR B 1 101 ? 30.971 57.141 33.597 1.00 7.63 101 THR B CA 1
ATOM 3270 C C . THR B 1 101 ? 29.920 56.204 34.207 1.00 7.94 101 THR B C 1
ATOM 3271 O O . THR B 1 101 ? 29.152 56.593 35.048 1.00 7.57 101 THR B O 1
ATOM 3275 N N . PRO B 1 102 ? 29.891 54.942 33.769 1.00 8.72 102 PRO B N 1
ATOM 3276 C CA . PRO B 1 102 ? 28.842 54.028 34.204 1.00 9.71 102 PRO B CA 1
ATOM 3277 C C . PRO B 1 102 ? 28.744 53.874 35.731 1.00 9.29 102 PRO B C 1
ATOM 3278 O O . PRO B 1 102 ? 27.641 53.629 36.261 1.00 9.55 102 PRO B O 1
ATOM 3282 N N . SER B 1 103 ? 29.859 54.055 36.436 1.00 9.36 103 SER B N 1
ATOM 3283 C CA . SER B 1 103 ? 29.867 53.932 37.900 1.00 10.06 103 SER B CA 1
ATOM 3284 C C . SER B 1 103 ? 28.995 54.974 38.579 1.00 8.68 103 SER B C 1
ATOM 3285 O O . SER B 1 103 ? 28.602 54.805 39.738 1.00 9.87 103 SER B O 1
ATOM 3288 N N . VAL B 1 104 ? 28.685 56.071 37.881 1.00 8.03 104 VAL B N 1
ATOM 3289 C CA . VAL B 1 104 ? 27.910 57.109 38.554 1.00 7.25 104 VAL B CA 1
ATOM 3290 C C . VAL B 1 104 ? 26.474 56.690 38.880 1.00 7.40 104 VAL B C 1
ATOM 3291 O O . VAL B 1 104 ? 25.843 57.268 39.761 1.00 8.03 104 VAL B O 1
ATOM 3295 N N . ARG B 1 105 ? 25.962 55.704 38.158 1.00 8.08 105 ARG B N 1
ATOM 3296 C CA . ARG B 1 105 ? 24.656 55.153 38.491 1.00 8.08 105 ARG B CA 1
ATOM 3297 C C . ARG B 1 105 ? 24.631 54.704 39.957 1.00 8.26 105 ARG B C 1
ATOM 3298 O O . ARG B 1 105 ? 23.742 55.108 40.732 1.00 8.36 105 ARG B O 1
ATOM 3306 N N . GLY B 1 106 ? 25.580 53.855 40.319 1.00 8.64 106 GLY B N 1
ATOM 3307 C CA . GLY B 1 106 ? 25.681 53.314 41.666 1.00 8.74 106 GLY B CA 1
ATOM 3308 C C . GLY B 1 106 ? 25.940 54.387 42.701 1.00 8.23 106 GLY B C 1
ATOM 3309 O O . GLY B 1 106 ? 25.387 54.362 43.809 1.00 9.01 106 GLY B O 1
ATOM 3310 N N . VAL B 1 107 ? 26.741 55.371 42.336 1.00 8.10 107 VAL B N 1
ATOM 3311 C CA . VAL B 1 107 ? 26.997 56.466 43.256 1.00 8.15 107 VAL B CA 1
ATOM 3312 C C . VAL B 1 107 ? 25.671 57.194 43.563 1.00 8.48 107 VAL B C 1
ATOM 3313 O O . VAL B 1 107 ? 25.324 57.468 44.715 1.00 7.41 107 VAL B O 1
ATOM 3317 N N . ALA B 1 108 ? 24.918 57.532 42.521 1.00 8.30 108 ALA B N 1
ATOM 3318 C CA . ALA B 1 108 ? 23.620 58.221 42.696 1.00 7.89 108 ALA B CA 1
ATOM 3319 C C . ALA B 1 108 ? 22.623 57.401 43.498 1.00 9.22 108 ALA B C 1
ATOM 3320 O O . ALA B 1 108 ? 21.938 57.923 44.370 1.00 9.73 108 ALA B O 1
ATOM 3322 N N . GLU B 1 109 ? 22.544 56.114 43.199 1.00 9.88 109 GLU B N 1
ATOM 3323 C CA A GLU B 1 109 ? 21.688 55.201 43.955 0.50 10.57 109 GLU B CA 1
ATOM 3324 C CA B GLU B 1 109 ? 21.648 55.244 43.931 0.50 10.40 109 GLU B CA 1
ATOM 3325 C C . GLU B 1 109 ? 22.070 55.197 45.418 1.00 10.42 109 GLU B C 1
ATOM 3326 O O . GLU B 1 109 ? 21.199 55.224 46.319 1.00 11.48 109 GLU B O 1
ATOM 3337 N N . GLY B 1 110 ? 23.369 55.182 45.691 1.00 10.94 110 GLY B N 1
ATOM 3338 C CA . GLY B 1 110 ? 23.887 55.201 47.071 1.00 10.62 110 GLY B CA 1
ATOM 3339 C C . GLY B 1 110 ? 23.502 56.449 47.841 1.00 10.31 110 GLY B C 1
ATOM 3340 O O . GLY B 1 110 ? 23.196 56.386 49.025 1.00 11.57 110 GLY B O 1
ATOM 3341 N N . TYR B 1 111 ? 23.500 57.598 47.170 1.00 9.41 111 TYR B N 1
ATOM 3342 C CA . TYR B 1 111 ? 23.062 58.852 47.790 1.00 10.41 111 TYR B CA 1
ATOM 3343 C C . TYR B 1 111 ? 21.579 58.854 48.151 1.00 10.44 111 TYR B C 1
ATOM 3344 O O . TYR B 1 111 ? 21.130 59.650 48.991 1.00 11.65 111 TYR B O 1
ATOM 3353 N N . GLY B 1 112 ? 20.815 57.982 47.498 1.00 11.02 112 GLY B N 1
ATOM 3354 C CA . GLY B 1 112 ? 19.391 57.822 47.772 1.00 11.08 112 GLY B CA 1
ATOM 3355 C C . GLY B 1 112 ? 18.448 58.330 46.700 1.00 11.53 112 GLY B C 1
ATOM 3356 O O . GLY B 1 112 ? 17.238 58.419 46.938 1.00 11.14 112 GLY B O 1
ATOM 3357 N N . PHE B 1 113 ? 18.962 58.684 45.525 1.00 11.08 113 PHE B N 1
ATOM 3358 C CA . PHE B 1 113 ? 18.065 59.065 44.434 1.00 11.73 113 PHE B CA 1
ATOM 3359 C C . PHE B 1 113 ? 17.128 57.915 44.145 1.00 13.77 113 PHE B C 1
ATOM 3360 O O . PHE B 1 113 ? 17.575 56.789 44.028 1.00 14.39 113 PHE B O 1
ATOM 3368 N N . GLN B 1 114 ? 15.849 58.253 44.025 1.00 14.57 114 GLN B N 1
ATOM 3369 C CA . GLN B 1 114 ? 14.736 57.299 43.917 1.00 16.04 114 GLN B CA 1
ATOM 3370 C C . GLN B 1 114 ? 14.746 56.537 42.578 1.00 14.25 114 GLN B C 1
ATOM 3371 O O . GLN B 1 114 ? 14.415 55.356 42.510 1.00 14.50 114 GLN B O 1
ATOM 3377 N N . ASP B 1 115 ? 15.069 57.250 41.510 1.00 11.63 115 ASP B N 1
ATOM 3378 C CA . ASP B 1 115 ? 14.948 56.721 40.164 1.00 10.84 115 ASP B CA 1
ATOM 3379 C C . ASP B 1 115 ? 16.070 57.320 39.355 1.00 10.61 115 ASP B C 1
ATOM 3380 O O . ASP B 1 115 ? 16.032 58.483 38.998 1.00 11.99 115 ASP B O 1
ATOM 3385 N N . VAL B 1 116 ? 17.067 56.496 39.098 1.00 8.97 116 VAL B N 1
ATOM 3386 C CA . VAL B 1 116 ? 18.308 56.923 38.422 1.00 8.71 116 VAL B CA 1
ATOM 3387 C C . VAL B 1 116 ? 18.352 56.322 37.025 1.00 9.46 116 VAL B C 1
ATOM 3388 O O . VAL B 1 116 ? 18.236 55.119 36.849 1.00 9.89 116 VAL B O 1
ATOM 3392 N N . VAL B 1 117 ? 18.534 57.172 36.033 1.00 8.35 117 VAL B N 1
ATOM 3393 C CA . VAL B 1 117 ? 18.712 56.736 34.645 1.00 8.03 117 VAL B CA 1
ATOM 3394 C C . VAL B 1 117 ? 20.089 57.225 34.237 1.00 8.17 117 VAL B C 1
ATOM 3395 O O . VAL B 1 117 ? 20.413 58.391 34.415 1.00 8.60 117 VAL B O 1
ATOM 3399 N N . HIS B 1 118 ? 20.899 56.332 33.680 1.00 7.89 118 HIS B N 1
ATOM 3400 C CA . HIS B 1 118 ? 22.222 56.683 33.122 1.00 7.48 118 HIS B CA 1
ATOM 3401 C C . HIS B 1 118 ? 22.029 56.980 31.638 1.00 7.25 118 HIS B C 1
ATOM 3402 O O . HIS B 1 118 ? 21.091 56.478 31.005 1.00 6.51 118 HIS B O 1
ATOM 3409 N N . GLN B 1 119 ? 22.915 57.800 31.058 1.00 7.22 119 GLN B N 1
ATOM 3410 C CA . GLN B 1 119 ? 22.727 58.150 29.650 1.00 7.78 119 GLN B CA 1
ATOM 3411 C C . GLN B 1 119 ? 22.788 56.941 28.722 1.00 7.69 119 GLN B C 1
ATOM 3412 O O . GLN B 1 119 ? 22.112 56.885 27.718 1.00 7.59 119 GLN B O 1
ATOM 3418 N N . THR B 1 120 ? 23.558 55.932 29.099 1.00 7.95 120 THR B N 1
ATOM 3419 C CA . THR B 1 120 ? 23.656 54.721 28.270 1.00 7.68 120 THR B CA 1
ATOM 3420 C C . THR B 1 120 ? 22.348 53.938 28.212 1.00 7.82 120 THR B C 1
ATOM 3421 O O . THR B 1 120 ? 22.131 53.151 27.284 1.00 8.34 120 THR B O 1
ATOM 3425 N N . ASP B 1 121 ? 21.488 54.129 29.205 1.00 7.77 121 ASP B N 1
ATOM 3426 C CA . ASP B 1 121 ? 20.183 53.465 29.211 1.00 7.23 121 ASP B CA 1
ATOM 3427 C C . ASP B 1 121 ? 19.308 53.949 28.081 1.00 7.49 121 ASP B C 1
ATOM 3428 O O . ASP B 1 121 ? 18.497 53.207 27.564 1.00 8.34 121 ASP B O 1
ATOM 3433 N N . ILE B 1 122 ? 19.508 55.195 27.671 1.00 7.90 122 ILE B N 1
ATOM 3434 C CA . ILE B 1 122 ? 18.779 55.774 26.529 1.00 7.82 122 ILE B CA 1
ATOM 3435 C C . ILE B 1 122 ? 19.319 55.217 25.199 1.00 7.14 122 ILE B C 1
ATOM 3436 O O . ILE B 1 122 ? 18.543 54.910 24.291 1.00 7.44 122 ILE B O 1
ATOM 3441 N N . VAL B 1 123 ? 20.637 55.037 25.109 1.00 7.05 123 VAL B N 1
ATOM 3442 C CA . VAL B 1 123 ? 21.269 54.420 23.970 1.00 7.25 123 VAL B CA 1
ATOM 3443 C C . VAL B 1 123 ? 20.806 52.967 23.828 1.00 8.20 123 VAL B C 1
ATOM 3444 O O . VAL B 1 123 ? 20.488 52.515 22.731 1.00 9.08 123 VAL B O 1
ATOM 3448 N N . ARG B 1 124 ? 20.720 52.242 24.939 1.00 7.91 124 ARG B N 1
ATOM 3449 C CA . ARG B 1 124 ? 20.203 50.866 24.925 1.00 7.95 124 ARG B CA 1
ATOM 3450 C C . ARG B 1 124 ? 18.776 50.819 24.328 1.00 7.71 124 ARG B C 1
ATOM 3451 O O . ARG B 1 124 ? 18.441 49.969 23.489 1.00 9.30 124 ARG B O 1
ATOM 3459 N N . TYR B 1 125 ? 17.923 51.717 24.808 1.00 6.37 125 TYR B N 1
ATOM 3460 C CA . TYR B 1 125 ? 16.526 51.808 24.374 1.00 6.50 125 TYR B CA 1
ATOM 3461 C C . TYR B 1 125 ? 16.367 52.086 22.862 1.00 6.45 125 TYR B C 1
ATOM 3462 O O . TYR B 1 125 ? 15.557 51.464 22.203 1.00 7.69 125 TYR B O 1
ATOM 3471 N N . ASN B 1 126 ? 17.171 52.996 22.329 1.00 6.23 126 ASN B N 1
ATOM 3472 C CA . ASN B 1 126 ? 17.074 53.337 20.908 1.00 6.72 126 ASN B CA 1
ATOM 3473 C C . ASN B 1 126 ? 18.387 53.905 20.432 1.00 7.56 126 ASN B C 1
ATOM 3474 O O . ASN B 1 126 ? 18.693 55.078 20.674 1.00 6.43 126 ASN B O 1
ATOM 3479 N N . ARG B 1 127 ? 19.170 53.074 19.741 1.00 7.88 127 ARG B N 1
ATOM 3480 C CA . ARG B 1 127 ? 20.481 53.554 19.259 1.00 9.03 127 ARG B CA 1
ATOM 3481 C C . ARG B 1 127 ? 20.371 54.755 18.330 1.00 8.15 127 ARG B C 1
ATOM 3482 O O . ARG B 1 127 ? 21.324 55.583 18.249 1.00 9.11 127 ARG B O 1
ATOM 3490 N N . ASP B 1 128 ? 19.231 54.899 17.655 1.00 6.57 128 ASP B N 1
ATOM 3491 C CA . ASP B 1 128 ? 19.081 56.038 16.722 1.00 7.22 128 ASP B CA 1
ATOM 3492 C C . ASP B 1 128 ? 18.976 57.405 17.403 1.00 5.01 128 ASP B C 1
ATOM 3493 O O . ASP B 1 128 ? 19.097 58.458 16.749 1.00 4.64 128 ASP B O 1
ATOM 3498 N N . ILE B 1 129 ? 18.751 57.410 18.716 1.00 6.27 129 ILE B N 1
ATOM 3499 C CA . ILE B 1 129 ? 18.780 58.655 19.458 1.00 5.93 129 ILE B CA 1
ATOM 3500 C C . ILE B 1 129 ? 20.188 59.257 19.435 1.00 6.12 129 ILE B C 1
ATOM 3501 O O . ILE B 1 129 ? 20.351 60.467 19.429 1.00 6.75 129 ILE B O 1
ATOM 3506 N N . ALA B 1 130 ? 21.200 58.398 19.414 1.00 5.62 130 ALA B N 1
ATOM 3507 C CA . ALA B 1 130 ? 22.600 58.867 19.450 1.00 5.37 130 ALA B CA 1
ATOM 3508 C C . ALA B 1 130 ? 23.369 58.282 18.292 1.00 6.09 130 ALA B C 1
ATOM 3509 O O . ALA B 1 130 ? 24.136 57.310 18.452 1.00 6.40 130 ALA B O 1
ATOM 3511 N N . PRO B 1 131 ? 23.200 58.855 17.089 1.00 6.65 131 PRO B N 1
ATOM 3512 C CA . PRO B 1 131 ? 23.779 58.210 15.917 1.00 7.02 131 PRO B CA 1
ATOM 3513 C C . PRO B 1 131 ? 25.292 58.144 15.958 1.00 6.85 131 PRO B C 1
ATOM 3514 O O . PRO B 1 131 ? 25.866 57.309 15.240 1.00 6.49 131 PRO B O 1
ATOM 3518 N N . PHE B 1 132 ? 25.933 59.032 16.722 1.00 5.70 132 PHE B N 1
ATOM 3519 C CA . PHE B 1 132 ? 27.402 59.059 16.757 1.00 6.05 132 PHE B CA 1
ATOM 3520 C C . PHE B 1 132 ? 27.955 58.523 18.077 1.00 4.87 132 PHE B C 1
ATOM 3521 O O . PHE B 1 132 ? 29.122 58.781 18.439 1.00 6.95 132 PHE B O 1
ATOM 3529 N N . SER B 1 133 ? 27.148 57.739 18.790 1.00 5.28 133 SER B N 1
ATOM 3530 C CA . SER B 1 133 ? 27.645 56.975 19.917 1.00 5.17 133 SER B CA 1
ATOM 3531 C C . SER B 1 133 ? 28.739 56.026 19.446 1.00 5.57 133 SER B C 1
ATOM 3532 O O . SER B 1 133 ? 28.606 55.366 18.416 1.00 7.07 133 SER B O 1
ATOM 3535 N N . GLY B 1 134 ? 29.806 55.935 20.238 1.00 4.98 134 GLY B N 1
ATOM 3536 C CA . GLY B 1 134 ? 30.862 54.990 20.007 1.00 4.82 134 GLY B CA 1
ATOM 3537 C C . GLY B 1 134 ? 30.736 53.693 20.792 1.00 5.38 134 GLY B C 1
ATOM 3538 O O . GLY B 1 134 ? 31.639 52.876 20.781 1.00 5.01 134 GLY B O 1
ATOM 3539 N N . LEU B 1 135 ? 29.627 53.510 21.499 1.00 7.11 135 LEU B N 1
ATOM 3540 C CA . LEU B 1 135 ? 29.473 52.307 22.295 1.00 7.66 135 LEU B CA 1
ATOM 3541 C C . LEU B 1 135 ? 29.400 51.054 21.446 1.00 6.89 135 LEU B C 1
ATOM 3542 O O . LEU B 1 135 ? 28.537 50.949 20.544 1.00 8.43 135 LEU B O 1
ATOM 3547 N N . SER B 1 136 ? 30.262 50.073 21.752 1.00 7.17 136 SER B N 1
ATOM 3548 C CA . SER B 1 136 ? 30.127 48.771 21.101 1.00 7.43 136 SER B CA 1
ATOM 3549 C C . SER B 1 136 ? 28.907 48.079 21.702 1.00 8.42 136 SER B C 1
ATOM 3550 O O . SER B 1 136 ? 28.447 48.453 22.788 1.00 8.61 136 SER B O 1
ATOM 3553 N N . ASP B 1 137 ? 28.408 47.049 21.018 1.00 8.77 137 ASP B N 1
ATOM 3554 C CA . ASP B 1 137 ? 27.302 46.249 21.565 1.00 8.65 137 ASP B CA 1
ATOM 3555 C C . ASP B 1 137 ? 27.658 45.717 22.955 1.00 8.39 137 ASP B C 1
ATOM 3556 O O . ASP B 1 137 ? 26.825 45.752 23.871 1.00 8.05 137 ASP B O 1
ATOM 3561 N N . GLU B 1 138 ? 28.895 45.275 23.152 1.00 8.05 138 GLU B N 1
ATOM 3562 C CA . GLU B 1 138 ? 29.328 44.798 24.466 1.00 9.07 138 GLU B CA 1
ATOM 3563 C C . GLU B 1 138 ? 29.319 45.890 25.521 1.00 7.46 138 GLU B C 1
ATOM 3564 O O . GLU B 1 138 ? 28.914 45.654 26.643 1.00 8.25 138 GLU B O 1
ATOM 3570 N N . GLN B 1 139 ? 29.739 47.109 25.165 1.00 7.74 139 GLN B N 1
ATOM 3571 C CA . GLN B 1 139 ? 29.703 48.209 26.110 1.00 7.64 139 GLN B CA 1
ATOM 3572 C C . GLN B 1 139 ? 28.288 48.591 26.474 1.00 7.94 139 GLN B C 1
ATOM 3573 O O . GLN B 1 139 ? 27.999 48.849 27.640 1.00 9.38 139 GLN B O 1
ATOM 3579 N N . VAL B 1 140 ? 27.390 48.622 25.492 1.00 9.48 140 VAL B N 1
ATOM 3580 C CA . VAL B 1 140 ? 25.975 48.873 25.806 1.00 8.59 140 VAL B CA 1
ATOM 3581 C C . VAL B 1 140 ? 25.470 47.862 26.822 1.00 8.44 140 VAL B C 1
ATOM 3582 O O . VAL B 1 140 ? 24.850 48.242 27.818 1.00 8.85 140 VAL B O 1
ATOM 3594 N N . GLU B 1 142 ? 27.110 46.042 29.016 1.00 10.62 142 GLU B N 1
ATOM 3595 C CA . GLU B 1 142 ? 27.748 46.152 30.313 1.00 10.56 142 GLU B CA 1
ATOM 3596 C C . GLU B 1 142 ? 27.320 47.395 31.070 1.00 9.74 142 GLU B C 1
ATOM 3597 O O . GLU B 1 142 ? 27.071 47.341 32.275 1.00 10.21 142 GLU B O 1
ATOM 3603 N N . TYR B 1 143 ? 27.267 48.530 30.387 1.00 9.46 143 TYR B N 1
ATOM 3604 C CA . TYR B 1 143 ? 27.124 49.817 31.055 1.00 8.72 143 TYR B CA 1
ATOM 3605 C C . TYR B 1 143 ? 25.700 50.162 31.418 1.00 8.64 143 TYR B C 1
ATOM 3606 O O . TYR B 1 143 ? 25.471 50.851 32.422 1.00 9.46 143 TYR B O 1
ATOM 3615 N N . SER B 1 144 ? 24.754 49.715 30.579 1.00 8.29 144 SER B N 1
ATOM 3616 C CA . SER B 1 144 ? 23.388 50.168 30.649 1.00 8.05 144 SER B CA 1
ATOM 3617 C C . SER B 1 144 ? 22.459 49.132 31.242 1.00 8.52 144 SER B C 1
ATOM 3618 O O . SER B 1 144 ? 22.816 47.963 31.415 1.00 8.66 144 SER B O 1
ATOM 3621 N N . ARG B 1 145 ? 21.272 49.609 31.582 1.00 8.67 145 ARG B N 1
ATOM 3622 C CA . ARG B 1 145 ? 20.205 48.796 32.171 1.00 9.32 145 ARG B CA 1
ATOM 3623 C C . ARG B 1 145 ? 18.883 49.008 31.417 1.00 10.50 145 ARG B C 1
ATOM 3624 O O . ARG B 1 145 ? 18.651 50.060 30.825 1.00 8.70 145 ARG B O 1
ATOM 3632 N N . ASP B 1 146 ? 17.987 48.012 31.475 1.00 10.08 146 ASP B N 1
ATOM 3633 C CA . ASP B 1 146 ? 16.608 48.205 30.964 1.00 11.78 146 ASP B CA 1
ATOM 3634 C C . ASP B 1 146 ? 15.825 49.011 31.993 1.00 12.08 146 ASP B C 1
ATOM 3635 O O . ASP B 1 146 ? 15.778 48.695 33.186 1.00 14.39 146 ASP B O 1
ATOM 3640 N N . ILE B 1 147 ? 15.219 50.086 31.518 1.00 10.80 147 ILE B N 1
ATOM 3641 C CA . ILE B 1 147 ? 14.420 50.965 32.345 1.00 10.82 147 ILE B CA 1
ATOM 3642 C C . ILE B 1 147 ? 12.994 50.920 31.769 1.00 10.13 147 ILE B C 1
ATOM 3643 O O . ILE B 1 147 ? 12.751 51.515 30.729 1.00 10.15 147 ILE B O 1
ATOM 3648 N N . PRO B 1 148 ? 12.075 50.184 32.415 1.00 10.46 148 PRO B N 1
ATOM 3649 C CA . PRO B 1 148 ? 10.821 49.894 31.759 1.00 9.79 148 PRO B CA 1
ATOM 3650 C C . PRO B 1 148 ? 9.863 51.094 31.593 1.00 10.13 148 PRO B C 1
ATOM 3651 O O . PRO B 1 148 ? 8.963 51.044 30.754 1.00 9.71 148 PRO B O 1
ATOM 3655 N N . ASP B 1 149 ? 10.058 52.158 32.376 1.00 9.97 149 ASP B N 1
ATOM 3656 C CA . ASP B 1 149 ? 9.262 53.384 32.306 1.00 10.52 149 ASP B CA 1
ATOM 3657 C C . ASP B 1 149 ? 10.142 54.546 31.871 1.00 10.33 149 ASP B C 1
ATOM 3658 O O . ASP B 1 149 ? 9.907 55.701 32.208 1.00 11.19 149 ASP B O 1
ATOM 3663 N N . LEU B 1 150 ? 11.137 54.254 31.056 1.00 9.86 150 LEU B N 1
ATOM 3664 C CA . LEU B 1 150 ? 12.007 55.295 30.533 1.00 10.16 150 LEU B CA 1
ATOM 3665 C C . LEU B 1 150 ? 11.220 56.356 29.763 1.00 11.76 150 LEU B C 1
ATOM 3666 O O . LEU B 1 150 ? 11.535 57.536 29.847 1.00 12.32 150 LEU B O 1
ATOM 3671 N N . THR B 1 151 ? 10.192 55.937 29.043 1.00 11.63 151 THR B N 1
ATOM 3672 C CA . THR B 1 151 ? 9.440 56.835 28.156 1.00 12.53 151 THR B CA 1
ATOM 3673 C C . THR B 1 151 ? 8.138 57.370 28.727 1.00 13.05 151 THR B C 1
ATOM 3674 O O . THR B 1 151 ? 7.503 58.205 28.102 1.00 14.21 151 THR B O 1
ATOM 3678 N N . THR B 1 152 ? 7.716 56.839 29.867 1.00 12.99 152 THR B N 1
ATOM 3679 C CA . THR B 1 152 ? 6.420 57.162 30.435 1.00 12.97 152 THR B CA 1
ATOM 3680 C C . THR B 1 152 ? 6.526 57.970 31.718 1.00 12.58 152 THR B C 1
ATOM 3681 O O . THR B 1 152 ? 5.538 58.572 32.134 1.00 13.66 152 THR B O 1
ATOM 3685 N N . LYS B 1 153 ? 7.679 57.969 32.373 1.00 10.99 153 LYS B N 1
ATOM 3686 C CA . LYS B 1 153 ? 7.873 58.775 33.570 1.00 10.87 153 LYS B CA 1
ATOM 3687 C C . LYS B 1 153 ? 8.810 59.926 33.249 1.00 10.23 153 LYS B C 1
ATOM 3688 O O . LYS B 1 153 ? 9.852 59.727 32.703 1.00 9.89 153 LYS B O 1
ATOM 3694 N N . LYS B 1 154 ? 8.433 61.128 33.608 1.00 9.43 154 LYS B N 1
ATOM 3695 C CA . LYS B 1 154 ? 9.229 62.286 33.236 1.00 9.69 154 LYS B CA 1
ATOM 3696 C C . LYS B 1 154 ? 10.559 62.317 34.001 1.00 8.62 154 LYS B C 1
ATOM 3697 O O . LYS B 1 154 ? 10.667 61.806 35.097 1.00 8.21 154 LYS B O 1
ATOM 3703 N N . PHE B 1 155 ? 11.572 62.894 33.388 1.00 7.16 155 PHE B N 1
ATOM 3704 C CA . PHE B 1 155 ? 12.788 63.191 34.077 1.00 7.33 155 PHE B CA 1
ATOM 3705 C C . PHE B 1 155 ? 12.618 64.500 34.819 1.00 7.76 155 PHE B C 1
ATOM 3706 O O . PHE B 1 155 ? 11.954 65.403 34.321 1.00 9.28 155 PHE B O 1
ATOM 3714 N N . ASP B 1 156 ? 13.192 64.606 36.022 1.00 8.05 156 ASP B N 1
ATOM 3715 C CA . ASP B 1 156 ? 13.067 65.837 36.807 1.00 8.75 156 ASP B CA 1
ATOM 3716 C C . ASP B 1 156 ? 14.313 66.730 36.809 1.00 8.14 156 ASP B C 1
ATOM 3717 O O . ASP B 1 156 ? 14.234 67.929 37.107 1.00 8.94 156 ASP B O 1
ATOM 3722 N N . ALA B 1 157 ? 15.468 66.168 36.478 1.00 7.70 157 ALA B N 1
ATOM 3723 C CA . ALA B 1 157 ? 16.708 66.959 36.394 1.00 7.28 157 ALA B CA 1
ATOM 3724 C C . ALA B 1 157 ? 17.783 66.137 35.694 1.00 7.16 157 ALA B C 1
ATOM 3725 O O . ALA B 1 157 ? 17.749 64.911 35.685 1.00 6.60 157 ALA B O 1
ATOM 3727 N N . VAL B 1 158 ? 18.749 66.857 35.157 1.00 6.13 158 VAL B N 1
ATOM 3728 C CA . VAL B 1 158 ? 19.971 66.289 34.616 1.00 6.32 158 VAL B CA 1
ATOM 3729 C C . VAL B 1 158 ? 21.088 66.652 35.587 1.00 6.26 158 VAL B C 1
ATOM 3730 O O . VAL B 1 158 ? 21.317 67.847 35.845 1.00 5.81 158 VAL B O 1
ATOM 3734 N N . LEU B 1 159 ? 21.812 65.646 36.077 1.00 6.14 159 LEU B N 1
ATOM 3735 C CA . LEU B 1 159 ? 22.949 65.871 37.002 1.00 6.56 159 LEU B CA 1
ATOM 3736 C C . LEU B 1 159 ? 24.178 65.287 36.387 1.00 5.58 159 LEU B C 1
ATOM 3737 O O . LEU B 1 159 ? 24.285 64.087 36.219 1.00 6.12 159 LEU B O 1
ATOM 3742 N N . VAL B 1 160 ? 25.156 66.136 36.078 1.00 5.42 160 VAL B N 1
ATOM 3743 C CA . VAL B 1 160 ? 26.407 65.627 35.527 1.00 5.51 160 VAL B CA 1
ATOM 3744 C C . VAL B 1 160 ? 27.340 65.344 36.717 1.00 5.76 160 VAL B C 1
ATOM 3745 O O . VAL B 1 160 ? 27.816 66.265 37.417 1.00 5.32 160 VAL B O 1
ATOM 3749 N N . PHE B 1 161 ? 27.604 64.058 36.928 1.00 6.31 161 PHE B N 1
ATOM 3750 C CA . PHE B 1 161 ? 28.400 63.596 38.047 1.00 5.89 161 PHE B CA 1
ATOM 3751 C C . PHE B 1 161 ? 29.887 63.708 37.762 1.00 6.36 161 PHE B C 1
ATOM 3752 O O . PHE B 1 161 ? 30.666 64.057 38.632 1.00 7.54 161 PHE B O 1
ATOM 3760 N N . ASN B 1 162 ? 30.274 63.309 36.568 1.00 6.22 162 ASN B N 1
ATOM 3761 C CA . ASN B 1 162 ? 31.671 63.449 36.112 1.00 6.75 162 ASN B CA 1
ATOM 3762 C C . ASN B 1 162 ? 31.688 63.458 34.597 1.00 6.65 162 ASN B C 1
ATOM 3763 O O . ASN B 1 162 ? 30.627 63.481 33.985 1.00 6.60 162 ASN B O 1
ATOM 3768 N N . ASP B 1 163 ? 32.875 63.489 33.985 1.00 8.08 163 ASP B N 1
ATOM 3769 C CA . ASP B 1 163 ? 32.957 63.505 32.522 1.00 8.54 163 ASP B CA 1
ATOM 3770 C C . ASP B 1 163 ? 32.567 62.111 31.980 1.00 8.26 163 ASP B C 1
ATOM 3771 O O . ASP B 1 163 ? 33.202 61.127 32.314 1.00 7.59 163 ASP B O 1
ATOM 3776 N N . PRO B 1 164 ? 31.501 62.027 31.174 1.00 7.26 164 PRO B N 1
ATOM 3777 C CA . PRO B 1 164 ? 31.183 60.778 30.521 1.00 7.33 164 PRO B CA 1
ATOM 3778 C C . PRO B 1 164 ? 32.190 60.543 29.378 1.00 7.30 164 PRO B C 1
ATOM 3779 O O . PRO B 1 164 ? 32.951 61.453 29.034 1.00 7.77 164 PRO B O 1
ATOM 3783 N N . HIS B 1 165 ? 32.241 59.337 28.837 1.00 7.64 165 HIS B N 1
ATOM 3784 C CA . HIS B 1 165 ? 33.211 58.939 27.852 1.00 6.87 165 HIS B CA 1
ATOM 3785 C C . HIS B 1 165 ? 32.595 58.611 26.490 1.00 8.21 165 HIS B C 1
ATOM 3786 O O . HIS B 1 165 ? 33.105 57.752 25.797 1.00 7.96 165 HIS B O 1
ATOM 3793 N N . ASP B 1 166 ? 31.549 59.332 26.083 1.00 7.50 166 ASP B N 1
ATOM 3794 C CA . ASP B 1 166 ? 30.938 59.119 24.755 1.00 7.06 166 ASP B CA 1
ATOM 3795 C C . ASP B 1 166 ? 30.213 60.375 24.290 1.00 6.26 166 ASP B C 1
ATOM 3796 O O . ASP B 1 166 ? 28.988 60.384 24.099 1.00 6.57 166 ASP B O 1
ATOM 3801 N N . TRP B 1 167 ? 30.983 61.451 24.115 1.00 5.57 167 TRP B N 1
ATOM 3802 C CA . TRP B 1 167 ? 30.362 62.759 24.130 1.00 4.90 167 TRP B CA 1
ATOM 3803 C C . TRP B 1 167 ? 29.315 63.046 23.051 1.00 5.40 167 TRP B C 1
ATOM 3804 O O . TRP B 1 167 ? 28.450 63.866 23.286 1.00 6.21 167 TRP B O 1
ATOM 3815 N N . ALA B 1 168 ? 29.417 62.454 21.853 1.00 6.86 168 ALA B N 1
ATOM 3816 C CA . ALA B 1 168 ? 28.396 62.725 20.861 1.00 6.88 168 ALA B CA 1
ATOM 3817 C C . ALA B 1 168 ? 27.063 62.195 21.330 1.00 7.38 168 ALA B C 1
ATOM 3818 O O . ALA B 1 168 ? 26.024 62.845 21.129 1.00 8.28 168 ALA B O 1
ATOM 3820 N N . ALA B 1 169 ? 27.063 61.058 22.007 1.00 6.51 169 ALA B N 1
ATOM 3821 C CA . ALA B 1 169 ? 25.823 60.589 22.616 1.00 6.85 169 ALA B CA 1
ATOM 3822 C C . ALA B 1 169 ? 25.419 61.398 23.843 1.00 7.71 169 ALA B C 1
ATOM 3823 O O . ALA B 1 169 ? 24.254 61.747 24.014 1.00 7.19 169 ALA B O 1
ATOM 3825 N N . ASP B 1 170 ? 26.372 61.618 24.738 1.00 6.41 170 ASP B N 1
ATOM 3826 C CA . ASP B 1 170 ? 26.119 62.317 25.999 1.00 6.60 170 ASP B CA 1
ATOM 3827 C C . ASP B 1 170 ? 25.523 63.704 25.751 1.00 6.33 170 ASP B C 1
ATOM 3828 O O . ASP B 1 170 ? 24.523 64.108 26.350 1.00 7.22 170 ASP B O 1
ATOM 3833 N N . ILE B 1 171 ? 26.116 64.438 24.824 1.00 5.90 171 ILE B N 1
ATOM 3834 C CA . ILE B 1 171 ? 25.674 65.793 24.535 1.00 6.31 171 ILE B CA 1
ATOM 3835 C C . ILE B 1 171 ? 24.283 65.808 23.832 1.00 5.72 171 ILE B C 1
ATOM 3836 O O . ILE B 1 171 ? 23.413 66.636 24.120 1.00 6.95 171 ILE B O 1
ATOM 3841 N N . GLN B 1 172 ? 24.063 64.868 22.914 1.00 6.37 172 GLN B N 1
ATOM 3842 C CA . GLN B 1 172 ? 22.771 64.751 22.238 1.00 4.72 172 GLN B CA 1
ATOM 3843 C C . GLN B 1 172 ? 21.673 64.453 23.235 1.00 5.66 172 GLN B C 1
ATOM 3844 O O . GLN B 1 172 ? 20.602 65.045 23.203 1.00 5.59 172 GLN B O 1
ATOM 3850 N N . ILE B 1 173 ? 21.965 63.531 24.149 1.00 5.45 173 ILE B N 1
ATOM 3851 C CA . ILE B 1 173 ? 20.956 63.057 25.111 1.00 5.18 173 ILE B CA 1
ATOM 3852 C C . ILE B 1 173 ? 20.675 64.136 26.149 1.00 6.08 173 ILE B C 1
ATOM 3853 O O . ILE B 1 173 ? 19.521 64.381 26.473 1.00 6.01 173 ILE B O 1
ATOM 3858 N N . ILE B 1 174 ? 21.713 64.819 26.622 1.00 6.21 174 ILE B N 1
ATOM 3859 C CA . ILE B 1 174 ? 21.480 65.987 27.511 1.00 6.00 174 ILE B CA 1
ATOM 3860 C C . ILE B 1 174 ? 20.625 67.025 26.773 1.00 5.43 174 ILE B C 1
ATOM 3861 O O . ILE B 1 174 ? 19.673 67.556 27.335 1.00 5.57 174 ILE B O 1
ATOM 3866 N N . SER B 1 175 ? 20.994 67.385 25.545 1.00 5.28 175 SER B N 1
ATOM 3867 C CA . SER B 1 175 ? 20.234 68.381 24.790 1.00 7.04 175 SER B CA 1
ATOM 3868 C C . SER B 1 175 ? 18.773 68.001 24.615 1.00 6.86 175 SER B C 1
ATOM 3869 O O . SER B 1 175 ? 17.880 68.829 24.754 1.00 6.82 175 SER B O 1
ATOM 3872 N N . ASP B 1 176 ? 18.519 66.730 24.383 1.00 6.95 176 ASP B N 1
ATOM 3873 C CA . ASP B 1 176 ? 17.146 66.246 24.232 1.00 6.89 176 ASP B CA 1
ATOM 3874 C C . ASP B 1 176 ? 16.371 66.524 25.515 1.00 7.17 176 ASP B C 1
ATOM 3875 O O . ASP B 1 176 ? 15.246 66.997 25.474 1.00 7.59 176 ASP B O 1
ATOM 3880 N N . ALA B 1 177 ? 16.983 66.222 26.656 1.00 6.98 177 ALA B N 1
ATOM 3881 C CA . ALA B 1 177 ? 16.347 66.391 27.947 1.00 6.70 177 ALA B CA 1
ATOM 3882 C C . ALA B 1 177 ? 16.019 67.860 28.229 1.00 6.53 177 ALA B C 1
ATOM 3883 O O . ALA B 1 177 ? 14.910 68.181 28.674 1.00 7.17 177 ALA B O 1
ATOM 3885 N N . ILE B 1 178 ? 16.977 68.757 28.005 1.00 6.56 178 ILE B N 1
ATOM 3886 C CA . ILE B 1 178 ? 16.801 70.165 28.390 1.00 6.42 178 ILE B CA 1
ATOM 3887 C C . ILE B 1 178 ? 15.997 70.987 27.345 1.00 6.33 178 ILE B C 1
ATOM 3888 O O . ILE B 1 178 ? 15.729 72.157 27.566 1.00 8.37 178 ILE B O 1
ATOM 3893 N N . ASN B 1 179 ? 15.617 70.343 26.226 1.00 6.92 179 ASN B N 1
ATOM 3894 C CA . ASN B 1 179 ? 14.717 70.905 25.211 1.00 6.38 179 ASN B CA 1
ATOM 3895 C C . ASN B 1 179 ? 13.410 70.105 25.075 1.00 6.00 179 ASN B C 1
ATOM 3896 O O . ASN B 1 179 ? 12.620 70.363 24.168 1.00 6.46 179 ASN B O 1
ATOM 3901 N N . SER B 1 180 ? 13.185 69.153 25.994 1.00 6.53 180 SER B N 1
ATOM 3902 C CA . SER B 1 180 ? 12.027 68.282 25.925 1.00 7.55 180 SER B CA 1
ATOM 3903 C C . SER B 1 180 ? 10.759 68.991 26.330 1.00 7.53 180 SER B C 1
ATOM 3904 O O . SER B 1 180 ? 10.756 70.113 26.811 1.00 7.84 180 SER B O 1
ATOM 3907 N N . GLU B 1 181 ? 9.656 68.273 26.174 1.00 8.96 181 GLU B N 1
ATOM 3908 C CA . GLU B 1 181 ? 8.404 68.749 26.764 1.00 9.25 181 GLU B CA 1
ATOM 3909 C C . GLU B 1 181 ? 8.375 68.248 28.207 1.00 9.97 181 GLU B C 1
ATOM 3910 O O . GLU B 1 181 ? 8.005 67.082 28.474 1.00 10.57 181 GLU B O 1
ATOM 3916 N N . ASN B 1 182 ? 8.745 69.122 29.138 1.00 10.08 182 ASN B N 1
ATOM 3917 C CA . ASN B 1 182 ? 8.677 68.832 30.579 1.00 11.36 182 ASN B CA 1
ATOM 3918 C C . ASN B 1 182 ? 9.391 67.550 31.029 1.00 11.14 182 ASN B C 1
ATOM 3919 O O . ASN B 1 182 ? 8.950 66.856 31.962 1.00 12.24 182 ASN B O 1
ATOM 3924 N N . GLY B 1 183 ? 10.500 67.245 30.378 1.00 9.52 183 GLY B N 1
ATOM 3925 C CA . GLY B 1 183 ? 11.328 66.122 30.771 1.00 9.78 183 GLY B CA 1
ATOM 3926 C C . GLY B 1 183 ? 10.912 64.767 30.221 1.00 9.24 183 GLY B C 1
ATOM 3927 O O . GLY B 1 183 ? 11.478 63.747 30.605 1.00 8.97 183 GLY B O 1
ATOM 3936 N N . LEU B 1 185 ? 10.948 61.826 27.714 1.00 8.30 185 LEU B N 1
ATOM 3937 C CA . LEU B 1 185 ? 11.729 61.303 26.573 1.00 9.21 185 LEU B CA 1
ATOM 3938 C C . LEU B 1 185 ? 10.897 61.320 25.247 1.00 8.89 185 LEU B C 1
ATOM 3939 O O . LEU B 1 185 ? 9.670 61.224 25.241 1.00 9.22 185 LEU B O 1
ATOM 3944 N N . ASN B 1 186 ? 11.613 61.441 24.124 1.00 7.69 186 ASN B N 1
ATOM 3945 C CA . ASN B 1 186 ? 11.027 61.426 22.779 1.00 7.71 186 ASN B CA 1
ATOM 3946 C C . ASN B 1 186 ? 10.115 62.618 22.481 1.00 8.30 186 ASN B C 1
ATOM 3947 O O . ASN B 1 186 ? 9.227 62.502 21.637 1.00 8.63 186 ASN B O 1
ATOM 3952 N N . THR B 1 187 ? 10.366 63.750 23.146 1.00 8.49 187 THR B N 1
ATOM 3953 C CA . THR B 1 187 ? 9.616 64.982 22.935 1.00 8.65 187 THR B CA 1
ATOM 3954 C C . THR B 1 187 ? 10.580 66.162 22.714 1.00 8.55 187 THR B C 1
ATOM 3955 O O . THR B 1 187 ? 11.729 66.151 23.169 1.00 8.14 187 THR B O 1
ATOM 3959 N N . LEU B 1 188 ? 10.044 67.188 22.056 1.00 8.75 188 LEU B N 1
ATOM 3960 C CA . LEU B 1 188 ? 10.764 68.432 21.787 1.00 8.61 188 LEU B CA 1
ATOM 3961 C C . LEU B 1 188 ? 9.778 69.585 21.930 1.00 8.73 188 LEU B C 1
ATOM 3962 O O . LEU B 1 188 ? 8.753 69.633 21.229 1.00 9.05 188 LEU B O 1
ATOM 3967 N N . ARG B 1 189 ? 10.077 70.506 22.835 1.00 9.44 189 ARG B N 1
ATOM 3968 C CA . ARG B 1 189 ? 9.200 71.640 23.050 1.00 10.15 189 ARG B CA 1
ATOM 3969 C C . ARG B 1 189 ? 9.251 72.618 21.877 1.00 11.15 189 ARG B C 1
ATOM 3970 O O . ARG B 1 189 ? 10.243 72.662 21.120 1.00 12.09 189 ARG B O 1
ATOM 3978 N N . ASN B 1 190 ? 8.196 73.431 21.759 1.00 13.20 190 ASN B N 1
ATOM 3979 C CA . ASN B 1 190 ? 8.168 74.482 20.739 1.00 15.58 190 ASN B CA 1
ATOM 3980 C C . ASN B 1 190 ? 8.786 75.808 21.213 1.00 16.17 190 ASN B C 1
ATOM 3981 O O . ASN B 1 190 ? 9.325 76.598 20.427 1.00 17.30 190 ASN B O 1
ATOM 3986 N N . GLU B 1 191 ? 8.746 76.021 22.510 1.00 16.18 191 GLU B N 1
ATOM 3987 C CA . GLU B 1 191 ? 9.120 77.301 23.087 1.00 16.64 191 GLU B CA 1
ATOM 3988 C C . GLU B 1 191 ? 10.633 77.381 23.153 1.00 14.56 191 GLU B C 1
ATOM 3989 O O . GLU B 1 191 ? 11.275 76.427 23.494 1.00 15.94 191 GLU B O 1
ATOM 3995 N N . LYS B 1 192 ? 11.202 78.509 22.755 1.00 12.69 192 LYS B N 1
ATOM 3996 C CA . LYS B 1 192 ? 12.619 78.772 22.991 1.00 11.71 192 LYS B CA 1
ATOM 3997 C C . LYS B 1 192 ? 12.744 79.601 24.263 1.00 10.69 192 LYS B C 1
ATOM 3998 O O . LYS B 1 192 ? 12.000 80.562 24.465 1.00 11.82 192 LYS B O 1
ATOM 4004 N N . SER B 1 193 ? 13.723 79.274 25.098 1.00 9.65 193 SER B N 1
ATOM 4005 C CA . SER B 1 193 ? 13.875 79.881 26.411 1.00 9.69 193 SER B CA 1
ATOM 4006 C C . SER B 1 193 ? 15.294 79.661 26.929 1.00 9.34 193 SER B C 1
ATOM 4007 O O . SER B 1 193 ? 15.905 78.661 26.575 1.00 8.42 193 SER B O 1
ATOM 4010 N N . GLY B 1 194 ? 15.789 80.557 27.783 1.00 9.06 194 GLY B N 1
ATOM 4011 C CA . GLY B 1 194 ? 17.027 80.291 28.529 1.00 8.60 194 GLY B CA 1
ATOM 4012 C C . GLY B 1 194 ? 16.839 79.274 29.638 1.00 9.06 194 GLY B C 1
ATOM 4013 O O . GLY B 1 194 ? 17.817 78.697 30.129 1.00 9.29 194 GLY B O 1
ATOM 4014 N N . LYS B 1 195 ? 15.593 79.068 30.065 1.00 8.57 195 LYS B N 1
ATOM 4015 C CA . LYS B 1 195 ? 15.310 78.150 31.158 1.00 8.84 195 LYS B CA 1
ATOM 4016 C C . LYS B 1 195 ? 15.111 76.773 30.524 1.00 9.11 195 LYS B C 1
ATOM 4017 O O . LYS B 1 195 ? 14.211 76.583 29.687 1.00 8.33 195 LYS B O 1
ATOM 4023 N N . PRO B 1 196 ? 15.958 75.805 30.905 1.00 7.96 196 PRO B N 1
ATOM 4024 C CA . PRO B 1 196 ? 15.841 74.485 30.308 1.00 8.46 196 PRO B CA 1
ATOM 4025 C C . PRO B 1 196 ? 14.558 73.793 30.726 1.00 8.58 196 PRO B C 1
ATOM 4026 O O . PRO B 1 196 ? 13.887 74.185 31.715 1.00 8.55 196 PRO B O 1
ATOM 4030 N N . SER B 1 197 ? 14.158 72.786 29.968 1.00 8.07 197 SER B N 1
ATOM 4031 C CA . SER B 1 197 ? 12.879 72.094 30.271 1.00 7.84 197 SER B CA 1
ATOM 4032 C C . SER B 1 197 ? 12.845 71.488 31.633 1.00 7.80 197 SER B C 1
ATOM 4033 O O . SER B 1 197 ? 11.807 71.493 32.318 1.00 8.21 197 SER B O 1
ATOM 4036 N N . ILE B 1 198 ? 13.995 70.964 32.049 1.00 7.61 198 ILE B N 1
ATOM 4037 C CA . ILE B 1 198 ? 14.244 70.513 33.398 1.00 7.67 198 ILE B CA 1
ATOM 4038 C C . ILE B 1 198 ? 15.620 71.050 33.828 1.00 7.22 198 ILE B C 1
ATOM 4039 O O . ILE B 1 198 ? 16.457 71.364 32.978 1.00 7.04 198 ILE B O 1
ATOM 4044 N N . PRO B 1 199 ? 15.877 71.138 35.135 1.00 7.39 199 PRO B N 1
ATOM 4045 C CA . PRO B 1 199 ? 17.136 71.740 35.584 1.00 7.78 199 PRO B CA 1
ATOM 4046 C C . PRO B 1 199 ? 18.335 70.881 35.222 1.00 7.28 199 PRO B C 1
ATOM 4047 O O . PRO B 1 199 ? 18.197 69.646 35.115 1.00 7.31 199 PRO B O 1
ATOM 4051 N N . ILE B 1 200 ? 19.477 71.528 35.004 1.00 6.03 200 ILE B N 1
ATOM 4052 C CA . ILE B 1 200 ? 20.701 70.824 34.692 1.00 6.57 200 ILE B CA 1
ATOM 4053 C C . ILE B 1 200 ? 21.819 71.349 35.582 1.00 7.22 200 ILE B C 1
ATOM 4054 O O . ILE B 1 200 ? 21.995 72.586 35.724 1.00 7.43 200 ILE B O 1
ATOM 4059 N N . TYR B 1 201 ? 22.560 70.390 36.169 1.00 6.60 201 TYR B N 1
ATOM 4060 C CA . TYR B 1 201 ? 23.656 70.665 37.078 1.00 6.15 201 TYR B CA 1
ATOM 4061 C C . TYR B 1 201 ? 24.950 70.151 36.505 1.00 5.42 201 TYR B C 1
ATOM 4062 O O . TYR B 1 201 ? 24.985 69.028 36.010 1.00 5.95 201 TYR B O 1
ATOM 4071 N N . PHE B 1 202 ? 25.996 70.975 36.568 1.00 6.11 202 PHE B N 1
ATOM 4072 C CA . PHE B 1 202 ? 27.348 70.569 36.251 1.00 6.15 202 PHE B CA 1
ATOM 4073 C C . PHE B 1 202 ? 28.131 70.597 37.542 1.00 7.58 202 PHE B C 1
ATOM 4074 O O . PHE B 1 202 ? 27.975 71.542 38.307 1.00 8.48 202 PHE B O 1
ATOM 4082 N N . SER B 1 203 ? 28.967 69.588 37.798 1.00 6.97 203 SER B N 1
ATOM 4083 C CA . SER B 1 203 ? 29.687 69.491 39.042 1.00 6.54 203 SER B CA 1
ATOM 4084 C C . SER B 1 203 ? 31.156 69.930 38.969 1.00 6.55 203 SER B C 1
ATOM 4085 O O . SER B 1 203 ? 31.839 69.888 39.986 1.00 7.16 203 SER B O 1
ATOM 4088 N N . ASN B 1 204 ? 31.640 70.360 37.808 1.00 7.57 204 ASN B N 1
ATOM 4089 C CA . ASN B 1 204 ? 33.057 70.725 37.654 1.00 9.34 204 ASN B CA 1
ATOM 4090 C C . ASN B 1 204 ? 33.118 71.643 36.440 1.00 10.16 204 ASN B C 1
ATOM 4091 O O . ASN B 1 204 ? 32.762 71.204 35.323 1.00 11.84 204 ASN B O 1
ATOM 4096 N N . GLN B 1 205 ? 33.557 72.886 36.633 1.00 8.06 205 GLN B N 1
ATOM 4097 C CA . GLN B 1 205 ? 33.770 73.841 35.531 1.00 7.74 205 GLN B CA 1
ATOM 4098 C C . GLN B 1 205 ? 35.219 73.940 35.088 1.00 7.99 205 GLN B C 1
ATOM 4099 O O . GLN B 1 205 ? 35.585 74.904 34.448 1.00 7.24 205 GLN B O 1
ATOM 4105 N N . ASP B 1 206 ? 36.049 72.959 35.419 1.00 7.66 206 ASP B N 1
ATOM 4106 C CA . ASP B 1 206 ? 37.444 73.000 35.011 1.00 7.45 206 ASP B CA 1
ATOM 4107 C C . ASP B 1 206 ? 37.563 72.873 33.492 1.00 6.80 206 ASP B C 1
ATOM 4108 O O . ASP B 1 206 ? 37.281 71.799 32.922 1.00 7.06 206 ASP B O 1
ATOM 4113 N N . LEU B 1 207 ? 38.108 73.907 32.851 1.00 5.90 207 LEU B N 1
ATOM 4114 C CA . LEU B 1 207 ? 38.385 73.803 31.435 1.00 6.75 207 LEU B CA 1
ATOM 4115 C C . LEU B 1 207 ? 39.481 72.779 31.206 1.00 5.42 207 LEU B C 1
ATOM 4116 O O . LEU B 1 207 ? 39.393 71.958 30.282 1.00 5.48 207 LEU B O 1
ATOM 4121 N N . LEU B 1 208 ? 40.485 72.810 32.090 1.00 5.74 208 LEU B N 1
ATOM 4122 C CA . LEU B 1 208 ? 41.709 71.999 31.959 1.00 4.68 208 LEU B CA 1
ATOM 4123 C C . LEU B 1 208 ? 41.982 71.236 33.241 1.00 5.55 208 LEU B C 1
ATOM 4124 O O . LEU B 1 208 ? 41.598 71.679 34.347 1.00 5.42 208 LEU B O 1
ATOM 4129 N N . TRP B 1 209 ? 42.642 70.093 33.096 1.00 5.63 209 TRP B N 1
ATOM 4130 C CA . TRP B 1 209 ? 43.128 69.350 34.248 1.00 4.85 209 TRP B CA 1
ATOM 4131 C C . TRP B 1 209 ? 44.365 68.577 33.869 1.00 5.71 209 TRP B C 1
ATOM 4132 O O . TRP B 1 209 ? 44.726 68.477 32.689 1.00 5.03 209 TRP B O 1
ATOM 4143 N N . ALA B 1 210 ? 45.055 68.060 34.886 1.00 5.08 210 ALA B N 1
ATOM 4144 C CA . ALA B 1 210 ? 46.346 67.404 34.719 1.00 5.94 210 ALA B CA 1
ATOM 4145 C C . ALA B 1 210 ? 46.187 65.897 34.939 1.00 6.09 210 ALA B C 1
ATOM 4146 O O . ALA B 1 210 ? 45.845 65.465 36.037 1.00 6.77 210 ALA B O 1
ATOM 4148 N N . ASN B 1 211 ? 46.428 65.114 33.880 1.00 6.19 211 ASN B N 1
ATOM 4149 C CA . ASN B 1 211 ? 46.461 63.651 33.934 1.00 5.94 211 ASN B CA 1
ATOM 4150 C C . ASN B 1 211 ? 47.910 63.240 33.626 1.00 6.72 211 ASN B C 1
ATOM 4151 O O . ASN B 1 211 ? 48.805 64.078 33.696 1.00 6.64 211 ASN B O 1
ATOM 4156 N N . PRO B 1 212 ? 48.192 61.948 33.339 1.00 7.42 212 PRO B N 1
ATOM 4157 C CA . PRO B 1 212 ? 49.568 61.553 33.096 1.00 7.57 212 PRO B CA 1
ATOM 4158 C C . PRO B 1 212 ? 50.245 62.223 31.888 1.00 8.03 212 PRO B C 1
ATOM 4159 O O . PRO B 1 212 ? 51.490 62.311 31.819 1.00 9.31 212 PRO B O 1
ATOM 4163 N N . TYR B 1 213 ? 49.444 62.714 30.953 1.00 6.50 213 TYR B N 1
ATOM 4164 C CA . TYR B 1 213 ? 49.992 63.337 29.741 1.00 6.23 213 TYR B CA 1
ATOM 4165 C C . TYR B 1 213 ? 50.700 64.647 30.045 1.00 6.78 213 TYR B C 1
ATOM 4166 O O . TYR B 1 213 ? 50.311 65.372 30.969 1.00 7.63 213 TYR B O 1
ATOM 4175 N N . LYS B 1 214 ? 51.700 64.985 29.244 1.00 7.89 214 LYS B N 1
ATOM 4176 C CA . LYS B 1 214 ? 52.490 66.169 29.475 1.00 8.58 214 LYS B CA 1
ATOM 4177 C C . LYS B 1 214 ? 51.749 67.496 29.223 1.00 7.29 214 LYS B C 1
ATOM 4178 O O . LYS B 1 214 ? 52.196 68.530 29.710 1.00 8.00 214 LYS B O 1
ATOM 4184 N N . LEU B 1 215 ? 50.669 67.455 28.447 1.00 6.70 215 LEU B N 1
ATOM 4185 C CA . LEU B 1 215 ? 49.868 68.636 28.124 1.00 6.24 215 LEU B CA 1
ATOM 4186 C C . LEU B 1 215 ? 48.545 68.587 28.882 1.00 6.50 215 LEU B C 1
ATOM 4187 O O . LEU B 1 215 ? 47.902 67.535 28.976 1.00 6.39 215 LEU B O 1
ATOM 4192 N N . ASN B 1 216 ? 48.105 69.731 29.367 1.00 5.82 216 ASN B N 1
ATOM 4193 C CA . ASN B 1 216 ? 46.823 69.809 30.033 1.00 4.86 216 ASN B CA 1
ATOM 4194 C C . ASN B 1 216 ? 45.675 69.320 29.125 1.00 5.54 216 ASN B C 1
ATOM 4195 O O . ASN B 1 216 ? 45.656 69.619 27.935 1.00 6.09 216 ASN B O 1
ATOM 4200 N N . ARG B 1 217 ? 44.760 68.565 29.704 1.00 5.16 217 ARG B N 1
ATOM 4201 C CA . ARG B 1 217 ? 43.613 68.031 28.998 1.00 5.50 217 ARG B CA 1
ATOM 4202 C C . ARG B 1 217 ? 42.314 68.757 29.360 1.00 4.87 217 ARG B C 1
ATOM 4203 O O . ARG B 1 217 ? 42.181 69.315 30.439 1.00 5.21 217 ARG B O 1
ATOM 4211 N N . PHE B 1 218 ? 41.345 68.747 28.453 1.00 4.97 218 PHE B N 1
ATOM 4212 C CA . PHE B 1 218 ? 40.020 69.287 28.731 1.00 4.88 218 PHE B CA 1
ATOM 4213 C C . PHE B 1 218 ? 39.330 68.465 29.785 1.00 5.22 218 PHE B C 1
ATOM 4214 O O . PHE B 1 218 ? 39.435 67.222 29.790 1.00 6.80 218 PHE B O 1
ATOM 4222 N N . GLY B 1 219 ? 38.641 69.163 30.691 1.00 4.69 219 GLY B N 1
ATOM 4223 C CA . GLY B 1 219 ? 37.772 68.544 31.687 1.00 4.42 219 GLY B CA 1
ATOM 4224 C C . GLY B 1 219 ? 36.313 68.907 31.544 1.00 5.16 219 GLY B C 1
ATOM 4225 O O . GLY B 1 219 ? 35.843 69.357 30.502 1.00 5.46 219 GLY B O 1
ATOM 4226 N N . GLN B 1 220 ? 35.573 68.701 32.635 1.00 6.43 220 GLN B N 1
ATOM 4227 C CA . GLN B 1 220 ? 34.133 68.865 32.586 1.00 6.89 220 GLN B CA 1
ATOM 4228 C C . GLN B 1 220 ? 33.715 70.311 32.261 1.00 6.92 220 GLN B C 1
ATOM 4229 O O . GLN B 1 220 ? 32.636 70.541 31.714 1.00 7.37 220 GLN B O 1
ATOM 4235 N N . GLY B 1 221 ? 34.547 71.297 32.577 1.00 6.34 221 GLY B N 1
ATOM 4236 C CA . GLY B 1 221 ? 34.257 72.654 32.168 1.00 5.97 221 GLY B CA 1
ATOM 4237 C C . GLY B 1 221 ? 34.144 72.767 30.667 1.00 5.71 221 GLY B C 1
ATOM 4238 O O . GLY B 1 221 ? 33.283 73.497 30.163 1.00 6.53 221 GLY B O 1
ATOM 4239 N N . ALA B 1 222 ? 35.032 72.076 29.935 1.00 6.22 222 ALA B N 1
ATOM 4240 C CA . ALA B 1 222 ? 34.975 72.072 28.490 1.00 5.87 222 ALA B CA 1
ATOM 4241 C C . ALA B 1 222 ? 33.654 71.416 28.020 1.00 6.00 222 ALA B C 1
ATOM 4242 O O . ALA B 1 222 ? 32.934 71.959 27.178 1.00 6.01 222 ALA B O 1
ATOM 4244 N N . PHE B 1 223 ? 33.318 70.259 28.604 1.00 6.28 223 PHE B N 1
ATOM 4245 C CA . PHE B 1 223 ? 32.018 69.578 28.330 1.00 6.33 223 PHE B CA 1
ATOM 4246 C C . PHE B 1 223 ? 30.836 70.526 28.524 1.00 5.80 223 PHE B C 1
ATOM 4247 O O . PHE B 1 223 ? 29.932 70.614 27.679 1.00 6.10 223 PHE B O 1
ATOM 4255 N N . ARG B 1 224 ? 30.833 71.231 29.648 1.00 5.38 224 ARG B N 1
ATOM 4256 C CA . ARG B 1 224 ? 29.817 72.217 29.916 1.00 5.04 224 ARG B CA 1
ATOM 4257 C C . ARG B 1 224 ? 29.734 73.307 28.857 1.00 5.43 224 ARG B C 1
ATOM 4258 O O . ARG B 1 224 ? 28.621 73.651 28.398 1.00 6.09 224 ARG B O 1
ATOM 4266 N N . LEU B 1 225 ? 30.867 73.856 28.446 1.00 6.38 225 LEU B N 1
ATOM 4267 C CA . LEU B 1 225 ? 30.868 74.848 27.377 1.00 5.24 225 LEU B CA 1
ATOM 4268 C C . LEU B 1 225 ? 30.198 74.315 26.102 1.00 6.10 225 LEU B C 1
ATOM 4269 O O . LEU B 1 225 ? 29.542 75.054 25.391 1.00 6.11 225 LEU B O 1
ATOM 4274 N N . LEU B 1 226 ? 30.404 73.037 25.811 1.00 5.88 226 LEU B N 1
ATOM 4275 C CA . LEU B 1 226 ? 29.824 72.420 24.605 1.00 6.02 226 LEU B CA 1
ATOM 4276 C C . LEU B 1 226 ? 28.327 72.282 24.727 1.00 6.23 226 LEU B C 1
ATOM 4277 O O . LEU B 1 226 ? 27.586 72.657 23.820 1.00 6.20 226 LEU B O 1
ATOM 4282 N N . VAL B 1 227 ? 27.841 71.783 25.871 1.00 6.33 227 VAL B N 1
ATOM 4283 C CA . VAL B 1 227 ? 26.412 71.698 26.082 1.00 5.80 227 VAL B CA 1
ATOM 4284 C C . VAL B 1 227 ? 25.760 73.086 25.951 1.00 6.11 227 VAL B C 1
ATOM 4285 O O . VAL B 1 227 ? 24.738 73.264 25.289 1.00 6.60 227 VAL B O 1
ATOM 4289 N N . ARG B 1 228 ? 26.394 74.057 26.570 1.00 5.80 228 ARG B N 1
ATOM 4290 C CA . ARG B 1 228 ? 25.885 75.427 26.555 1.00 6.67 228 ARG B CA 1
ATOM 4291 C C . ARG B 1 228 ? 25.852 75.994 25.140 1.00 5.44 228 ARG B C 1
ATOM 4292 O O . ARG B 1 228 ? 24.932 76.712 24.782 1.00 7.05 228 ARG B O 1
ATOM 4300 N N . ARG B 1 229 ? 26.868 75.675 24.333 1.00 6.34 229 ARG B N 1
ATOM 4301 C CA . ARG B 1 229 ? 26.961 76.240 23.010 1.00 6.36 229 ARG B CA 1
ATOM 4302 C C . ARG B 1 229 ? 25.782 75.742 22.168 1.00 6.07 229 ARG B C 1
ATOM 4303 O O . ARG B 1 229 ? 25.196 76.512 21.395 1.00 6.09 229 ARG B O 1
ATOM 4311 N N . LEU B 1 230 ? 25.456 74.446 22.268 1.00 6.21 230 LEU B N 1
ATOM 4312 C CA . LEU B 1 230 ? 24.353 73.927 21.456 1.00 6.35 230 LEU B CA 1
ATOM 4313 C C . LEU B 1 230 ? 22.995 74.357 22.001 1.00 6.57 230 LEU B C 1
ATOM 4314 O O . LEU B 1 230 ? 22.005 74.491 21.252 1.00 7.48 230 LEU B O 1
ATOM 4319 N N . TYR B 1 231 ? 22.905 74.557 23.307 1.00 6.60 231 TYR B N 1
ATOM 4320 C CA . TYR B 1 231 ? 21.672 75.092 23.855 1.00 6.06 231 TYR B CA 1
ATOM 4321 C C . TYR B 1 231 ? 21.387 76.493 23.333 1.00 6.24 231 TYR B C 1
ATOM 4322 O O . TYR B 1 231 ? 20.248 76.826 22.967 1.00 5.59 231 TYR B O 1
ATOM 4331 N N . LEU B 1 232 ? 22.429 77.317 23.333 1.00 6.49 232 LEU B N 1
ATOM 4332 C CA . LEU B 1 232 ? 22.326 78.674 22.783 1.00 6.76 232 LEU B CA 1
ATOM 4333 C C . LEU B 1 232 ? 21.928 78.603 21.321 1.00 7.36 232 LEU B C 1
ATOM 4334 O O . LEU B 1 232 ? 21.073 79.365 20.841 1.00 7.13 232 LEU B O 1
ATOM 4339 N N . GLU B 1 233 ? 22.528 77.685 20.576 1.00 6.34 233 GLU B N 1
ATOM 4340 C CA . GLU B 1 233 ? 22.202 77.601 19.175 1.00 7.20 233 GLU B CA 1
ATOM 4341 C C . GLU B 1 233 ? 20.721 77.291 18.936 1.00 6.77 233 GLU B C 1
ATOM 4342 O O . GLU B 1 233 ? 20.069 77.882 18.070 1.00 8.81 233 GLU B O 1
ATOM 4348 N N . LEU B 1 234 ? 20.167 76.376 19.702 1.00 7.30 234 LEU B N 1
ATOM 4349 C CA . LEU B 1 234 ? 18.780 76.031 19.498 1.00 7.88 234 LEU B CA 1
ATOM 4350 C C . LEU B 1 234 ? 17.780 77.064 20.023 1.00 8.47 234 LEU B C 1
ATOM 4351 O O . LEU B 1 234 ? 16.682 77.186 19.472 1.00 10.81 234 LEU B O 1
ATOM 4356 N N . ASN B 1 235 ? 18.133 77.790 21.075 1.00 7.17 235 ASN B N 1
ATOM 4357 C CA . ASN B 1 235 ? 17.179 78.631 21.822 1.00 7.76 235 ASN B CA 1
ATOM 4358 C C . ASN B 1 235 ? 17.361 80.127 21.640 1.00 8.46 235 ASN B C 1
ATOM 4359 O O . ASN B 1 235 ? 16.431 80.896 21.898 1.00 9.98 235 ASN B O 1
ATOM 4364 N N . GLY B 1 236 ? 18.557 80.525 21.220 1.00 9.06 236 GLY B N 1
ATOM 4365 C CA . GLY B 1 236 ? 18.935 81.949 21.088 1.00 9.25 236 GLY B CA 1
ATOM 4366 C C . GLY B 1 236 ? 19.012 82.672 22.429 1.00 10.04 236 GLY B C 1
ATOM 4367 O O . GLY B 1 236 ? 18.980 83.924 22.471 1.00 12.65 236 GLY B O 1
ATOM 4368 N N . GLU B 1 237 ? 19.055 81.900 23.523 1.00 10.50 237 GLU B N 1
ATOM 4369 C CA . GLU B 1 237 ? 19.230 82.394 24.885 1.00 10.99 237 GLU B CA 1
ATOM 4370 C C . GLU B 1 237 ? 20.256 81.504 25.594 1.00 10.80 237 GLU B C 1
ATOM 4371 O O . GLU B 1 237 ? 20.291 80.296 25.341 1.00 9.57 237 GLU B O 1
ATOM 4377 N N . PRO B 1 238 ? 21.086 82.093 26.462 1.00 10.50 238 PRO B N 1
ATOM 4378 C CA . PRO B 1 238 ? 22.048 81.260 27.197 1.00 10.06 238 PRO B CA 1
ATOM 4379 C C . PRO B 1 238 ? 21.387 80.345 28.222 1.00 9.16 238 PRO B C 1
ATOM 4380 O O . PRO B 1 238 ? 20.318 80.667 28.817 1.00 8.94 238 PRO B O 1
ATOM 4384 N N . LEU B 1 239 ? 22.019 79.186 28.433 1.00 6.90 239 LEU B N 1
ATOM 4385 C CA . LEU B 1 239 ? 21.488 78.184 29.318 1.00 7.89 239 LEU B CA 1
ATOM 4386 C C . LEU B 1 239 ? 21.532 78.662 30.766 1.00 8.47 239 LEU B C 1
ATOM 4387 O O . LEU B 1 239 ? 22.603 79.037 31.291 1.00 9.22 239 LEU B O 1
ATOM 4392 N N . GLN B 1 240 ? 20.400 78.528 31.429 1.00 8.44 240 GLN B N 1
ATOM 4393 C CA . GLN B 1 240 ? 20.331 78.735 32.877 1.00 9.85 240 GLN B CA 1
ATOM 4394 C C . GLN B 1 240 ? 20.581 77.439 33.612 1.00 10.08 240 GLN B C 1
ATOM 4395 O O . GLN B 1 240 ? 19.631 76.735 33.995 1.00 13.70 240 GLN B O 1
ATOM 4401 N N . ASP B 1 241 ? 21.862 77.119 33.784 1.00 8.89 241 ASP B N 1
ATOM 4402 C CA . ASP B 1 241 ? 22.289 75.914 34.466 1.00 7.85 241 ASP B CA 1
ATOM 4403 C C . ASP B 1 241 ? 22.644 76.189 35.921 1.00 7.54 241 ASP B C 1
ATOM 4404 O O . ASP B 1 241 ? 22.668 77.357 36.384 1.00 8.71 241 ASP B O 1
ATOM 4409 N N . TYR B 1 242 ? 22.865 75.098 36.645 1.00 6.13 242 TYR B N 1
ATOM 4410 C CA . TYR B 1 242 ? 23.431 75.160 37.982 1.00 6.06 242 TYR B CA 1
ATOM 4411 C C . TYR B 1 242 ? 24.858 74.620 37.904 1.00 6.49 242 TYR B C 1
ATOM 4412 O O . TYR B 1 242 ? 25.148 73.706 37.126 1.00 6.59 242 TYR B O 1
ATOM 4421 N N . THR B 1 243 ? 25.740 75.194 38.706 1.00 6.60 243 THR B N 1
ATOM 4422 C CA . THR B 1 243 ? 27.143 74.830 38.713 1.00 8.12 243 THR B CA 1
ATOM 4423 C C . THR B 1 243 ? 27.635 74.604 40.113 1.00 7.93 243 THR B C 1
ATOM 4424 O O . THR B 1 243 ? 27.356 75.407 41.009 1.00 10.33 243 THR B O 1
ATOM 4428 N N . LEU B 1 244 ? 28.288 73.485 40.338 1.00 7.58 244 LEU B N 1
ATOM 4429 C CA . LEU B 1 244 ? 29.010 73.269 41.565 1.00 8.74 244 LEU B CA 1
ATOM 4430 C C . LEU B 1 244 ? 30.432 72.801 41.284 1.00 7.44 244 LEU B C 1
ATOM 4431 O O . LEU B 1 244 ? 30.878 72.906 40.214 1.00 8.14 244 LEU B O 1
ATOM 4436 N N . GLY B 1 245 ? 31.133 72.390 42.316 1.00 7.06 245 GLY B N 1
ATOM 4437 C CA . GLY B 1 245 ? 32.570 72.113 42.186 1.00 6.74 245 GLY B CA 1
ATOM 4438 C C . GLY B 1 245 ? 33.385 73.351 42.527 1.00 6.76 245 GLY B C 1
ATOM 4439 O O . GLY B 1 245 ? 32.858 74.458 42.551 1.00 7.41 245 GLY B O 1
ATOM 4440 N N . LYS B 1 246 ? 34.672 73.170 42.816 1.00 6.89 246 LYS B N 1
ATOM 4441 C CA . LYS B 1 246 ? 35.548 74.340 42.943 1.00 6.89 246 LYS B CA 1
ATOM 4442 C C . LYS B 1 246 ? 35.428 75.133 41.615 1.00 6.24 246 LYS B C 1
ATOM 4443 O O . LYS B 1 246 ? 35.410 74.546 40.532 1.00 6.26 246 LYS B O 1
ATOM 4449 N N . PRO B 1 247 ? 35.423 76.470 41.661 1.00 6.75 247 PRO B N 1
ATOM 4450 C CA . PRO B 1 247 ? 35.626 77.356 42.803 1.00 6.91 247 PRO B CA 1
ATOM 4451 C C . PRO B 1 247 ? 34.370 77.801 43.552 1.00 8.04 247 PRO B C 1
ATOM 4452 O O . PRO B 1 247 ? 34.447 78.751 44.347 1.00 8.17 247 PRO B O 1
ATOM 4456 N N . THR B 1 248 ? 33.235 77.145 43.302 1.00 6.99 248 THR B N 1
ATOM 4457 C CA . THR B 1 248 ? 31.973 77.631 43.834 1.00 6.74 248 THR B CA 1
ATOM 4458 C C . THR B 1 248 ? 31.889 77.647 45.355 1.00 7.21 248 THR B C 1
ATOM 4459 O O . THR B 1 248 ? 32.427 76.771 46.050 1.00 8.32 248 THR B O 1
ATOM 4463 N N . LYS B 1 249 ? 31.210 78.668 45.854 1.00 7.16 249 LYS B N 1
ATOM 4464 C CA . LYS B 1 249 ? 30.960 78.782 47.302 1.00 8.12 249 LYS B CA 1
ATOM 4465 C C . LYS B 1 249 ? 30.240 77.556 47.803 1.00 9.55 249 LYS B C 1
ATOM 4466 O O . LYS B 1 249 ? 30.504 77.099 48.915 1.00 9.21 249 LYS B O 1
ATOM 4472 N N . LEU B 1 250 ? 29.305 77.032 47.000 1.00 8.42 250 LEU B N 1
ATOM 4473 C CA . LEU B 1 250 ? 28.558 75.857 47.441 1.00 8.54 250 LEU B CA 1
ATOM 4474 C C . LEU B 1 250 ? 29.512 74.715 47.807 1.00 8.32 250 LEU B C 1
ATOM 4475 O O . LEU B 1 250 ? 29.434 74.115 48.892 1.00 8.65 250 LEU B O 1
ATOM 4480 N N . THR B 1 251 ? 30.466 74.445 46.935 1.00 7.73 251 THR B N 1
ATOM 4481 C CA . THR B 1 251 ? 31.420 73.355 47.196 1.00 7.97 251 THR B CA 1
ATOM 4482 C C . THR B 1 251 ? 32.330 73.647 48.388 1.00 8.44 251 THR B C 1
ATOM 4483 O O . THR B 1 251 ? 32.602 72.748 49.202 1.00 8.23 251 THR B O 1
ATOM 4487 N N . TYR B 1 252 ? 32.764 74.908 48.549 1.00 8.44 252 TYR B N 1
ATOM 4488 C CA . TYR B 1 252 ? 33.625 75.244 49.703 1.00 8.02 252 TYR B CA 1
ATOM 4489 C C . TYR B 1 252 ? 32.860 75.159 51.017 1.00 8.99 252 TYR B C 1
ATOM 4490 O O . TYR B 1 252 ? 33.425 74.684 52.027 1.00 9.28 252 TYR B O 1
ATOM 4499 N N . ASP B 1 253 ? 31.595 75.576 51.026 1.00 8.51 253 ASP B N 1
ATOM 4500 C CA . ASP B 1 253 ? 30.794 75.448 52.229 1.00 8.89 253 ASP B CA 1
ATOM 4501 C C . ASP B 1 253 ? 30.617 73.970 52.590 1.00 8.04 253 ASP B C 1
ATOM 4502 O O . ASP B 1 253 ? 30.662 73.587 53.779 1.00 8.89 253 ASP B O 1
ATOM 4507 N N . PHE B 1 254 ? 30.375 73.138 51.574 1.00 8.76 254 PHE B N 1
ATOM 4508 C CA . PHE B 1 254 ? 30.241 71.695 51.759 1.00 8.43 254 PHE B CA 1
ATOM 4509 C C . PHE B 1 254 ? 31.524 71.094 52.341 1.00 8.40 254 PHE B C 1
ATOM 4510 O O . PHE B 1 254 ? 31.474 70.327 53.302 1.00 8.68 254 PHE B O 1
ATOM 4518 N N . ALA B 1 255 ? 32.665 71.454 51.742 1.00 8.78 255 ALA B N 1
ATOM 4519 C CA . ALA B 1 255 ? 33.991 71.012 52.188 1.00 9.03 255 ALA B CA 1
ATOM 4520 C C . ALA B 1 255 ? 34.232 71.476 53.614 1.00 8.84 255 ALA B C 1
ATOM 4521 O O . ALA B 1 255 ? 34.739 70.720 54.438 1.00 8.51 255 ALA B O 1
ATOM 4523 N N . HIS B 1 256 ? 33.864 72.712 53.903 1.00 9.79 256 HIS B N 1
ATOM 4524 C CA . HIS B 1 256 ? 34.086 73.265 55.229 1.00 10.86 256 HIS B CA 1
ATOM 4525 C C . HIS B 1 256 ? 33.325 72.433 56.268 1.00 10.82 256 HIS B C 1
ATOM 4526 O O . HIS B 1 256 ? 33.869 72.093 57.318 1.00 10.01 256 HIS B O 1
ATOM 4533 N N . HIS B 1 257 ? 32.076 72.082 55.964 1.00 10.46 257 HIS B N 1
ATOM 4534 C CA . HIS B 1 257 ? 31.323 71.215 56.870 1.00 11.36 257 HIS B CA 1
ATOM 4535 C C . HIS B 1 257 ? 31.911 69.818 57.035 1.00 10.93 257 HIS B C 1
ATOM 4536 O O . HIS B 1 257 ? 31.964 69.302 58.153 1.00 11.84 257 HIS B O 1
ATOM 4543 N N . VAL B 1 258 ? 32.353 69.214 55.936 1.00 12.04 258 VAL B N 1
ATOM 4544 C CA . VAL B 1 258 ? 33.041 67.902 56.004 1.00 11.93 258 VAL B CA 1
ATOM 4545 C C . VAL B 1 258 ? 34.282 67.998 56.900 1.00 12.37 258 VAL B C 1
ATOM 4546 O O . VAL B 1 258 ? 34.525 67.121 57.740 1.00 13.57 258 VAL B O 1
ATOM 4550 N N . LEU B 1 259 ? 35.068 69.075 56.740 1.00 12.48 259 LEU B N 1
ATOM 4551 C CA . LEU B 1 259 ? 36.270 69.313 57.571 1.00 12.22 259 LEU B CA 1
ATOM 4552 C C . LEU B 1 259 ? 35.983 69.494 59.047 1.00 13.19 259 LEU B C 1
ATOM 4553 O O . LEU B 1 259 ? 36.661 68.885 59.885 1.00 12.87 259 LEU B O 1
ATOM 4558 N N . ILE B 1 260 ? 34.970 70.306 59.369 1.00 12.91 260 ILE B N 1
ATOM 4559 C CA . ILE B 1 260 ? 34.507 70.473 60.745 1.00 13.35 260 ILE B CA 1
ATOM 4560 C C . ILE B 1 260 ? 34.085 69.134 61.359 1.00 13.52 260 ILE B C 1
ATOM 4561 O O . ILE B 1 260 ? 34.491 68.812 62.452 1.00 13.19 260 ILE B O 1
ATOM 4566 N N . ASP B 1 261 ? 33.300 68.350 60.630 1.00 13.76 261 ASP B N 1
ATOM 4567 C CA . ASP B 1 261 ? 32.835 67.063 61.137 1.00 14.53 261 ASP B CA 1
ATOM 4568 C C . ASP B 1 261 ? 34.009 66.088 61.306 1.00 15.04 261 ASP B C 1
ATOM 4569 O O . ASP B 1 261 ? 34.029 65.306 62.280 1.00 15.79 261 ASP B O 1
ATOM 4574 N N . TRP B 1 262 ? 34.976 66.163 60.400 1.00 14.67 262 TRP B N 1
ATOM 4575 C CA . TRP B 1 262 ? 36.186 65.344 60.491 1.00 15.24 262 TRP B CA 1
ATOM 4576 C C . TRP B 1 262 ? 37.041 65.727 61.715 1.00 16.10 262 TRP B C 1
ATOM 4577 O O . TRP B 1 262 ? 37.496 64.856 62.470 1.00 16.26 262 TRP B O 1
ATOM 4588 N N . GLU B 1 263 ? 37.216 67.001 61.923 1.00 16.47 263 GLU B N 1
ATOM 4589 C CA . GLU B 1 263 ? 37.923 67.500 63.069 1.00 17.80 263 GLU B CA 1
ATOM 4590 C C . GLU B 1 263 ? 37.266 67.068 64.391 1.00 18.90 263 GLU B C 1
ATOM 4591 O O . GLU B 1 263 ? 37.951 66.748 65.326 1.00 19.21 263 GLU B O 1
ATOM 4597 N N . LYS B 1 264 ? 35.953 67.067 64.452 1.00 19.87 264 LYS B N 1
ATOM 4598 C CA . LYS B 1 264 ? 35.199 66.574 65.610 1.00 20.67 264 LYS B CA 1
ATOM 4599 C C . LYS B 1 264 ? 35.392 65.080 65.793 1.00 21.54 264 LYS B C 1
ATOM 4600 O O . LYS B 1 264 ? 35.491 64.596 66.924 1.00 20.95 264 LYS B O 1
ATOM 4606 N N . ARG B 1 265 ? 35.409 64.342 64.694 1.00 21.61 265 ARG B N 1
ATOM 4607 C CA . ARG B 1 265 ? 35.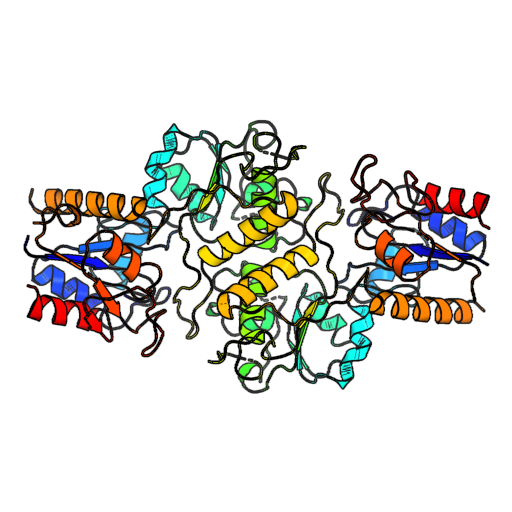585 62.902 64.760 1.00 23.00 265 ARG B CA 1
ATOM 4608 C C . ARG B 1 265 ? 37.015 62.538 65.146 1.00 23.20 265 ARG B C 1
ATOM 4609 O O . ARG B 1 265 ? 37.250 61.455 65.697 1.00 25.36 265 ARG B O 1
ATOM 4617 N N . LEU B 1 266 ? 37.946 63.428 64.924 1.00 23.08 266 LEU B N 1
ATOM 4618 C CA . LEU B 1 266 ? 39.290 63.191 65.373 1.00 23.18 266 LEU B CA 1
ATOM 4619 C C . LEU B 1 266 ? 39.288 63.418 66.874 1.00 23.19 266 LEU B C 1
ATOM 4620 O O . LEU B 1 266 ? 39.962 62.739 67.608 1.00 23.50 266 LEU B O 1
ATOM 4625 N N . SER B 1 267 ? 38.520 64.376 67.325 1.00 23.00 267 SER B N 1
ATOM 4626 C CA . SER B 1 267 ? 38.390 64.584 68.745 1.00 23.18 267 SER B CA 1
ATOM 4627 C C . SER B 1 267 ? 37.341 63.644 69.319 1.00 22.89 267 SER B C 1
ATOM 4628 O O . SER B 1 267 ? 37.293 63.425 70.511 1.00 23.55 267 SER B O 1
ATOM 4631 N N . PRO B 1 289 ? 36.876 76.580 63.462 1.00 25.61 289 PRO B N 1
ATOM 4632 C CA . PRO B 1 289 ? 37.715 76.027 64.526 1.00 24.87 289 PRO B CA 1
ATOM 4633 C C . PRO B 1 289 ? 39.221 76.167 64.247 1.00 24.11 289 PRO B C 1
ATOM 4634 O O . PRO B 1 289 ? 40.019 76.118 65.185 1.00 24.60 289 PRO B O 1
ATOM 4638 N N . PHE B 1 290 ? 39.599 76.325 62.976 1.00 22.35 290 PHE B N 1
ATOM 4639 C CA . PHE B 1 290 ? 41.000 76.509 62.604 1.00 21.01 290 PHE B CA 1
ATOM 4640 C C . PHE B 1 290 ? 41.343 77.973 62.438 1.00 20.37 290 PHE B C 1
ATOM 4641 O O . PHE B 1 290 ? 40.486 78.774 62.061 1.00 20.85 290 PHE B O 1
ATOM 4649 N N . HIS B 1 291 ? 42.594 78.312 62.739 1.00 18.87 291 HIS B N 1
ATOM 4650 C CA . HIS B 1 291 ? 43.124 79.645 62.481 1.00 17.81 291 HIS B CA 1
ATOM 4651 C C . HIS B 1 291 ? 43.280 79.863 60.967 1.00 16.42 291 HIS B C 1
ATOM 4652 O O . HIS B 1 291 ? 43.107 80.978 60.463 1.00 15.75 291 HIS B O 1
ATOM 4659 N N . ALA B 1 292 ? 43.613 78.794 60.244 1.00 14.30 292 ALA B N 1
ATOM 4660 C CA . ALA B 1 292 ? 43.831 78.873 58.818 1.00 13.14 292 ALA B CA 1
ATOM 4661 C C . ALA B 1 292 ? 43.569 77.520 58.168 1.00 11.90 292 ALA B C 1
ATOM 4662 O O . ALA B 1 292 ? 43.813 76.477 58.777 1.00 11.42 292 ALA B O 1
ATOM 4664 N N . VAL B 1 293 ? 43.017 77.561 56.961 1.00 9.81 293 VAL B N 1
ATOM 4665 C CA . VAL B 1 293 ? 42.902 76.378 56.104 1.00 9.85 293 VAL B CA 1
ATOM 4666 C C . VAL B 1 293 ? 43.710 76.685 54.852 1.00 9.81 293 VAL B C 1
ATOM 4667 O O . VAL B 1 293 ? 43.516 77.727 54.225 1.00 9.77 293 VAL B O 1
ATOM 4671 N N . PHE B 1 294 ? 44.589 75.754 54.478 1.00 8.79 294 PHE B N 1
ATOM 4672 C CA . PHE B 1 294 ? 45.383 75.890 53.277 1.00 8.79 294 PHE B CA 1
ATOM 4673 C C . PHE B 1 294 ? 44.887 74.928 52.210 1.00 8.51 294 PHE B C 1
ATOM 4674 O O . PHE B 1 294 ? 45.000 73.697 52.344 1.00 8.78 294 PHE B O 1
ATOM 4690 N N . VAL B 1 296 ? 45.624 73.246 48.817 1.00 7.44 296 VAL B N 1
ATOM 4691 C CA . VAL B 1 296 ? 46.784 72.940 48.005 1.00 7.28 296 VAL B CA 1
ATOM 4692 C C . VAL B 1 296 ? 46.300 72.480 46.632 1.00 6.42 296 VAL B C 1
ATOM 4693 O O . VAL B 1 296 ? 45.607 71.460 46.537 1.00 7.76 296 VAL B O 1
ATOM 4697 N N . GLY B 1 297 ? 46.602 73.261 45.595 1.00 6.30 297 GLY B N 1
ATOM 4698 C CA . GLY B 1 297 ? 46.056 73.020 44.260 1.00 6.15 297 GLY B CA 1
ATOM 4699 C C . GLY B 1 297 ? 47.029 73.291 43.141 1.00 5.74 297 GLY B C 1
ATOM 4700 O O . GLY B 1 297 ? 48.018 73.973 43.344 1.00 6.14 297 GLY B O 1
ATOM 4701 N N . ASP B 1 298 ? 46.710 72.789 41.947 1.00 6.01 298 ASP B N 1
ATOM 4702 C CA . ASP B 1 298 ? 47.495 73.037 40.759 1.00 5.44 298 ASP B CA 1
ATOM 4703 C C . ASP B 1 298 ? 46.791 73.963 39.771 1.00 6.54 298 ASP B C 1
ATOM 4704 O O . ASP B 1 298 ? 47.385 74.349 38.782 1.00 6.00 298 ASP B O 1
ATOM 4709 N N . ASN B 1 299 ? 45.541 74.320 40.028 1.00 6.40 299 ASN B N 1
ATOM 4710 C CA . ASN B 1 299 ? 44.775 75.099 39.036 1.00 6.38 299 ASN B CA 1
ATOM 4711 C C . ASN B 1 299 ? 44.303 76.432 39.614 1.00 6.45 299 ASN B C 1
ATOM 4712 O O . ASN B 1 299 ? 43.399 76.473 40.417 1.00 6.59 299 ASN B O 1
ATOM 4717 N N . PRO B 1 300 ? 44.908 77.520 39.183 1.00 6.54 300 PRO B N 1
ATOM 4718 C CA . PRO B 1 300 ? 44.462 78.824 39.649 1.00 6.84 300 PRO B CA 1
ATOM 4719 C C . PRO B 1 300 ? 42.951 79.031 39.507 1.00 7.93 300 PRO B C 1
ATOM 4720 O O . PRO B 1 300 ? 42.317 79.633 40.392 1.00 8.54 300 PRO B O 1
ATOM 4724 N N . ALA B 1 301 ? 42.372 78.574 38.402 1.00 7.41 301 ALA B N 1
ATOM 4725 C CA . ALA B 1 301 ? 40.983 78.858 38.087 1.00 7.88 301 ALA B CA 1
ATOM 4726 C C . ALA B 1 301 ? 39.956 78.067 38.899 1.00 8.41 301 ALA B C 1
ATOM 4727 O O . ALA B 1 301 ? 38.738 78.349 38.829 1.00 10.03 301 ALA B O 1
ATOM 4729 N N . SER B 1 302 ? 40.389 77.061 39.633 1.00 6.95 302 SER B N 1
ATOM 4730 C CA . SER B 1 302 ? 39.482 76.284 40.481 1.00 7.12 302 SER B CA 1
ATOM 4731 C C . SER B 1 302 ? 39.936 76.333 41.934 1.00 7.66 302 SER B C 1
ATOM 4732 O O . SER B 1 302 ? 39.275 76.924 42.798 1.00 7.86 302 SER B O 1
ATOM 4735 N N . ASP B 1 303 ? 41.086 75.730 42.199 1.00 7.02 303 ASP B N 1
ATOM 4736 C CA . ASP B 1 303 ? 41.628 75.621 43.532 1.00 6.39 303 ASP B CA 1
ATOM 4737 C C . ASP B 1 303 ? 41.930 76.975 44.187 1.00 6.48 303 ASP B C 1
ATOM 4738 O O . ASP B 1 303 ? 41.593 77.212 45.334 1.00 8.09 303 ASP B O 1
ATOM 4743 N N . ILE B 1 304 ? 42.645 77.837 43.470 1.00 6.89 304 ILE B N 1
ATOM 4744 C CA . ILE B 1 304 ? 43.199 79.032 44.108 1.00 7.38 304 ILE B CA 1
ATOM 4745 C C . ILE B 1 304 ? 42.132 80.111 44.217 1.00 7.61 304 ILE B C 1
ATOM 4746 O O . ILE B 1 304 ? 41.878 80.616 45.314 1.00 8.66 304 ILE B O 1
ATOM 4751 N N . ILE B 1 305 ? 41.445 80.395 43.136 1.00 6.62 305 ILE B N 1
ATOM 4752 C CA . ILE B 1 305 ? 40.306 81.323 43.199 1.00 6.71 305 ILE B CA 1
ATOM 4753 C C . ILE B 1 305 ? 39.236 80.861 44.168 1.00 7.17 305 ILE B C 1
ATOM 4754 O O . ILE B 1 305 ? 38.661 81.636 44.836 1.00 7.20 305 ILE B O 1
ATOM 4759 N N . GLY B 1 306 ? 38.992 79.579 44.204 1.00 7.15 306 GLY B N 1
ATOM 4760 C CA . GLY B 1 306 ? 38.009 78.981 45.117 1.00 7.23 306 GLY B CA 1
ATOM 4761 C C . GLY B 1 306 ? 38.362 79.261 46.556 1.00 7.90 306 GLY B C 1
ATOM 4762 O O . GLY B 1 306 ? 37.537 79.784 47.335 1.00 7.54 306 GLY B O 1
ATOM 4763 N N . ALA B 1 307 ? 39.609 78.993 46.915 1.00 7.17 307 ALA B N 1
ATOM 4764 C CA . ALA B 1 307 ? 40.063 79.234 48.285 1.00 7.77 307 ALA B CA 1
ATOM 4765 C C . ALA B 1 307 ? 40.041 80.703 48.598 1.00 8.54 307 ALA B C 1
ATOM 4766 O O . ALA B 1 307 ? 39.512 81.117 49.628 1.00 8.78 307 ALA B O 1
ATOM 4768 N N . GLN B 1 308 ? 40.607 81.499 47.702 1.00 8.79 308 GLN B N 1
ATOM 4769 C CA . GLN B 1 308 ? 40.704 82.944 47.903 1.00 9.50 308 GLN B CA 1
ATOM 4770 C C . GLN B 1 308 ? 39.306 83.574 48.106 1.00 9.22 308 GLN B C 1
ATOM 4771 O O . GLN B 1 308 ? 39.091 84.390 49.037 1.00 8.81 308 GLN B O 1
ATOM 4777 N N . ASN B 1 309 ? 38.339 83.213 47.259 1.00 8.30 309 ASN B N 1
ATOM 4778 C CA . ASN B 1 309 ? 36.961 83.738 47.392 1.00 8.04 309 ASN B CA 1
ATOM 4779 C C . ASN B 1 309 ? 36.334 83.348 48.716 1.00 8.84 309 ASN B C 1
ATOM 4780 O O . ASN B 1 309 ? 35.649 84.145 49.310 1.00 9.36 309 ASN B O 1
ATOM 4785 N N . TYR B 1 310 ? 36.629 82.129 49.185 1.00 9.36 310 TYR B N 1
ATOM 4786 C CA . TYR B 1 310 ? 36.065 81.591 50.409 1.00 9.24 310 TYR B CA 1
ATOM 4787 C C . TYR B 1 310 ? 36.753 82.092 51.687 1.00 10.25 310 TYR B C 1
ATOM 4788 O O . TYR B 1 310 ? 36.230 81.918 52.794 1.00 11.54 310 TYR B O 1
ATOM 4797 N N . GLY B 1 311 ? 37.896 82.746 51.548 1.00 9.91 311 GLY B N 1
ATOM 4798 C CA . GLY B 1 311 ? 38.683 83.183 52.701 1.00 10.48 311 GLY B CA 1
ATOM 4799 C C . GLY B 1 311 ? 39.703 82.198 53.236 1.00 11.19 311 GLY B C 1
ATOM 4800 O O . GLY B 1 311 ? 40.208 82.361 54.354 1.00 12.02 311 GLY B O 1
ATOM 4801 N N . TRP B 1 312 ? 39.971 81.149 52.470 1.00 9.68 312 TRP B N 1
ATOM 4802 C CA . TRP B 1 312 ? 41.034 80.200 52.792 1.00 10.09 312 TRP B CA 1
ATOM 4803 C C . TRP B 1 312 ? 42.365 80.645 52.181 1.00 10.72 312 TRP B C 1
ATOM 4804 O O . TRP B 1 312 ? 42.420 81.401 51.203 1.00 12.56 312 TRP B O 1
ATOM 4815 N N . ASN B 1 313 ? 43.441 80.190 52.805 1.00 9.55 313 ASN B N 1
ATOM 4816 C CA . ASN B 1 313 ? 44.765 80.361 52.266 1.00 9.76 313 ASN B CA 1
ATOM 4817 C C . ASN B 1 313 ? 45.000 79.300 51.202 1.00 9.35 313 ASN B C 1
ATOM 4818 O O . ASN B 1 313 ? 44.200 78.375 51.039 1.00 9.38 313 ASN B O 1
ATOM 4823 N N . SER B 1 314 ? 46.101 79.447 50.482 1.00 9.38 314 SER B N 1
ATOM 4824 C CA . SER B 1 314 ? 46.379 78.550 49.367 1.00 9.62 314 SER B CA 1
ATOM 4825 C C . SER B 1 314 ? 47.850 78.381 49.035 1.00 9.61 314 SER B C 1
ATOM 4826 O O . SER B 1 314 ? 48.678 79.306 49.162 1.00 9.87 314 SER B O 1
ATOM 4829 N N . CYS B 1 315 ? 48.163 77.183 48.543 1.00 8.47 315 CYS B N 1
ATOM 4830 C CA A CYS B 1 315 ? 49.489 76.848 48.038 0.50 7.49 315 CYS B CA 1
ATOM 4831 C CA B CYS B 1 315 ? 49.489 76.849 48.038 0.50 9.00 315 CYS B CA 1
ATOM 4832 C C . CYS B 1 315 ? 49.359 76.267 46.626 1.00 6.72 315 CYS B C 1
ATOM 4833 O O . CYS B 1 315 ? 48.824 75.176 46.430 1.00 8.65 315 CYS B O 1
ATOM 4838 N N . LEU B 1 316 ? 49.857 77.016 45.647 1.00 7.08 316 LEU B N 1
ATOM 4839 C CA . LEU B 1 316 ? 49.811 76.642 44.243 1.00 6.66 316 LEU B CA 1
ATOM 4840 C C . LEU B 1 316 ? 51.068 75.849 43.931 1.00 7.10 316 LEU B C 1
ATOM 4841 O O . LEU B 1 316 ? 52.192 76.317 44.157 1.00 7.27 316 LEU B O 1
ATOM 4846 N N . VAL B 1 317 ? 50.875 74.605 43.484 1.00 6.27 317 VAL B N 1
ATOM 4847 C CA . VAL B 1 317 ? 51.994 73.742 43.086 1.00 6.68 317 VAL B CA 1
ATOM 4848 C C . VAL B 1 317 ? 52.219 73.794 41.572 1.00 6.92 317 VAL B C 1
ATOM 4849 O O . VAL B 1 317 ? 51.379 74.301 40.819 1.00 6.40 317 VAL B O 1
ATOM 4853 N N . LYS B 1 318 ? 53.339 73.257 41.117 1.00 7.10 318 LYS B N 1
ATOM 4854 C CA . LYS B 1 318 ? 53.719 73.321 39.700 1.00 7.30 318 LYS B CA 1
ATOM 4855 C C . LYS B 1 318 ? 53.675 71.976 38.970 1.00 8.17 318 LYS B C 1
ATOM 4856 O O . LYS B 1 318 ? 54.046 71.869 37.804 1.00 8.65 318 LYS B O 1
ATOM 4862 N N . THR B 1 319 ? 53.139 70.956 39.658 1.00 7.74 319 THR B N 1
ATOM 4863 C CA . THR B 1 319 ? 53.076 69.584 39.173 1.00 7.10 319 THR B CA 1
ATOM 4864 C C . THR B 1 319 ? 51.825 69.241 38.338 1.00 7.54 319 THR B C 1
ATOM 4865 O O . THR B 1 319 ? 51.625 68.078 37.961 1.00 8.67 319 THR B O 1
ATOM 4869 N N . GLY B 1 320 ? 50.987 70.246 38.077 1.00 6.30 320 GLY B N 1
ATOM 4870 C CA . GLY B 1 320 ? 49.788 70.102 37.277 1.00 6.84 320 GLY B CA 1
ATOM 4871 C C . GLY B 1 320 ? 49.536 71.175 36.245 1.00 5.99 320 GLY B C 1
ATOM 4872 O O . GLY B 1 320 ? 50.407 71.523 35.434 1.00 6.69 320 GLY B O 1
ATOM 4873 N N . VAL B 1 321 ? 48.317 71.693 36.258 1.00 6.84 321 VAL B N 1
ATOM 4874 C CA . VAL B 1 321 ? 47.867 72.673 35.238 1.00 6.53 321 VAL B CA 1
ATOM 4875 C C . VAL B 1 321 ? 48.763 73.924 35.125 1.00 7.06 321 VAL B C 1
ATOM 4876 O O . VAL B 1 321 ? 49.186 74.308 34.012 1.00 7.12 321 VAL B O 1
ATOM 4880 N N . TYR B 1 322 ? 49.110 74.500 36.273 1.00 6.55 322 TYR B N 1
ATOM 4881 C CA . TYR B 1 322 ? 49.935 75.698 36.328 1.00 7.11 322 TYR B CA 1
ATOM 4882 C C . TYR B 1 322 ? 51.396 75.421 36.087 1.00 7.35 322 TYR B C 1
ATOM 4883 O O . TYR B 1 322 ? 51.973 74.488 36.663 1.00 8.47 322 TYR B O 1
ATOM 4892 N N . ASN B 1 323 ? 51.999 76.256 35.237 1.00 9.53 323 ASN B N 1
ATOM 4893 C CA . ASN B 1 323 ? 53.452 76.327 35.082 1.00 11.64 323 ASN B CA 1
ATOM 4894 C C . ASN B 1 323 ? 53.858 77.741 35.484 1.00 11.63 323 ASN B C 1
ATOM 4895 O O . ASN B 1 323 ? 53.199 78.737 35.141 1.00 11.62 323 ASN B O 1
ATOM 4900 N N . GLU B 1 324 ? 54.982 77.862 36.191 1.00 11.56 324 GLU B N 1
ATOM 4901 C CA . GLU B 1 324 ? 55.509 79.171 36.544 1.00 12.37 324 GLU B CA 1
ATOM 4902 C C . GLU B 1 324 ? 55.669 80.023 35.287 1.00 12.76 324 GLU B C 1
ATOM 4903 O O . GLU B 1 324 ? 56.137 79.559 34.256 1.00 13.40 324 GLU B O 1
ATOM 4909 N N . GLY B 1 325 ? 55.212 81.260 35.359 1.00 14.61 325 GLY B N 1
ATOM 4910 C CA . GLY B 1 325 ? 55.166 82.136 34.187 1.00 14.62 325 GLY B CA 1
ATOM 4911 C C . GLY B 1 325 ? 53.757 82.314 33.657 1.00 15.73 325 GLY B C 1
ATOM 4912 O O . GLY B 1 325 ? 53.459 83.308 32.990 1.00 16.73 325 GLY B O 1
ATOM 4913 N N . ASP B 1 326 ? 52.860 81.375 33.958 1.00 15.56 326 ASP B N 1
ATOM 4914 C CA . ASP B 1 326 ? 51.481 81.474 33.496 1.00 16.50 326 ASP B CA 1
ATOM 4915 C C . ASP B 1 326 ? 50.783 82.646 34.149 1.00 17.58 326 ASP B C 1
ATOM 4916 O O . ASP B 1 326 ? 51.078 83.010 35.296 1.00 17.57 326 ASP B O 1
ATOM 4921 N N . ASP B 1 327 ? 49.832 83.220 33.416 1.00 18.69 327 ASP B N 1
ATOM 4922 C CA . ASP B 1 327 ? 49.092 84.375 33.885 1.00 19.24 327 ASP B CA 1
ATOM 4923 C C . ASP B 1 327 ? 48.297 83.980 35.111 1.00 19.41 327 ASP B C 1
ATOM 4924 O O . ASP B 1 327 ? 47.474 83.056 35.075 1.00 20.00 327 ASP B O 1
ATOM 4929 N N . LEU B 1 328 ? 48.561 84.645 36.228 1.00 19.70 328 LEU B N 1
ATOM 4930 C CA . LEU B 1 328 ? 47.796 84.348 37.417 1.00 20.20 328 LEU B CA 1
ATOM 4931 C C . LEU B 1 328 ? 46.534 85.158 37.492 1.00 21.47 328 LEU B C 1
ATOM 4932 O O . LEU B 1 328 ? 45.701 84.904 38.339 1.00 20.73 328 LEU B O 1
ATOM 4937 N N . LYS B 1 329 ? 46.394 86.115 36.576 1.00 22.54 329 LYS B N 1
ATOM 4938 C CA . LYS B 1 329 ? 45.263 86.998 36.551 1.00 23.85 329 LYS B CA 1
ATOM 4939 C C . LYS B 1 329 ? 45.193 87.615 37.938 1.00 23.57 329 LYS B C 1
ATOM 4940 O O . LYS B 1 329 ? 46.203 88.143 38.431 1.00 23.61 329 LYS B O 1
ATOM 4946 N N . GLU B 1 330 ? 44.075 87.487 38.591 1.00 23.41 330 GLU B N 1
ATOM 4947 C CA . GLU B 1 330 ? 43.998 88.108 39.892 1.00 23.50 330 GLU B CA 1
ATOM 4948 C C . GLU B 1 330 ? 43.934 87.150 41.054 1.00 23.30 330 GLU B C 1
ATOM 4949 O O . GLU B 1 330 ? 43.564 87.520 42.102 1.00 22.76 330 GLU B O 1
ATOM 4955 N N . CYS B 1 331 ? 44.291 85.906 40.864 1.00 23.35 331 CYS B N 1
ATOM 4956 C CA . CYS B 1 331 ? 44.398 85.099 42.047 1.00 24.11 331 CYS B CA 1
ATOM 4957 C C . CYS B 1 331 ? 45.773 85.342 42.662 1.00 22.96 331 CYS B C 1
ATOM 4958 O O . CYS B 1 331 ? 46.717 85.630 41.993 1.00 23.04 331 CYS B O 1
ATOM 4961 N N . LYS B 1 332 ? 45.842 85.274 43.968 1.00 21.75 332 LYS B N 1
ATOM 4962 C CA . LYS B 1 332 ? 47.061 85.521 44.672 1.00 20.79 332 LYS B CA 1
ATOM 4963 C C . LYS B 1 332 ? 47.307 84.396 45.638 1.00 19.37 332 LYS B C 1
ATOM 4964 O O . LYS B 1 332 ? 46.905 84.432 46.745 1.00 19.01 332 LYS B O 1
ATOM 4970 N N . PRO B 1 333 ? 47.979 83.367 45.181 1.00 16.14 333 PRO B N 1
ATOM 4971 C CA . PRO B 1 333 ? 48.218 82.268 46.102 1.00 15.20 333 PRO B CA 1
ATOM 4972 C C . PRO B 1 333 ? 49.058 82.709 47.307 1.00 14.21 333 PRO B C 1
ATOM 4973 O O . PRO B 1 333 ? 49.922 83.589 47.176 1.00 13.83 333 PRO B O 1
ATOM 4977 N N . THR B 1 334 ? 48.784 82.136 48.474 1.00 13.31 334 THR B N 1
ATOM 4978 C CA . THR B 1 334 ? 49.619 82.451 49.664 1.00 12.80 334 THR B CA 1
ATOM 4979 C C . THR B 1 334 ? 51.085 82.091 49.429 1.00 12.62 334 THR B C 1
ATOM 4980 O O . THR B 1 334 ? 51.981 82.920 49.677 1.00 12.16 334 THR B O 1
ATOM 4984 N N . LEU B 1 335 ? 51.293 80.883 48.879 1.00 12.38 335 LEU B N 1
ATOM 4985 C CA . LEU B 1 335 ? 52.613 80.381 48.493 1.00 13.06 335 LEU B CA 1
ATOM 4986 C C . LEU B 1 335 ? 52.518 79.732 47.128 1.00 11.75 335 LEU B C 1
ATOM 4987 O O . LEU B 1 335 ? 51.484 79.126 46.780 1.00 12.91 335 LEU B O 1
ATOM 4992 N N . ILE B 1 336 ? 53.606 79.836 46.375 1.00 10.23 336 ILE B N 1
ATOM 4993 C CA . ILE B 1 336 ? 53.756 79.116 45.117 1.00 7.87 336 ILE B CA 1
ATOM 4994 C C . ILE B 1 336 ? 54.983 78.231 45.310 1.00 8.11 336 ILE B C 1
ATOM 4995 O O . ILE B 1 336 ? 56.043 78.715 45.665 1.00 8.42 336 ILE B O 1
ATOM 5000 N N . VAL B 1 337 ? 54.826 76.926 45.079 1.00 7.73 337 VAL B N 1
ATOM 5001 C CA . VAL B 1 337 ? 55.853 75.929 45.441 1.00 6.71 337 VAL B CA 1
ATOM 5002 C C . VAL B 1 337 ? 55.951 74.863 44.353 1.00 7.41 337 VAL B C 1
ATOM 5003 O O . VAL B 1 337 ? 55.077 74.754 43.470 1.00 7.45 337 VAL B O 1
ATOM 5007 N N . ASN B 1 338 ? 57.009 74.050 44.394 1.00 6.64 338 ASN B N 1
ATOM 5008 C CA . ASN B 1 338 ? 57.193 73.055 43.341 1.00 7.92 338 ASN B CA 1
ATOM 5009 C C . ASN B 1 338 ? 56.152 71.931 43.424 1.00 7.36 338 ASN B C 1
ATOM 5010 O O . ASN B 1 338 ? 55.472 71.650 42.438 1.00 7.26 338 ASN B O 1
ATOM 5015 N N . ASP B 1 339 ? 56.036 71.305 44.578 1.00 7.45 339 ASP B N 1
ATOM 5016 C CA . ASP B 1 339 ? 55.176 70.129 44.738 1.00 7.15 339 ASP B CA 1
ATOM 5017 C C . ASP B 1 339 ? 54.509 70.075 46.077 1.00 6.39 339 ASP B C 1
ATOM 5018 O O . ASP B 1 339 ? 54.685 70.967 46.904 1.00 7.69 339 ASP B O 1
ATOM 5023 N N . VAL B 1 340 ? 53.631 69.090 46.235 1.00 5.43 340 VAL B N 1
ATOM 5024 C CA . VAL B 1 340 ? 52.822 68.982 47.433 1.00 5.43 340 VAL B CA 1
ATOM 5025 C C . VAL B 1 340 ? 53.638 68.862 48.727 1.00 6.71 340 VAL B C 1
ATOM 5026 O O . VAL B 1 340 ? 53.194 69.334 49.801 1.00 6.95 340 VAL B O 1
ATOM 5030 N N . PHE B 1 341 ? 54.797 68.207 48.655 1.00 7.32 341 PHE B N 1
ATOM 5031 C CA . PHE B 1 341 ? 55.593 68.090 49.863 1.00 7.34 341 PHE B CA 1
ATOM 5032 C C . PHE B 1 341 ? 56.160 69.446 50.235 1.00 8.26 341 PHE B C 1
ATOM 5033 O O . PHE B 1 341 ? 56.256 69.776 51.418 1.00 8.56 341 PHE B O 1
ATOM 5041 N N . ASP B 1 342 ? 56.520 70.243 49.234 1.00 8.05 342 ASP B N 1
ATOM 5042 C CA . ASP B 1 342 ? 56.926 71.641 49.451 1.00 8.80 342 ASP B CA 1
ATOM 5043 C C . ASP B 1 342 ? 55.796 72.470 50.028 1.00 8.01 342 ASP B C 1
ATOM 5044 O O . ASP B 1 342 ? 56.018 73.309 50.903 1.00 7.73 342 ASP B O 1
ATOM 5049 N N . ALA B 1 343 ? 54.585 72.226 49.537 1.00 7.69 343 ALA B N 1
ATOM 5050 C CA . ALA B 1 343 ? 53.415 72.973 50.004 1.00 7.84 343 ALA B CA 1
ATOM 5051 C C . ALA B 1 343 ? 53.253 72.747 51.520 1.00 8.23 343 ALA B C 1
ATOM 5052 O O . ALA B 1 343 ? 53.134 73.697 52.305 1.00 9.46 343 ALA B O 1
ATOM 5054 N N . VAL B 1 344 ? 53.292 71.491 51.950 1.00 7.74 344 VAL B N 1
ATOM 5055 C CA . VAL B 1 344 ? 53.086 71.191 53.369 1.00 8.00 344 VAL B CA 1
ATOM 5056 C C . VAL B 1 344 ? 54.258 71.708 54.204 1.00 9.21 344 VAL B C 1
ATOM 5057 O O . VAL B 1 344 ? 54.062 72.401 55.211 1.00 9.61 344 VAL B O 1
ATOM 5061 N N . THR B 1 345 ? 55.477 71.413 53.766 1.00 8.68 345 THR B N 1
ATOM 5062 C CA . THR B 1 345 ? 56.639 71.776 54.605 1.00 8.88 345 THR B CA 1
ATOM 5063 C C . THR B 1 345 ? 56.830 73.307 54.691 1.00 9.31 345 THR B C 1
ATOM 5064 O O . THR B 1 345 ? 57.080 73.852 55.788 1.00 10.37 345 THR B O 1
ATOM 5068 N N . LYS B 1 346 ? 56.684 74.002 53.570 1.00 8.98 346 LYS B N 1
ATOM 5069 C CA . LYS B 1 346 ? 56.826 75.469 53.575 1.00 9.06 346 LYS B CA 1
ATOM 5070 C C . LYS B 1 346 ? 55.671 76.141 54.317 1.00 10.49 346 LYS B C 1
ATOM 5071 O O . LYS B 1 346 ? 55.878 77.161 54.997 1.00 10.59 346 LYS B O 1
ATOM 5077 N N . THR B 1 347 ? 54.474 75.550 54.241 1.00 10.18 347 THR B N 1
ATOM 5078 C CA . THR B 1 347 ? 53.329 76.146 54.921 1.00 10.56 347 THR B CA 1
ATOM 5079 C C . THR B 1 347 ? 53.501 75.974 56.410 1.00 11.46 347 THR B C 1
ATOM 5080 O O . THR B 1 347 ? 53.307 76.927 57.166 1.00 13.06 347 THR B O 1
ATOM 5084 N N . LEU B 1 348 ? 53.846 74.769 56.841 1.00 11.60 348 LEU B N 1
ATOM 5085 C CA . LEU B 1 348 ? 54.035 74.517 58.274 1.00 11.55 348 LEU B CA 1
ATOM 5086 C C . LEU B 1 348 ? 55.143 75.404 58.886 1.00 12.92 348 LEU B C 1
ATOM 5087 O O . LEU B 1 348 ? 54.972 75.984 59.982 1.00 12.67 348 LEU B O 1
ATOM 5092 N N . GLU B 1 349 ? 56.263 75.521 58.189 1.00 12.62 349 GLU B N 1
ATOM 5093 C CA . GLU B 1 349 ? 57.404 76.287 58.694 1.00 14.45 349 GLU B CA 1
ATOM 5094 C C . GLU B 1 349 ? 57.004 77.735 58.885 1.00 14.78 349 GLU B C 1
ATOM 5095 O O . GLU B 1 349 ? 57.347 78.345 59.897 1.00 14.76 349 GLU B O 1
ATOM 5101 N N . LYS B 1 350 ? 56.290 78.278 57.927 1.00 15.10 350 LYS B N 1
ATOM 5102 C CA . LYS B 1 350 ? 55.922 79.672 57.901 1.00 15.10 350 LYS B CA 1
ATOM 5103 C C . LYS B 1 350 ? 54.663 80.031 58.723 1.00 15.48 350 LYS B C 1
ATOM 5104 O O . LYS B 1 350 ? 54.610 81.097 59.291 1.00 14.70 350 LYS B O 1
ATOM 5110 N N . TYR B 1 351 ? 53.709 79.130 58.819 1.00 15.04 351 TYR B N 1
ATOM 5111 C CA . TYR B 1 351 ? 52.382 79.464 59.372 1.00 15.13 351 TYR B CA 1
ATOM 5112 C C . TYR B 1 351 ? 51.876 78.619 60.557 1.00 16.52 351 TYR B C 1
ATOM 5113 O O . TYR B 1 351 ? 50.876 79.001 61.178 1.00 15.84 351 TYR B O 1
ATOM 5122 N N . ALA B 1 352 ? 52.533 77.509 60.876 1.00 17.71 352 ALA B N 1
ATOM 5123 C CA . ALA B 1 352 ? 52.107 76.633 61.978 1.00 18.52 352 ALA B CA 1
ATOM 5124 C C . ALA B 1 352 ? 53.178 76.583 63.055 1.00 19.31 352 ALA B C 1
ATOM 5125 O O . ALA B 1 352 ? 53.719 77.617 63.439 1.00 20.62 352 ALA B O 1
#

CATH classification: 3.40.50.1000 (+1 more: 3.40.50.1000)

Secondary structure (DSSP, 8-state):
--EEEEE--BTTTEETTEEPTTHHHHHHHHHHTT--EEEE-S--SS-HHHHHHHHHHHHTS---GGGEE-TTGGGGGGTTT-SEEEEESSTTHHHHHHHHT-SEEEEHHHHHHH-GGG-TT----TTT-------TTTTTS---EEEE-S--S-HHHHHHHHHHHHTSS-------S---SS-SS-EEES---SEE--SSSS-EE-HHHHHHHHHHHHHHHHSS----EE-STT-HHHHHHHHHHHHHHHHHHH---TTTTTSSEE--BS-IIIIIHHHHHHT---EE-SSSS--TT---TT---SEE-SSHHHHHHHHHHHH-/-EEEEE--BTTTEETTEEPTTHHHHHHHHHHTT--EEEE-S--SS-HHHHHHHHHHHHTS---GGGEE-TTGGGGGGTTT-SEEEEESSTTHHHHHHHHT-SEEEEHHHHHHH-GGG-TT----TTT-------TTTTTS---EEEE-S--S-HHHHHHHHHHHHTSS-------S---SS-SS-EEES---SEE--SSSS-EE-HHHHHHHHHHHHHHHHSS----EE-STT-HHHHHHHHHHHHHHHHHH---SEE--BS-IIIIIHHHHHHT---EE-SSSS--TTS--TT---SEE-SSHHHHHHHHHHHH-

InterPro domains:
  IPR006353 HAD-superfamily hydrolase, subfamily IIA, CECR5 [TIGR01456] (14-348)
  IPR006357 HAD-superfamily hydrolase, subfamily IIA [PF13344] (16-114)
  IPR006357 HAD-superfamily hydrolase, subfamily IIA [TIGR01460] (16-320)
  IPR023214 HAD superfamily [G3DSA:3.40.50.1000] (15-344)
  IPR023214 HAD superfamily [G3DSA:3.40.50.1000] (82-244)
  IPR036412 HAD-like superfamily [SSF56784] (15-343)
  IPR050324 CDP-alcohol phosphatidyltransferase class-I [PTHR14269] (58-350)

Radius of gyration: 27.32 Å; Cα contacts (8 Å, |Δi|>4): 1414; chains: 2; bounding box: 54×43×94 Å

GO terms:
  GO:0005739 mitochondrion (C, HDA)

Organism: Saccharomyces cerevisiae (strain ATCC 204508 / S288c) (NCBI:txid559292)